Protein AF-A0A0X1SWB3-F1 (afdb_monomer)

InterPro domains:
  IPR005165 Anthrax toxin, edema factor, central [PF03497] (47-208)
  IPR035099 Anthrax toxin, edema factor, C-terminal [SSF81298] (46-342)
  IPR037017 Anthrax toxin, edema factor, central domain superfamily [G3DSA:3.90.1760.10] (74-218)

Radius of gyration: 31.39 Å; Cα contacts (8 Å, |Δi|>4): 658; chains: 1; bounding box: 81×102×83 Å

Foldseek 3Di:
DDDDDDDDDDDDDDDDDDDPPPPPPPPPDDDQVRLLVVQCVVCVVPALADSVLLVLLLVLCQVQVKKWKWFGDDVLCSVVVVVQFFADAPLQPAAAAPAQLRHFFGFLQNCRHPCVVVDDVSSVVNNVSSVVCVVVQQWHKDFDKAFPVSNVVSVVVQQWDWADADPVRKIKIDGVPDPFIWIWHQDPVNGITGIGGPNHGTITIWFHDDPPDPNGNHGHGHATAIAFMFGFPVCCVPFWPWDQDDPPDDDDDDDQDQDDDDDDARQRAGNVQVVSQVSSQCSSCVVQDPVDPRSLSSRRYHGGHLQRGLPDDQASRAQMWMAGSQDDVVNGRIDTDGGLVSVLVCCARCCNGGPTAGRPNCPPHDHSHGYTPVVVVVPPPDDDDDDDDDDDDDPVNVVVVVVVVVVPPDDDDDDDDDDDDDDDDDDDDDD

pLDDT: mean 75.53, std 25.73, range [27.41, 98.56]

Organism: Pseudomonas agarici (NCBI:txid46677)

Nearest PDB structures (foldseek):
  5xnw-assembly1_A  TM=8.475E-01  e=2.675E-20  Pseudomonas aeruginosa
  7p1g-assembly1_M  TM=7.637E-01  e=5.804E-22  Esc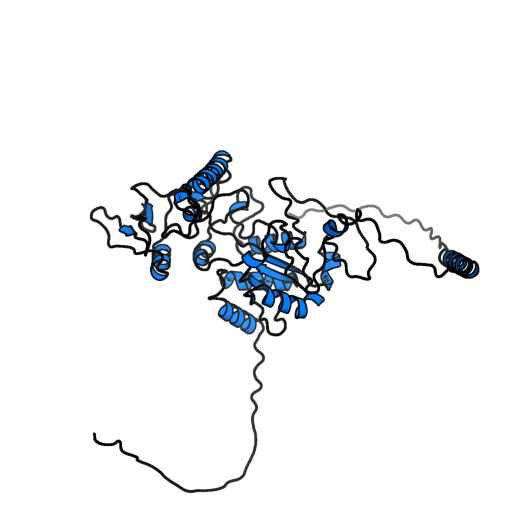herichia coli K-12
  1xfu-assembly2_B  TM=7.297E-01  e=1.961E-18  Bacillus anthracis
  1k93-assembly2_B  TM=7.354E-01  e=7.030E-18  Bacillus anthracis
  1k90-a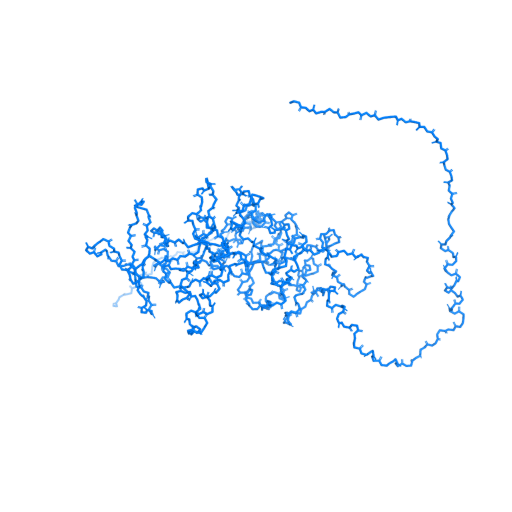ssembly1_A  TM=6.566E-01  e=3.935E-18  Bacillus anthracis

Solvent-accessible surface area (backbone atoms only — not comparable to full-atom values): 25765 Å² total; per-residue (Å²): 142,83,85,86,86,90,83,81,90,84,82,89,85,83,93,78,91,79,79,92,73,84,76,75,72,74,79,74,78,74,51,72,66,56,47,39,53,52,18,46,62,75,36,56,90,78,42,15,69,49,71,71,53,53,56,54,48,26,51,52,16,37,78,63,44,19,38,42,28,28,29,61,44,58,56,85,43,27,63,46,54,74,71,63,37,26,18,58,45,90,81,55,73,52,52,46,13,76,48,42,95,43,47,42,28,27,38,55,56,26,72,58,14,63,43,45,85,63,43,70,69,52,20,53,52,39,35,51,43,36,48,52,26,48,74,68,58,70,28,37,79,41,69,39,64,42,42,64,67,57,56,48,51,38,34,77,72,56,39,32,44,78,49,72,66,46,97,86,60,33,22,46,33,42,30,76,96,48,91,65,59,37,37,34,34,74,33,97,82,77,63,32,27,36,34,24,44,94,88,40,69,39,39,23,35,18,54,61,84,62,91,92,57,93,71,50,91,37,49,25,28,79,48,54,53,34,30,42,70,20,46,30,52,94,45,41,88,83,48,44,76,63,55,65,63,60,99,86,71,87,87,84,89,86,71,82,78,90,77,77,85,95,76,84,75,86,61,63,59,45,66,50,53,50,51,50,38,49,51,50,30,44,70,76,38,70,92,52,66,68,85,46,86,84,37,66,38,61,31,44,43,82,70,53,29,43,39,45,36,78,84,46,60,68,72,74,34,44,44,19,44,36,26,27,47,48,67,56,89,91,42,42,25,33,38,74,35,70,43,74,65,52,48,30,52,50,35,61,75,41,11,85,50,32,38,39,64,52,31,88,61,48,80,87,70,68,62,63,54,24,52,51,58,74,69,61,68,74,58,78,77,63,83,75,80,80,86,80,80,85,85,81,82,51,79,66,60,57,51,54,56,54,57,57,59,67,69,73,79,75,81,83,88,80,89,80,89,80,92,79,88,83,84,91,86,82,89,80,89,84,133

Mean predicted aligned error: 14.81 Å

Sequence (431 aa):
MNPIDHSLFNPNFSFGSSGTEDVHAPAQAMDATQVLEHSIQQVGGNTGIPAEHLRKLHHIARENDCVIAFRPFDPLNRSLVEQGHPTKSQQIKGKSSDLGPLYGFIPVQQALSKVRGRGPEAIAKADQDIKAVLEKQHARAIALRLPQERLGLLQDEGLIRLHAPLSDGTRKITLPGDSTEFTARLADNGKSFEILHGGEAVQVLAPMRQPDDPLQDKPLTADYDLFVIMPNWGQVGEQTNRRLSQPGLRDPLSGVMPGGPKDGGTDHITALERRIANQINERLRPDIDFDQPGNAAWRLVHHGADQGNPQSDLKDNFPATLILPRQLGEHGPVTILRDPGALNAFIQQHGGQYPMVRNTAWNQLSGHVGRRASDLSTRSNEPSPAPSRKSSLTPQDLQALQAASARRNSRPQLFGERRGSLAPFQEQEPS

Secondary structure (DSSP, 8-state):
--PPP----------------------PPPPHHHHHHHHHHHHTTT--S-HHHHHHHHHHHHHTTEEEEEPPPPGGGHHHHHTT--B--TT--PPPB-SGGGBTS-BSSGGGSGGGGG-HHHHHHHHHHHHHHHHTTS-EEEE-EEEHHHHHHHHHTTS-EEEEEPTTS-EEEEETTEEEEEEEEE-TTSSEEEEEETTEEPEEEEPPP-TT-TTTTPPPB----EEEEEE-GGGHHHH--S----TT--------PPPS--SSS-----HHHHHHHHHHHHHHSTT--TTSTTGGGG-S--S--GGG-TT--GGGG-SEEEE-SS-BTTB-SEEEE-SHHHHHHHHHHHTTTSPEEPPTT-TT--SSEEPPHHHHTTSTTSPPPPPP---PPPHHHHHHHHHHHHTSS----------------------

Structure (mmCIF, N/CA/C/O backbone):
data_AF-A0A0X1SWB3-F1
#
_entry.id   AF-A0A0X1SWB3-F1
#
loop_
_atom_site.group_PDB
_atom_site.id
_atom_site.type_symbol
_atom_site.label_atom_id
_atom_site.label_alt_id
_atom_site.label_comp_id
_atom_site.label_asym_id
_atom_site.label_entity_id
_atom_site.label_seq_id
_atom_site.pdbx_PDB_ins_code
_atom_site.Cartn_x
_atom_site.Cartn_y
_atom_site.Cartn_z
_atom_site.occupancy
_atom_site.B_iso_or_equiv
_atom_site.auth_seq_id
_atom_site.auth_comp_id
_atom_site.auth_asym_id
_atom_site.auth_atom_id
_atom_site.pdbx_PDB_model_num
ATOM 1 N N . MET A 1 1 ? -1.761 -61.894 8.985 1.00 42.81 1 MET A N 1
ATOM 2 C CA . MET A 1 1 ? -0.915 -62.429 7.901 1.00 42.81 1 MET A CA 1
ATOM 3 C C . MET A 1 1 ? -1.739 -63.427 7.108 1.00 42.81 1 MET A C 1
ATOM 5 O O . MET A 1 1 ? -2.053 -64.480 7.637 1.00 42.81 1 MET A O 1
ATOM 9 N N . ASN A 1 2 ? -2.141 -63.039 5.901 1.00 27.41 2 ASN A N 1
ATOM 10 C CA . ASN A 1 2 ? -2.478 -63.905 4.770 1.00 27.41 2 ASN A CA 1
ATOM 11 C C . ASN A 1 2 ? -2.313 -63.045 3.499 1.00 27.41 2 ASN A C 1
ATOM 13 O O . ASN A 1 2 ? -2.613 -61.849 3.578 1.00 27.41 2 ASN A O 1
ATOM 17 N N . PRO A 1 3 ? -1.764 -63.581 2.394 1.00 38.91 3 PRO A N 1
ATOM 18 C CA . PRO A 1 3 ? -1.234 -62.787 1.288 1.00 38.91 3 PRO A CA 1
ATOM 19 C C . PRO A 1 3 ? -2.278 -62.520 0.197 1.00 38.91 3 PRO A C 1
ATOM 21 O O . PRO A 1 3 ? -3.266 -63.238 0.069 1.00 38.91 3 PRO A O 1
ATOM 24 N N . ILE A 1 4 ? -2.017 -61.463 -0.573 1.00 40.09 4 ILE A N 1
ATOM 25 C CA . ILE A 1 4 ? -2.834 -60.951 -1.677 1.00 40.09 4 ILE A CA 1
ATOM 26 C C . ILE A 1 4 ? -2.617 -61.802 -2.938 1.00 40.09 4 ILE A C 1
ATOM 28 O O . ILE A 1 4 ? -1.492 -62.181 -3.261 1.00 40.09 4 ILE A O 1
ATOM 32 N N . ASP A 1 5 ? -3.729 -62.085 -3.613 1.00 33.88 5 ASP A N 1
ATOM 33 C CA . ASP A 1 5 ? -3.878 -62.883 -4.829 1.00 33.88 5 ASP A CA 1
ATOM 34 C C . ASP A 1 5 ? -3.329 -62.160 -6.076 1.00 33.88 5 ASP A C 1
ATOM 36 O O . ASP A 1 5 ? -3.633 -60.991 -6.327 1.00 33.88 5 ASP A O 1
ATOM 40 N N . HIS A 1 6 ? -2.517 -62.884 -6.849 1.00 34.03 6 HIS A N 1
ATOM 41 C CA . HIS A 1 6 ? -1.966 -62.499 -8.142 1.00 34.03 6 HIS A CA 1
ATOM 42 C C . HIS A 1 6 ? -2.700 -63.266 -9.246 1.00 34.03 6 HIS A C 1
ATOM 44 O O . HIS A 1 6 ? -2.375 -64.409 -9.564 1.00 34.03 6 HIS A O 1
ATOM 50 N N . SER A 1 7 ? -3.642 -62.592 -9.889 1.00 31.95 7 SER A N 1
ATOM 51 C CA . SER A 1 7 ? -4.300 -63.031 -11.116 1.00 31.95 7 SER A CA 1
ATOM 52 C C . SER A 1 7 ? -4.421 -61.766 -11.996 1.00 31.95 7 SER A C 1
ATOM 54 O O . SER A 1 7 ? -4.726 -60.695 -11.488 1.00 31.95 7 SER A O 1
ATOM 56 N N . LEU A 1 8 ? -4.077 -61.699 -13.284 1.00 30.84 8 LEU A N 1
ATOM 57 C CA . LEU A 1 8 ? -3.893 -62.693 -14.331 1.00 30.84 8 LEU A CA 1
ATOM 58 C C . LEU A 1 8 ? -2.845 -62.183 -15.336 1.00 30.84 8 LEU A C 1
ATOM 60 O O . LEU A 1 8 ? -2.949 -61.080 -15.868 1.00 30.84 8 LEU A O 1
ATOM 64 N N . PHE A 1 9 ? -1.868 -63.038 -15.619 1.00 28.77 9 PHE A N 1
ATOM 65 C CA . PHE A 1 9 ? -1.043 -63.023 -16.825 1.00 28.77 9 PHE A CA 1
ATOM 66 C C . PHE A 1 9 ? -1.881 -63.565 -17.997 1.00 28.77 9 PHE A C 1
ATOM 68 O O . PHE A 1 9 ? -2.548 -64.586 -17.834 1.00 28.77 9 PHE A O 1
ATOM 75 N N . ASN A 1 10 ? -1.788 -62.966 -19.187 1.00 31.83 10 ASN A N 1
ATOM 76 C CA . ASN A 1 10 ? -2.100 -63.661 -20.440 1.00 31.83 10 ASN A CA 1
ATOM 77 C C . ASN A 1 10 ? -1.009 -63.336 -21.485 1.00 31.83 10 ASN A C 1
ATOM 79 O O . ASN A 1 10 ? -0.837 -62.157 -21.800 1.00 31.83 10 ASN A O 1
ATOM 83 N N . PRO A 1 11 ? -0.224 -64.321 -21.969 1.00 39.06 11 PRO A N 1
ATOM 84 C CA . PRO A 1 11 ? 0.903 -64.089 -22.869 1.00 39.06 11 PRO A CA 1
ATOM 85 C C . PRO A 1 11 ? 0.583 -64.388 -24.348 1.00 39.06 11 PRO A C 1
ATOM 87 O O . PRO A 1 11 ? -0.270 -65.215 -24.652 1.00 39.06 11 PRO A O 1
ATOM 90 N N . ASN A 1 12 ? 1.405 -63.795 -25.227 1.00 31.09 12 ASN A N 1
ATOM 91 C CA . ASN A 1 12 ? 1.638 -64.116 -26.650 1.00 31.09 12 ASN A CA 1
ATOM 92 C C . ASN A 1 12 ? 0.539 -63.728 -27.659 1.00 31.09 12 ASN A C 1
ATOM 94 O O . ASN A 1 12 ? -0.634 -63.972 -27.434 1.00 31.09 12 ASN A O 1
ATOM 98 N N . PHE A 1 13 ? 0.802 -63.253 -28.879 1.00 30.61 13 PHE A N 1
ATOM 99 C CA . PHE A 1 13 ? 1.924 -62.617 -29.594 1.00 30.61 13 PHE A CA 1
ATOM 100 C C . PHE A 1 13 ? 1.346 -62.377 -31.011 1.00 30.61 13 PHE A C 1
ATOM 102 O O . PHE A 1 13 ? 0.752 -63.306 -31.553 1.00 30.61 13 PHE A O 1
ATOM 109 N N . SER A 1 14 ? 1.526 -61.215 -31.647 1.00 27.62 14 SER A N 1
ATOM 110 C CA . SER A 1 14 ? 1.655 -61.161 -33.117 1.00 27.62 14 SER A CA 1
ATOM 111 C C . SER A 1 14 ? 2.247 -59.830 -33.577 1.00 27.62 14 SER A C 1
ATOM 113 O O . SER A 1 14 ? 1.751 -58.759 -33.234 1.00 27.62 14 SER A O 1
ATOM 115 N N . PHE A 1 15 ? 3.327 -59.927 -34.350 1.00 34.91 15 PHE A N 1
ATOM 116 C CA . PHE A 1 15 ? 3.975 -58.830 -35.058 1.00 34.91 15 PHE A CA 1
ATOM 117 C C . PHE A 1 15 ? 3.142 -58.444 -36.287 1.00 34.91 15 PHE A C 1
ATOM 119 O O . PHE A 1 15 ? 2.881 -59.279 -37.150 1.00 34.91 15 PHE A O 1
ATOM 126 N N . GLY A 1 16 ? 2.784 -57.166 -36.391 1.00 28.36 16 GLY A N 1
ATOM 127 C CA . GLY A 1 16 ? 2.203 -56.556 -37.583 1.00 28.36 16 GLY A CA 1
ATOM 128 C C . GLY A 1 16 ? 2.824 -55.182 -37.788 1.00 28.36 16 GLY A C 1
ATOM 129 O O . GLY A 1 16 ? 2.568 -54.258 -37.025 1.00 28.36 16 GLY A O 1
ATOM 130 N N . SER A 1 17 ? 3.695 -55.077 -38.785 1.00 40.19 17 SER A N 1
ATOM 131 C CA . SER A 1 17 ? 4.311 -53.835 -39.236 1.00 40.19 17 SER A CA 1
ATOM 132 C C . SER A 1 17 ? 3.280 -52.913 -39.887 1.00 40.19 17 SER A C 1
ATOM 134 O O . SER A 1 17 ? 2.640 -53.343 -40.843 1.00 40.19 17 SER A O 1
ATOM 136 N N . SER A 1 18 ? 3.216 -51.645 -39.477 1.00 32.56 18 SER A N 1
ATOM 137 C CA . SER A 1 18 ? 2.972 -50.515 -40.390 1.00 32.56 18 SER A CA 1
ATOM 138 C C . SER A 1 18 ? 2.928 -49.186 -39.636 1.00 32.56 18 SER A C 1
ATOM 140 O O . SER A 1 18 ? 2.112 -49.029 -38.734 1.00 32.56 18 SER A O 1
ATOM 142 N N . GLY A 1 19 ? 3.730 -48.222 -40.093 1.00 31.66 19 GLY A N 1
ATOM 143 C CA . GLY A 1 19 ? 3.401 -46.798 -40.007 1.00 31.66 19 GLY A CA 1
ATOM 144 C C . GLY A 1 19 ? 3.809 -46.083 -38.724 1.00 31.66 19 GLY A C 1
ATOM 145 O O . GLY A 1 19 ? 2.997 -45.875 -37.833 1.00 31.66 19 GLY A O 1
ATOM 146 N N . THR A 1 20 ? 5.055 -45.619 -38.675 1.00 37.53 20 THR A N 1
ATOM 147 C CA . THR A 1 20 ? 5.428 -44.462 -37.857 1.00 37.53 20 THR A CA 1
ATOM 148 C C . THR A 1 20 ? 4.770 -43.211 -38.443 1.00 37.53 20 THR A C 1
ATOM 150 O O . THR A 1 20 ? 5.288 -42.629 -39.394 1.00 37.53 20 THR A O 1
ATOM 153 N N . GLU A 1 21 ? 3.646 -42.796 -37.873 1.00 34.97 21 GLU A N 1
ATOM 154 C CA . GLU A 1 21 ? 3.256 -41.387 -37.836 1.00 34.97 21 GLU A CA 1
ATOM 155 C C . GLU A 1 21 ? 3.272 -40.959 -36.369 1.00 34.97 21 GLU A C 1
ATOM 157 O O . GLU A 1 21 ? 2.260 -40.970 -35.671 1.00 34.97 21 GLU A O 1
ATOM 162 N N . ASP A 1 22 ? 4.468 -40.605 -35.892 1.00 35.66 22 ASP A N 1
ATOM 163 C CA . ASP A 1 22 ? 4.606 -39.738 -34.728 1.00 35.66 22 ASP A CA 1
ATOM 164 C C . ASP A 1 22 ? 4.007 -38.382 -35.106 1.00 35.66 22 ASP A C 1
ATOM 166 O O . ASP A 1 22 ? 4.668 -37.500 -35.661 1.00 35.66 22 ASP A O 1
ATOM 170 N N . VAL A 1 23 ? 2.717 -38.215 -34.822 1.00 37.81 23 VAL A N 1
ATOM 171 C CA . VAL A 1 23 ? 2.090 -36.900 -34.791 1.00 37.81 23 VAL A CA 1
ATOM 172 C C . VAL A 1 23 ? 2.630 -36.199 -33.549 1.00 37.81 23 VAL A C 1
ATOM 174 O O . VAL A 1 23 ? 2.035 -36.222 -32.472 1.00 37.81 23 VAL A O 1
ATOM 177 N N . HIS A 1 24 ? 3.793 -35.564 -33.698 1.00 39.03 24 HIS A N 1
ATOM 178 C CA . HIS A 1 24 ? 4.170 -34.443 -32.854 1.00 39.03 24 HIS A CA 1
ATOM 179 C C . HIS A 1 24 ? 3.088 -33.375 -33.021 1.00 39.03 24 HIS A C 1
ATOM 181 O O . HIS A 1 24 ? 3.118 -32.568 -33.949 1.00 39.03 24 HIS A O 1
ATOM 187 N N . ALA A 1 25 ? 2.105 -33.390 -32.120 1.00 34.78 25 ALA A N 1
ATOM 188 C CA . ALA A 1 25 ? 1.239 -32.248 -31.912 1.00 34.78 25 ALA A CA 1
ATOM 189 C C . ALA A 1 25 ? 2.158 -31.043 -31.649 1.00 34.78 25 ALA A C 1
ATOM 191 O O . ALA A 1 25 ? 2.958 -31.094 -30.707 1.00 34.78 25 ALA A O 1
ATOM 192 N N . PRO A 1 26 ? 2.118 -29.984 -32.476 1.00 40.28 26 PRO A N 1
ATOM 193 C CA . PRO A 1 26 ? 2.904 -28.801 -32.192 1.00 40.28 26 PRO A CA 1
ATOM 194 C C . PRO A 1 26 ? 2.410 -28.258 -30.854 1.00 40.28 26 PRO A C 1
ATOM 196 O O . PRO A 1 26 ? 1.211 -28.025 -30.685 1.00 40.28 26 PRO A O 1
ATOM 199 N N . ALA A 1 27 ? 3.323 -28.096 -29.893 1.00 44.25 27 ALA A N 1
ATOM 200 C CA . ALA A 1 27 ? 3.044 -27.352 -28.676 1.00 44.25 27 ALA A CA 1
ATOM 201 C C . ALA A 1 27 ? 2.465 -26.001 -29.109 1.00 44.25 27 ALA A C 1
ATOM 203 O O . ALA A 1 27 ? 3.158 -25.200 -29.738 1.00 44.25 27 ALA A O 1
ATOM 204 N N . GLN A 1 28 ? 1.167 -25.797 -28.879 1.00 53.16 28 GLN A N 1
ATOM 205 C CA . GLN A 1 28 ? 0.512 -24.552 -29.246 1.00 53.16 28 GLN A CA 1
ATOM 206 C C . GLN A 1 28 ? 1.222 -23.440 -28.477 1.00 53.16 28 GLN A C 1
ATOM 208 O O . GLN A 1 28 ? 1.250 -23.455 -27.246 1.00 53.16 28 GLN A O 1
ATOM 213 N N . ALA A 1 29 ? 1.858 -22.520 -29.205 1.00 61.22 29 ALA A N 1
ATOM 214 C CA . ALA A 1 29 ? 2.448 -21.337 -28.605 1.00 61.22 29 ALA A CA 1
ATOM 215 C C . ALA A 1 29 ? 1.345 -20.621 -27.816 1.00 61.22 29 ALA A C 1
ATOM 217 O O . ALA A 1 29 ? 0.303 -20.289 -28.384 1.00 61.22 29 ALA A O 1
ATOM 218 N N . MET A 1 30 ? 1.546 -20.457 -26.506 1.00 70.69 30 MET A N 1
ATOM 219 C CA . MET A 1 30 ? 0.574 -19.785 -25.647 1.00 70.69 30 MET A CA 1
ATOM 220 C C . MET A 1 30 ? 0.305 -18.379 -26.187 1.00 70.69 30 MET A C 1
ATOM 222 O O . MET A 1 30 ? 1.242 -17.651 -26.524 1.00 70.69 30 MET A O 1
ATOM 226 N N . ASP A 1 31 ? -0.969 -17.990 -26.252 1.00 87.44 31 ASP A N 1
ATOM 227 C CA . ASP A 1 31 ? -1.344 -16.619 -26.602 1.00 87.44 31 ASP A CA 1
ATOM 228 C C . ASP A 1 31 ? -0.768 -15.630 -25.570 1.00 87.44 31 ASP A C 1
ATOM 230 O O . ASP A 1 31 ? -0.619 -15.956 -24.390 1.00 87.44 31 ASP A O 1
ATOM 234 N N . ALA A 1 32 ? -0.473 -14.396 -25.985 1.00 85.88 32 ALA A N 1
ATOM 235 C CA . ALA A 1 32 ? 0.087 -13.360 -25.115 1.00 85.88 32 ALA A CA 1
ATOM 236 C C . ALA A 1 32 ? -0.783 -13.114 -23.869 1.00 85.88 32 ALA A C 1
ATOM 238 O O . ALA A 1 32 ? -0.257 -12.871 -22.781 1.00 85.88 32 ALA A O 1
ATOM 239 N N . THR A 1 33 ? -2.106 -13.236 -24.011 1.00 90.62 33 THR A N 1
ATOM 240 C CA . THR A 1 33 ? -3.055 -13.169 -22.893 1.00 90.62 33 THR A CA 1
ATOM 241 C C . THR A 1 33 ? -2.838 -14.318 -21.912 1.00 90.62 33 THR A C 1
ATOM 243 O O . THR A 1 33 ? -2.772 -14.101 -20.705 1.00 90.62 33 THR A O 1
ATOM 246 N N . GLN A 1 34 ? -2.663 -15.543 -22.413 1.00 92.94 34 GLN A N 1
ATOM 247 C CA . GLN A 1 34 ? -2.415 -16.719 -21.576 1.00 92.94 34 GLN A CA 1
ATOM 248 C C . GLN A 1 34 ? -1.070 -16.618 -20.850 1.00 92.94 34 GLN A C 1
ATOM 250 O O . GLN A 1 34 ? -0.984 -16.972 -19.676 1.00 92.94 34 GLN A O 1
ATOM 255 N N . VAL A 1 35 ? -0.035 -16.095 -21.514 1.00 93.94 35 VAL A N 1
ATOM 256 C CA . VAL A 1 35 ? 1.283 -15.854 -20.902 1.00 93.94 35 VAL A CA 1
ATOM 257 C C . VAL A 1 35 ? 1.185 -14.831 -19.764 1.00 93.94 35 VAL A C 1
ATOM 259 O O . VAL A 1 35 ? 1.781 -15.031 -18.701 1.00 93.94 35 VAL A O 1
ATOM 262 N N . LEU A 1 36 ? 0.414 -13.754 -19.954 1.00 96.19 36 LEU A N 1
ATOM 263 C CA . LEU A 1 36 ? 0.156 -12.761 -18.909 1.00 96.19 36 LEU A CA 1
ATOM 264 C C . LEU A 1 36 ? -0.574 -13.380 -17.714 1.00 96.19 36 LEU A C 1
ATOM 266 O O . LEU A 1 36 ? -0.104 -13.245 -16.585 1.00 96.19 36 LEU A O 1
ATOM 270 N N . GLU A 1 37 ? -1.690 -14.075 -17.949 1.00 96.69 37 GLU A N 1
ATOM 271 C CA . GLU A 1 37 ? -2.477 -14.687 -16.872 1.00 96.69 37 GLU A CA 1
ATOM 272 C C . GLU A 1 37 ? -1.670 -15.732 -16.102 1.00 96.69 37 GLU A C 1
ATOM 274 O O . GLU A 1 37 ? -1.691 -15.742 -14.871 1.00 96.69 37 GLU A O 1
ATOM 279 N N . HIS A 1 38 ? -0.892 -16.555 -16.807 1.00 96.06 38 HIS A N 1
ATOM 280 C CA . HIS A 1 38 ? 0.016 -17.500 -16.169 1.00 96.06 38 HIS A CA 1
ATOM 281 C C . HIS A 1 38 ? 1.035 -16.778 -15.279 1.00 96.06 38 HIS A C 1
ATOM 283 O O . HIS A 1 38 ? 1.226 -17.155 -14.126 1.00 96.06 38 HIS A O 1
ATOM 289 N N . SER A 1 39 ? 1.641 -15.693 -15.767 1.00 96.88 39 SER A N 1
ATOM 290 C CA . SER A 1 39 ? 2.609 -14.905 -14.992 1.00 96.88 39 SER A CA 1
ATOM 291 C C . SER A 1 39 ? 1.980 -14.273 -13.745 1.00 96.88 39 SER A C 1
ATOM 293 O O . SER A 1 39 ? 2.569 -14.316 -12.668 1.00 96.88 39 SER A O 1
ATOM 295 N N . ILE A 1 40 ? 0.755 -13.748 -13.855 1.00 97.38 40 ILE A N 1
ATOM 296 C CA . ILE A 1 40 ? -0.001 -13.199 -12.718 1.00 97.38 40 ILE A CA 1
ATOM 297 C C . ILE A 1 40 ? -0.285 -14.284 -11.672 1.00 97.38 40 ILE A C 1
ATOM 299 O O . ILE A 1 40 ? -0.103 -14.047 -10.478 1.00 97.38 40 ILE A O 1
ATOM 303 N N . GLN A 1 41 ? -0.683 -15.483 -12.104 1.00 95.81 41 GLN A N 1
ATOM 304 C CA . GLN A 1 41 ? -0.912 -16.613 -11.200 1.00 95.81 41 GLN A CA 1
ATOM 305 C C . GLN A 1 41 ? 0.367 -17.015 -10.454 1.00 95.81 41 GLN A C 1
ATOM 307 O O . GLN A 1 41 ? 0.319 -17.214 -9.241 1.00 95.81 41 GLN A O 1
ATOM 312 N N . GLN A 1 42 ? 1.518 -17.062 -11.138 1.00 93.88 42 GLN A N 1
ATOM 313 C CA . GLN A 1 42 ? 2.806 -17.406 -10.518 1.00 93.88 42 GLN A CA 1
ATOM 314 C C . GLN A 1 42 ? 3.237 -16.405 -9.435 1.00 93.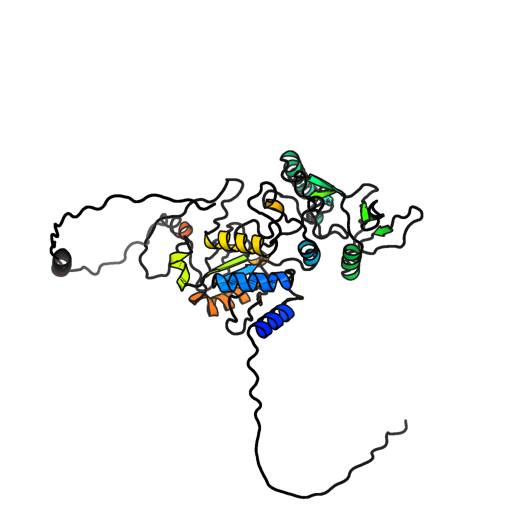88 42 GLN A C 1
ATOM 316 O O . GLN A 1 42 ? 3.844 -16.788 -8.431 1.00 93.88 42 GLN A O 1
ATOM 321 N N . VAL A 1 43 ? 2.922 -15.116 -9.604 1.00 93.62 43 VAL A N 1
ATOM 322 C CA . VAL A 1 43 ? 3.299 -14.088 -8.621 1.00 93.62 43 VAL A CA 1
ATOM 323 C C . VAL A 1 43 ? 2.249 -13.852 -7.537 1.00 93.62 43 VAL A C 1
ATOM 325 O O . VAL A 1 43 ? 2.578 -13.233 -6.530 1.00 93.62 43 VAL A O 1
ATOM 328 N N . GLY A 1 44 ? 1.010 -14.326 -7.700 1.00 86.44 44 GLY A N 1
ATOM 329 C CA . GLY A 1 44 ? -0.142 -13.909 -6.889 1.00 86.44 44 GLY A CA 1
ATOM 330 C C . GLY A 1 44 ? -0.006 -14.113 -5.373 1.00 86.44 44 GLY A C 1
ATOM 331 O O . GLY A 1 44 ? -0.562 -13.332 -4.603 1.00 86.44 44 GLY A O 1
ATOM 332 N N . GLY A 1 45 ? 0.760 -15.113 -4.926 1.00 83.50 45 GLY A N 1
ATOM 333 C CA . GLY A 1 45 ? 1.067 -15.330 -3.502 1.00 83.50 45 GLY A CA 1
ATOM 334 C C . GLY A 1 45 ? 2.252 -14.512 -2.966 1.00 83.50 45 GLY A C 1
ATOM 335 O O . GLY A 1 45 ? 2.485 -14.485 -1.765 1.00 83.50 45 GLY A O 1
ATOM 336 N N . ASN A 1 46 ? 3.006 -13.854 -3.848 1.00 88.38 46 ASN A N 1
ATOM 337 C CA . ASN A 1 46 ? 4.294 -13.218 -3.552 1.00 88.38 46 ASN A CA 1
ATOM 338 C C . ASN A 1 46 ? 4.294 -11.694 -3.776 1.00 88.38 46 ASN A C 1
ATOM 340 O O . ASN A 1 46 ? 5.303 -11.040 -3.524 1.00 88.38 46 ASN A O 1
ATOM 344 N N . THR A 1 47 ? 3.189 -11.124 -4.258 1.00 93.56 47 THR A N 1
ATOM 345 C CA . THR A 1 47 ? 2.985 -9.675 -4.390 1.00 93.56 47 THR A CA 1
ATOM 346 C C . THR A 1 47 ? 1.672 -9.280 -3.749 1.00 93.56 47 THR A C 1
ATOM 348 O O . THR A 1 47 ? 0.687 -9.989 -3.910 1.00 93.56 47 THR A O 1
ATOM 351 N N . GLY A 1 48 ? 1.599 -8.148 -3.056 1.00 94.88 48 GLY A N 1
ATOM 352 C CA . GLY A 1 48 ? 0.322 -7.639 -2.563 1.00 94.88 48 GLY A CA 1
ATOM 353 C C . GLY A 1 48 ? -0.515 -6.906 -3.611 1.00 94.88 48 GLY A C 1
ATOM 354 O O . GLY A 1 48 ? -1.654 -6.550 -3.323 1.00 94.88 48 GLY A O 1
ATOM 355 N N . ILE A 1 49 ? 0.001 -6.681 -4.821 1.00 97.25 49 ILE A N 1
ATOM 356 C CA . ILE A 1 49 ? -0.729 -5.960 -5.872 1.00 97.25 49 ILE A CA 1
ATOM 357 C C . ILE A 1 49 ? -1.865 -6.855 -6.421 1.00 97.25 49 ILE A C 1
ATOM 359 O O . ILE A 1 49 ? -1.600 -8.001 -6.789 1.00 97.25 49 ILE A O 1
ATOM 363 N N . PRO A 1 50 ? -3.125 -6.373 -6.492 1.00 96.44 50 PRO A N 1
ATOM 364 C CA . PRO A 1 50 ? -4.255 -7.119 -7.050 1.00 96.44 50 PRO A CA 1
ATOM 365 C C . PRO A 1 50 ? -4.020 -7.592 -8.487 1.00 96.44 50 PRO A C 1
ATOM 367 O O . PRO A 1 50 ? -3.442 -6.870 -9.300 1.00 96.44 50 PRO A O 1
ATOM 370 N N . ALA A 1 51 ? -4.560 -8.759 -8.845 1.00 96.44 51 ALA A N 1
ATOM 371 C CA . ALA A 1 51 ? -4.443 -9.310 -10.200 1.00 96.44 51 ALA A CA 1
ATOM 372 C C . ALA A 1 51 ? -4.983 -8.353 -11.279 1.00 96.44 51 ALA A C 1
ATOM 374 O O . ALA A 1 51 ? -4.367 -8.184 -12.330 1.00 96.44 51 ALA A O 1
ATOM 375 N N . GLU A 1 52 ? -6.103 -7.677 -11.011 1.00 96.06 52 GLU A N 1
ATOM 376 C CA . GLU A 1 52 ? -6.655 -6.672 -11.926 1.00 96.06 52 GLU A CA 1
ATOM 377 C C . GLU A 1 52 ? -5.692 -5.494 -12.132 1.00 96.06 52 GLU A C 1
ATOM 379 O O . GLU A 1 52 ? -5.480 -5.046 -13.261 1.00 96.06 52 GLU A O 1
ATOM 384 N N . HIS A 1 53 ? -5.049 -5.036 -11.054 1.00 97.75 53 HIS A N 1
ATOM 385 C CA . HIS A 1 53 ? -4.048 -3.980 -11.130 1.00 97.75 53 HIS A CA 1
ATOM 386 C C . HIS A 1 53 ? -2.836 -4.445 -11.936 1.00 97.75 53 HIS A C 1
ATOM 388 O O . HIS A 1 53 ? -2.404 -3.720 -12.824 1.00 97.75 53 HIS A O 1
ATOM 394 N N . LEU A 1 54 ? -2.338 -5.667 -11.719 1.00 98.25 54 LEU A N 1
ATOM 395 C CA . LEU A 1 54 ? -1.223 -6.231 -12.491 1.00 98.25 54 LEU A CA 1
ATOM 396 C C . LEU A 1 54 ? -1.507 -6.248 -14.002 1.00 98.25 54 LEU A C 1
ATOM 398 O O . LEU A 1 54 ? -0.637 -5.869 -14.786 1.00 98.25 54 LEU A O 1
ATOM 402 N N . ARG A 1 55 ? -2.731 -6.599 -14.425 1.00 98.00 55 ARG A N 1
ATOM 403 C CA . ARG A 1 55 ? -3.130 -6.535 -15.846 1.00 98.00 55 ARG A CA 1
ATOM 404 C C . ARG A 1 55 ? -3.049 -5.113 -16.392 1.00 98.00 55 ARG A C 1
ATOM 406 O O . ARG A 1 55 ? -2.444 -4.892 -17.441 1.00 98.00 55 ARG A O 1
ATOM 413 N N . LYS A 1 56 ? -3.641 -4.144 -15.687 1.00 98.25 56 LYS A N 1
ATOM 414 C CA . LYS A 1 56 ? -3.650 -2.728 -16.095 1.00 98.25 56 LYS A CA 1
ATOM 415 C C . LYS A 1 56 ? -2.236 -2.139 -16.117 1.00 98.25 56 LYS A C 1
ATOM 417 O O . LYS A 1 56 ? -1.871 -1.464 -17.075 1.00 98.25 56 LYS A O 1
ATOM 422 N N . LEU A 1 57 ? -1.420 -2.462 -15.115 1.00 98.56 57 LEU A N 1
ATOM 423 C CA . LEU A 1 57 ? -0.010 -2.087 -15.043 1.00 98.56 57 LEU A CA 1
ATOM 424 C C . LEU A 1 57 ? 0.780 -2.653 -16.222 1.00 98.56 57 LEU A C 1
ATOM 426 O O . LEU A 1 57 ? 1.568 -1.929 -16.824 1.00 98.56 57 LEU A O 1
ATOM 430 N N . HIS A 1 58 ? 0.546 -3.915 -16.594 1.00 98.44 58 HIS A N 1
ATOM 431 C CA . HIS A 1 58 ? 1.178 -4.499 -17.772 1.00 98.44 58 HIS A CA 1
ATOM 432 C C . HIS A 1 58 ? 0.830 -3.710 -19.036 1.00 98.44 58 HIS A C 1
ATOM 434 O O . HIS A 1 58 ? 1.731 -3.363 -19.790 1.00 98.44 58 HIS A O 1
ATOM 440 N N . HIS A 1 59 ? -0.435 -3.328 -19.234 1.00 98.12 59 HIS A N 1
ATOM 441 C CA . HIS A 1 59 ? -0.827 -2.497 -20.379 1.00 98.12 59 HIS A CA 1
ATOM 442 C C . HIS A 1 59 ? -0.102 -1.144 -20.391 1.00 98.12 59 HIS A C 1
ATOM 444 O O . HIS A 1 59 ? 0.397 -0.737 -21.437 1.00 98.12 59 HIS A O 1
ATOM 450 N N . ILE A 1 60 ? 0.031 -0.486 -19.233 1.00 98.31 60 ILE A N 1
ATOM 451 C CA . ILE A 1 60 ? 0.808 0.760 -19.103 1.00 98.31 60 ILE A CA 1
ATOM 452 C C . ILE A 1 60 ? 2.273 0.530 -19.500 1.00 98.31 60 ILE A C 1
ATOM 454 O O . ILE A 1 60 ? 2.827 1.309 -20.277 1.00 98.31 60 ILE A O 1
ATOM 458 N N . ALA A 1 61 ? 2.894 -0.549 -19.014 1.00 98.00 61 ALA A N 1
ATOM 459 C CA . ALA A 1 61 ? 4.265 -0.910 -19.367 1.00 98.00 61 ALA A CA 1
ATOM 460 C C . ALA A 1 61 ? 4.419 -1.139 -20.880 1.00 98.00 61 ALA A C 1
ATOM 462 O O . ALA A 1 61 ? 5.366 -0.632 -21.476 1.00 98.00 61 ALA A O 1
ATOM 463 N N . ARG A 1 62 ? 3.468 -1.841 -21.520 1.00 96.94 62 ARG A N 1
ATOM 464 C CA . ARG A 1 62 ? 3.463 -2.084 -22.975 1.00 96.94 62 ARG A CA 1
ATOM 465 C C . ARG A 1 62 ? 3.409 -0.793 -23.781 1.00 96.94 62 ARG A C 1
ATOM 467 O O . ARG A 1 62 ? 4.204 -0.620 -24.698 1.00 96.94 62 ARG A O 1
ATOM 474 N N . GLU A 1 63 ? 2.469 0.089 -23.460 1.00 95.44 63 GLU A N 1
ATOM 475 C CA . GLU A 1 63 ? 2.249 1.340 -24.196 1.00 95.44 63 GLU A CA 1
ATOM 476 C C . GLU A 1 63 ? 3.441 2.290 -24.110 1.00 95.44 63 GLU A C 1
ATOM 478 O O . GLU A 1 63 ? 3.767 2.973 -25.077 1.00 95.44 63 GLU A O 1
ATOM 483 N N . ASN A 1 64 ? 4.100 2.318 -22.952 1.00 93.00 64 ASN A N 1
ATOM 484 C CA . ASN A 1 64 ? 5.278 3.146 -22.729 1.00 93.00 64 ASN A CA 1
ATOM 485 C C . ASN A 1 64 ? 6.589 2.414 -23.046 1.00 93.00 64 ASN A C 1
ATOM 487 O O . ASN A 1 64 ? 7.647 2.979 -22.798 1.00 93.00 64 ASN A O 1
ATOM 491 N N . ASP A 1 65 ? 6.519 1.167 -23.531 1.00 94.38 65 ASP A N 1
ATOM 492 C CA . ASP A 1 65 ? 7.644 0.242 -23.722 1.00 94.38 65 ASP A CA 1
ATOM 493 C C . ASP A 1 65 ? 8.727 0.404 -22.643 1.00 94.38 65 ASP A C 1
ATOM 495 O O . ASP A 1 65 ? 9.879 0.754 -22.910 1.00 94.38 65 ASP A O 1
ATOM 499 N N . CYS A 1 66 ? 8.336 0.199 -21.388 1.00 94.81 66 CYS A N 1
ATOM 500 C CA . CYS A 1 66 ? 9.219 0.347 -20.240 1.00 94.81 66 CYS A CA 1
ATOM 501 C C . CYS A 1 66 ? 8.999 -0.776 -19.230 1.00 94.81 66 CYS A C 1
ATOM 503 O O . CYS A 1 66 ? 7.930 -1.379 -19.163 1.00 94.81 66 CYS A O 1
ATOM 505 N N . VAL A 1 67 ? 10.025 -1.059 -18.431 1.00 97.56 67 VAL A N 1
ATOM 506 C CA . VAL A 1 67 ? 9.891 -1.901 -17.240 1.00 97.56 67 VAL A CA 1
ATOM 507 C C . VAL A 1 67 ? 9.501 -1.010 -16.070 1.00 97.56 67 VAL A C 1
ATOM 509 O O . VAL A 1 67 ? 10.160 0.001 -15.812 1.00 97.56 67 VAL A O 1
ATOM 512 N N . ILE A 1 68 ? 8.451 -1.399 -15.352 1.00 98.25 68 ILE A N 1
ATOM 513 C CA . ILE A 1 68 ? 7.985 -0.732 -14.134 1.00 98.25 68 ILE A CA 1
ATOM 514 C C . ILE A 1 68 ? 8.176 -1.711 -12.985 1.00 98.25 68 ILE A C 1
ATOM 516 O O . ILE A 1 68 ? 7.661 -2.824 -13.035 1.00 98.25 68 ILE A O 1
ATOM 520 N N . ALA A 1 69 ? 8.900 -1.314 -11.947 1.00 97.94 69 ALA A N 1
ATOM 521 C CA . ALA A 1 69 ? 9.054 -2.123 -10.750 1.00 97.94 69 ALA A CA 1
ATOM 522 C C . ALA A 1 69 ? 8.471 -1.413 -9.532 1.00 97.94 69 ALA A C 1
ATOM 524 O O . ALA A 1 69 ? 8.647 -0.204 -9.369 1.00 97.94 69 ALA A O 1
ATOM 525 N N . PHE A 1 70 ? 7.847 -2.188 -8.655 1.00 98.06 70 PHE A N 1
ATOM 526 C CA . PHE A 1 70 ? 7.317 -1.747 -7.370 1.00 98.06 70 PHE A CA 1
ATOM 527 C C . PHE A 1 70 ? 8.099 -2.387 -6.230 1.00 98.06 70 PHE A C 1
ATOM 529 O O . PHE A 1 70 ? 8.539 -3.537 -6.339 1.00 98.06 70 PHE A O 1
ATOM 536 N N . ARG A 1 71 ? 8.223 -1.646 -5.128 1.00 96.56 71 ARG A N 1
ATOM 537 C CA . ARG A 1 71 ? 8.663 -2.186 -3.837 1.00 96.56 71 ARG A CA 1
ATOM 538 C C . ARG A 1 71 ? 7.665 -3.236 -3.329 1.00 96.56 71 ARG A C 1
ATOM 540 O O . ARG A 1 71 ? 6.561 -3.344 -3.876 1.00 96.56 71 ARG A O 1
ATOM 547 N N . PRO A 1 72 ? 8.016 -4.014 -2.288 1.00 95.88 72 PRO A N 1
ATOM 548 C CA . PRO A 1 72 ? 7.102 -4.995 -1.731 1.00 95.88 72 PRO A CA 1
ATOM 549 C C . PRO A 1 72 ? 5.839 -4.295 -1.237 1.00 95.88 72 PRO A C 1
ATOM 551 O O . PRO A 1 72 ? 5.888 -3.480 -0.315 1.00 95.88 72 PRO A O 1
ATOM 554 N N . PHE A 1 73 ? 4.705 -4.632 -1.843 1.00 95.19 73 PHE A N 1
ATOM 555 C CA . PHE A 1 73 ? 3.403 -4.260 -1.318 1.00 95.19 73 PHE A CA 1
ATOM 556 C C . PHE A 1 73 ? 2.865 -5.422 -0.492 1.00 95.19 73 PHE A C 1
ATOM 558 O O . PHE A 1 73 ? 2.837 -6.562 -0.956 1.00 95.19 73 PHE A O 1
ATOM 565 N N . ASP A 1 74 ? 2.461 -5.128 0.736 1.00 92.94 74 ASP A N 1
ATOM 566 C CA . ASP A 1 74 ? 2.002 -6.115 1.706 1.00 92.94 74 ASP A CA 1
ATOM 567 C C . ASP A 1 74 ? 0.699 -6.798 1.236 1.00 92.94 74 ASP A C 1
ATOM 569 O O . ASP A 1 74 ? -0.301 -6.102 1.015 1.00 92.94 74 ASP A O 1
ATOM 573 N N . PRO A 1 75 ? 0.664 -8.138 1.086 1.00 92.19 75 PRO A N 1
ATOM 574 C CA . PRO A 1 75 ? -0.541 -8.868 0.691 1.00 92.19 75 PRO A CA 1
ATOM 575 C C . PRO A 1 75 ? -1.756 -8.612 1.580 1.00 92.19 75 PRO A C 1
ATOM 577 O O . PRO A 1 75 ? -2.879 -8.582 1.077 1.00 92.19 75 PRO A O 1
ATOM 580 N N . LEU A 1 76 ? -1.555 -8.329 2.867 1.00 92.38 76 LEU A N 1
ATOM 581 C CA . LEU A 1 76 ? -2.651 -8.023 3.784 1.00 92.38 76 LEU A CA 1
ATOM 582 C C . LEU A 1 76 ? -3.253 -6.637 3.550 1.00 92.38 76 LEU A C 1
ATOM 584 O O . LEU A 1 76 ? -4.351 -6.365 4.029 1.00 92.38 76 LEU A O 1
ATOM 588 N N . ASN A 1 77 ? -2.596 -5.756 2.797 1.00 94.06 77 ASN A N 1
ATOM 589 C CA . ASN A 1 77 ? -3.165 -4.465 2.401 1.00 94.06 77 ASN A CA 1
ATOM 590 C C . ASN A 1 77 ? -3.892 -4.531 1.052 1.00 94.06 77 ASN A C 1
ATOM 592 O O . ASN A 1 77 ? -4.590 -3.580 0.695 1.00 94.06 77 ASN A O 1
ATOM 596 N N . ARG A 1 78 ? -3.800 -5.659 0.330 1.00 93.50 78 ARG A N 1
ATOM 597 C CA . ARG A 1 78 ? -4.464 -5.865 -0.966 1.00 93.50 78 ARG A CA 1
ATOM 598 C C . ARG A 1 78 ? -5.955 -5.547 -0.898 1.00 93.50 78 ARG A C 1
ATOM 600 O O . ARG A 1 78 ? -6.432 -4.710 -1.662 1.00 93.50 78 ARG A O 1
ATOM 607 N N . SER A 1 79 ? -6.658 -6.141 0.069 1.00 92.50 79 SER A N 1
ATOM 608 C CA . SER A 1 79 ? -8.109 -5.977 0.202 1.00 92.50 79 SER A CA 1
ATOM 609 C C . SER A 1 79 ? -8.510 -4.525 0.470 1.00 92.50 79 SER A C 1
ATOM 611 O O . SER A 1 79 ? -9.593 -4.110 0.079 1.00 92.50 79 SER A O 1
ATOM 613 N N . LEU A 1 80 ? -7.657 -3.734 1.135 1.00 95.44 80 LEU A N 1
ATOM 614 C CA . LEU A 1 80 ? -7.929 -2.320 1.410 1.00 95.44 80 LEU A CA 1
ATOM 615 C C . LEU A 1 80 ? -7.867 -1.500 0.119 1.00 95.44 80 LEU A C 1
ATOM 617 O O . LEU A 1 80 ? -8.731 -0.665 -0.144 1.00 95.44 80 LEU A O 1
ATOM 621 N N . VAL A 1 81 ? -6.877 -1.768 -0.730 1.00 94.06 81 VAL A N 1
ATOM 622 C CA . VAL A 1 81 ? -6.756 -1.084 -2.020 1.00 94.06 81 VAL A CA 1
ATOM 623 C C . VAL A 1 81 ? -7.895 -1.478 -2.968 1.00 94.06 81 VAL A C 1
ATOM 625 O O . VAL A 1 81 ? -8.488 -0.583 -3.581 1.00 94.06 81 VAL A O 1
ATOM 628 N N . GLU A 1 82 ? -8.248 -2.768 -3.030 1.00 91.50 82 GLU A N 1
ATOM 629 C CA . GLU A 1 82 ? -9.392 -3.291 -3.803 1.00 91.50 82 GLU A CA 1
ATOM 630 C C . GLU A 1 82 ? -10.718 -2.684 -3.338 1.00 91.50 82 GLU A C 1
ATOM 632 O O . GLU A 1 82 ? -11.531 -2.259 -4.152 1.00 91.50 82 GLU A O 1
ATOM 637 N N . GLN A 1 83 ? -10.901 -2.536 -2.024 1.00 90.56 83 GLN A N 1
ATOM 638 C CA . GLN A 1 83 ? -12.061 -1.856 -1.443 1.00 90.56 83 GLN A CA 1
ATOM 639 C C . GLN A 1 83 ? -12.046 -0.347 -1.668 1.00 90.56 83 GLN A C 1
ATOM 641 O O . GLN A 1 83 ? -12.948 0.346 -1.203 1.00 90.56 83 GLN A O 1
ATOM 646 N N . GLY A 1 84 ? -11.047 0.200 -2.356 1.00 91.88 84 GLY A N 1
ATOM 647 C CA . GLY A 1 84 ? -11.024 1.614 -2.663 1.00 91.88 84 GLY A CA 1
ATOM 648 C C . GLY A 1 84 ? -10.644 2.471 -1.473 1.00 91.88 84 GLY A C 1
ATOM 649 O O . GLY A 1 84 ? -11.293 3.487 -1.291 1.00 91.88 84 GLY A O 1
ATOM 650 N N . HIS A 1 85 ? -9.692 2.062 -0.630 1.00 94.75 85 HIS A N 1
ATOM 651 C CA . HIS A 1 85 ? -9.137 2.945 0.398 1.00 94.75 85 HIS A CA 1
ATOM 652 C C . HIS A 1 85 ? -8.191 4.000 -0.210 1.00 94.75 85 HIS A C 1
ATOM 654 O O . HIS A 1 85 ? -7.489 3.704 -1.188 1.00 94.75 85 HIS A O 1
ATOM 660 N N . PRO A 1 86 ? -8.149 5.215 0.371 1.00 94.50 86 PRO A N 1
ATOM 661 C CA . PRO A 1 86 ? -7.145 6.217 0.043 1.00 94.50 86 PRO A CA 1
ATOM 662 C C . PRO A 1 86 ? -5.784 5.780 0.589 1.00 94.50 86 PRO A C 1
ATOM 664 O O . PRO A 1 86 ? -5.701 4.976 1.524 1.00 94.50 86 PRO A O 1
ATOM 667 N N . THR A 1 87 ? -4.705 6.324 0.038 1.00 94.50 87 THR A N 1
ATOM 668 C CA . THR A 1 87 ? -3.351 5.950 0.444 1.00 94.50 87 THR A CA 1
ATOM 669 C C . THR A 1 87 ? -2.540 7.151 0.904 1.00 94.50 87 THR A C 1
ATOM 671 O O . THR A 1 87 ? -2.842 8.314 0.628 1.00 94.50 87 THR A O 1
ATOM 674 N N . LYS A 1 88 ? -1.537 6.856 1.716 1.00 90.44 88 LYS A N 1
ATOM 675 C CA . LYS A 1 88 ? -0.733 7.833 2.429 1.00 90.44 88 LYS A CA 1
ATOM 676 C C . LYS A 1 88 ? 0.209 8.594 1.484 1.00 90.44 88 LYS A C 1
ATOM 678 O O . LYS A 1 88 ? 1.024 7.984 0.815 1.00 90.44 88 LYS A O 1
ATOM 683 N N . SER A 1 89 ? 0.191 9.926 1.530 1.00 87.50 89 SER A N 1
ATOM 684 C CA . SER A 1 89 ? 1.204 10.759 0.866 1.00 87.50 89 SER A CA 1
ATOM 685 C C . SER A 1 89 ? 2.422 11.033 1.765 1.00 87.50 89 SER A C 1
ATOM 687 O O . SER A 1 89 ? 2.384 10.833 2.984 1.00 87.50 89 SER A O 1
ATOM 689 N N . GLN A 1 90 ? 3.491 11.595 1.189 1.00 83.69 90 GLN A N 1
ATOM 690 C CA . GLN A 1 90 ? 4.696 12.009 1.930 1.00 83.69 90 GLN A CA 1
ATOM 691 C C . GLN A 1 90 ? 4.423 13.065 3.025 1.00 83.69 90 GLN A C 1
ATOM 693 O O . GLN A 1 90 ? 5.207 13.209 3.965 1.00 83.69 90 GLN A O 1
ATOM 698 N N . GLN A 1 91 ? 3.300 13.791 2.944 1.00 84.81 91 GLN A N 1
ATOM 699 C CA . GLN A 1 91 ? 2.902 14.787 3.948 1.00 84.81 91 GLN A CA 1
ATOM 700 C C . GLN A 1 91 ? 2.434 14.157 5.263 1.00 84.81 91 GLN A C 1
ATOM 702 O O . GLN A 1 91 ? 2.442 14.819 6.304 1.00 84.81 91 GLN A O 1
ATOM 707 N N . ILE A 1 92 ? 2.037 12.885 5.233 1.00 87.75 92 ILE A N 1
ATOM 708 C CA . ILE A 1 92 ? 1.664 12.128 6.420 1.00 87.75 92 ILE A CA 1
ATOM 709 C C . ILE A 1 92 ? 2.931 11.425 6.910 1.00 87.75 92 ILE A C 1
ATOM 711 O O . ILE A 1 92 ? 3.534 10.631 6.200 1.00 87.75 92 ILE A O 1
ATOM 715 N N . LYS A 1 93 ? 3.374 11.691 8.139 1.00 86.62 93 LYS A N 1
ATOM 716 C CA . LYS A 1 93 ? 4.599 11.068 8.688 1.00 86.62 93 LYS A CA 1
ATOM 717 C C . LYS A 1 93 ? 4.329 9.892 9.624 1.00 86.62 93 LYS A C 1
ATOM 719 O O . LYS A 1 93 ? 5.228 9.085 9.860 1.00 86.62 93 LYS A O 1
ATOM 724 N N . GLY A 1 94 ? 3.073 9.729 10.042 1.00 87.56 94 GLY A N 1
ATOM 725 C CA . GLY A 1 94 ? 2.602 8.613 10.859 1.00 87.56 94 GLY A CA 1
ATOM 726 C C . GLY A 1 94 ? 2.976 7.248 10.289 1.00 87.56 94 GLY A C 1
ATOM 727 O O . GLY A 1 94 ? 2.967 7.042 9.068 1.00 87.56 94 GLY A O 1
ATOM 728 N N . LYS A 1 95 ? 3.324 6.307 11.167 1.00 92.62 95 LYS A N 1
ATOM 729 C CA . LYS A 1 95 ? 3.581 4.921 10.774 1.00 92.62 95 LYS A CA 1
ATOM 730 C C . LYS A 1 95 ? 2.273 4.142 10.773 1.00 92.62 95 LYS A C 1
ATOM 732 O O . LYS A 1 95 ? 1.399 4.378 11.607 1.00 92.62 95 LYS A O 1
ATOM 737 N N . SER A 1 96 ? 2.148 3.227 9.816 1.00 94.50 96 SER A N 1
ATOM 738 C CA . SER A 1 96 ? 1.060 2.259 9.812 1.00 94.50 96 SER A CA 1
ATOM 739 C C . SER A 1 96 ? 1.233 1.244 10.941 1.00 94.50 96 SER A C 1
ATOM 741 O O . SER A 1 96 ? 2.306 1.129 11.543 1.00 94.50 96 SER A O 1
ATOM 743 N N . SER A 1 97 ? 0.162 0.525 11.240 1.00 96.25 97 SER A N 1
ATOM 744 C CA . SER A 1 97 ? 0.134 -0.532 12.237 1.00 96.25 97 SER A CA 1
ATOM 745 C C . SER A 1 97 ? 0.285 -1.916 11.606 1.00 96.25 97 SER A C 1
ATOM 747 O O . SER A 1 97 ? -0.168 -2.159 10.487 1.00 96.25 97 SER A O 1
ATOM 749 N N . ASP A 1 98 ? 0.939 -2.809 12.339 1.00 94.38 98 ASP A N 1
ATOM 750 C CA . ASP A 1 98 ? 0.940 -4.266 12.175 1.00 94.38 98 ASP A CA 1
ATOM 751 C C . ASP A 1 98 ? 0.145 -4.968 13.296 1.00 94.38 98 ASP A C 1
ATOM 753 O O . ASP A 1 98 ? 0.207 -6.186 13.447 1.00 94.38 98 ASP A O 1
ATOM 757 N N . LEU A 1 99 ? -0.606 -4.206 14.099 1.00 94.44 99 LEU A N 1
ATOM 758 C CA . LEU A 1 99 ? -1.242 -4.676 15.322 1.00 94.44 99 LEU A CA 1
ATOM 759 C C . LEU A 1 99 ? -2.708 -5.051 15.081 1.00 94.44 99 LEU A C 1
ATOM 761 O O . LEU A 1 99 ? -3.598 -4.197 15.092 1.00 94.44 99 LEU A O 1
ATOM 765 N N . GLY A 1 100 ? -2.961 -6.346 14.897 1.00 95.44 100 GLY A N 1
ATOM 766 C CA . GLY A 1 100 ? -4.301 -6.933 14.913 1.00 95.44 100 GLY A CA 1
ATOM 767 C C . GLY A 1 100 ? -5.324 -6.203 14.036 1.00 95.44 100 GLY A C 1
ATOM 768 O O . GLY A 1 100 ? -5.114 -6.107 12.828 1.00 95.44 100 GLY A O 1
ATOM 769 N N . PRO A 1 101 ? -6.426 -5.662 14.600 1.00 97.19 101 PRO A N 1
ATOM 770 C CA . PRO A 1 101 ? -7.459 -5.002 13.802 1.00 97.19 101 PRO A CA 1
ATOM 771 C C . PRO A 1 101 ? -6.971 -3.723 13.098 1.00 97.19 101 PRO A C 1
ATOM 773 O O . PRO A 1 101 ? -7.571 -3.302 12.114 1.00 97.19 101 PRO A O 1
ATOM 776 N N . LEU A 1 102 ? -5.874 -3.108 13.549 1.00 97.69 102 LEU A N 1
ATOM 777 C CA . LEU A 1 102 ? -5.328 -1.899 12.933 1.00 97.69 102 LEU A CA 1
ATOM 778 C C . LEU A 1 102 ? -4.417 -2.190 11.735 1.00 97.69 102 LEU A C 1
ATOM 780 O O . LEU A 1 102 ? -3.940 -1.243 11.105 1.00 97.69 102 LEU A O 1
ATOM 784 N N . TYR A 1 103 ? -4.155 -3.463 11.423 1.00 97.44 103 TYR A N 1
ATOM 785 C CA . TYR A 1 103 ? -3.197 -3.850 10.395 1.00 97.44 103 TYR A CA 1
ATOM 786 C C . TYR A 1 103 ? -3.471 -3.137 9.066 1.00 97.44 103 TYR A C 1
ATOM 788 O O . TYR A 1 103 ? -4.548 -3.283 8.476 1.00 97.44 103 TYR A O 1
ATOM 796 N N . GLY A 1 104 ? -2.479 -2.380 8.594 1.00 96.19 104 GLY A N 1
ATOM 797 C CA . GLY A 1 104 ? -2.553 -1.639 7.334 1.00 96.19 104 GLY A CA 1
ATOM 798 C C . GLY A 1 104 ? -3.067 -0.203 7.438 1.00 96.19 104 GLY A C 1
ATOM 799 O O . GLY A 1 104 ? -2.977 0.530 6.453 1.00 96.19 104 GLY A O 1
ATOM 800 N N . PHE A 1 105 ? -3.553 0.231 8.604 1.00 97.94 105 PHE A N 1
ATOM 801 C CA . PHE A 1 105 ? -4.023 1.600 8.845 1.00 97.94 105 PHE A CA 1
ATOM 802 C C . PHE A 1 105 ? -3.008 2.432 9.625 1.00 97.94 105 PHE A C 1
ATOM 804 O O . PHE A 1 105 ? -2.066 1.904 10.217 1.00 97.94 105 PHE A O 1
ATOM 811 N N . ILE A 1 106 ? -3.205 3.751 9.641 1.00 97.56 106 ILE A N 1
ATOM 812 C CA . ILE A 1 106 ? -2.352 4.701 10.364 1.00 97.56 106 ILE A CA 1
ATOM 813 C C . ILE A 1 106 ? -3.094 5.167 11.623 1.00 97.56 106 ILE A C 1
ATOM 815 O O . ILE A 1 106 ? -3.954 6.044 11.511 1.00 97.56 106 ILE A O 1
ATOM 819 N N . PRO A 1 107 ? -2.814 4.599 12.811 1.00 97.88 107 PRO A N 1
ATOM 820 C CA . PRO A 1 107 ? -3.462 5.035 14.043 1.00 97.88 107 PRO A CA 1
ATOM 821 C C . PRO A 1 107 ? -3.049 6.454 14.424 1.00 97.88 107 PRO A C 1
ATOM 823 O O . PRO A 1 107 ? -1.913 6.865 14.197 1.00 97.88 107 PRO A O 1
ATOM 826 N N . VAL A 1 108 ? -3.954 7.189 15.064 1.00 97.62 108 VAL A N 1
ATOM 827 C CA . VAL A 1 108 ? -3.617 8.486 15.668 1.00 97.62 108 VAL A CA 1
ATOM 828 C C . VAL A 1 108 ? -2.666 8.285 16.848 1.00 97.62 108 VAL A C 1
ATOM 830 O O . VAL A 1 108 ? -1.670 8.987 16.952 1.00 97.62 108 VAL A O 1
ATOM 833 N N . GLN A 1 109 ? -2.938 7.285 17.690 1.00 96.81 109 GLN A N 1
ATOM 834 C CA . GLN A 1 109 ? -2.056 6.897 18.790 1.00 96.81 109 GLN A CA 1
ATOM 835 C C . GLN A 1 109 ? -0.938 5.995 18.258 1.00 96.81 109 GLN A C 1
ATOM 837 O O . GLN A 1 109 ? -1.167 4.825 17.939 1.00 96.81 109 GLN A O 1
ATOM 842 N N . GLN A 1 110 ? 0.286 6.509 18.156 1.00 96.69 110 GLN A N 1
ATOM 843 C CA . GLN A 1 110 ? 1.394 5.767 17.551 1.00 96.69 110 GLN A CA 1
ATOM 844 C C . GLN A 1 110 ? 1.924 4.640 18.443 1.00 96.69 110 GLN A C 1
ATOM 846 O O . GLN A 1 110 ? 2.589 3.737 17.944 1.00 96.69 110 GLN A O 1
ATOM 851 N N . ALA A 1 111 ? 1.530 4.583 19.716 1.00 95.88 111 ALA A N 1
ATOM 852 C CA . ALA A 1 111 ? 1.702 3.389 20.548 1.00 95.88 111 ALA A CA 1
ATOM 853 C C . ALA A 1 111 ? 1.026 2.130 19.953 1.00 95.88 111 ALA A C 1
ATOM 855 O O . ALA A 1 111 ? 1.430 1.013 20.268 1.00 95.88 111 ALA A O 1
ATOM 856 N N . LEU A 1 112 ? 0.041 2.300 19.062 1.00 96.38 112 LEU A N 1
ATOM 857 C CA . LEU A 1 112 ? -0.636 1.216 18.342 1.00 96.38 112 LEU A CA 1
ATOM 858 C C . LEU A 1 112 ? -0.064 0.976 16.934 1.00 96.38 112 LEU A C 1
ATOM 860 O O . LEU A 1 112 ? -0.638 0.200 16.172 1.00 96.38 112 LEU A O 1
ATOM 864 N N . SER A 1 113 ? 1.021 1.650 16.541 1.00 96.31 113 SER A N 1
ATOM 865 C CA . SER A 1 113 ? 1.657 1.497 15.224 1.00 96.31 113 SER A CA 1
ATOM 866 C C . SER A 1 113 ? 2.927 0.644 15.289 1.00 96.31 113 SER A C 1
ATOM 868 O O . SER A 1 113 ? 3.393 0.279 16.368 1.00 96.31 113 SER A O 1
ATOM 870 N N . LYS A 1 114 ? 3.560 0.398 14.134 1.00 94.12 114 LYS A N 1
ATOM 871 C CA . LYS A 1 114 ? 4.865 -0.287 14.019 1.00 94.12 114 LYS A CA 1
ATOM 872 C C . LYS A 1 114 ? 5.989 0.366 14.840 1.00 94.12 114 LYS A C 1
ATOM 874 O O . LYS A 1 114 ? 7.046 -0.233 15.039 1.00 94.12 114 LYS A O 1
ATOM 879 N N . VAL A 1 115 ? 5.813 1.609 15.301 1.00 94.62 115 VAL A N 1
ATOM 880 C CA . VAL A 1 115 ? 6.815 2.300 16.129 1.00 94.62 115 VAL A CA 1
ATOM 881 C C . VAL A 1 115 ? 6.815 1.821 17.587 1.00 94.62 115 VAL A C 1
ATOM 883 O O . VAL A 1 115 ? 7.799 2.054 18.284 1.00 94.62 115 VAL A O 1
ATOM 886 N N . ARG A 1 116 ? 5.781 1.095 18.039 1.00 91.44 116 ARG A N 1
ATOM 887 C CA . ARG A 1 116 ? 5.639 0.606 19.425 1.00 91.44 116 ARG A CA 1
ATOM 888 C C . ARG A 1 116 ? 6.858 -0.151 19.963 1.00 91.44 116 ARG A C 1
ATOM 890 O O . ARG A 1 116 ? 7.198 -0.027 21.133 1.00 91.44 116 ARG A O 1
ATOM 897 N N . GLY A 1 117 ? 7.561 -0.886 19.098 1.00 88.00 117 GLY A N 1
ATOM 898 C CA . GLY A 1 117 ? 8.764 -1.646 19.458 1.00 88.00 117 GLY A CA 1
ATOM 899 C C . GLY A 1 117 ? 10.041 -0.807 19.590 1.00 88.00 117 GLY A C 1
ATOM 900 O O . GLY A 1 117 ? 11.092 -1.355 19.902 1.00 88.00 117 GLY A O 1
ATOM 901 N N . ARG A 1 118 ? 9.984 0.506 19.329 1.00 90.81 118 ARG A N 1
ATOM 902 C CA . ARG A 1 118 ? 11.151 1.411 19.316 1.00 90.81 118 ARG A CA 1
ATOM 903 C C . ARG A 1 118 ? 11.294 2.257 20.586 1.00 90.81 118 ARG A C 1
ATOM 905 O O . ARG A 1 118 ? 12.195 3.086 20.660 1.00 90.81 118 ARG A O 1
ATOM 912 N N . GLY A 1 119 ? 10.422 2.044 21.569 1.00 91.75 119 GLY A N 1
ATOM 913 C CA . GLY A 1 119 ? 10.457 2.707 22.870 1.00 91.75 119 GLY A CA 1
ATOM 914 C C . GLY A 1 119 ? 9.712 4.052 22.936 1.00 91.75 119 GLY A C 1
ATOM 915 O O . GLY A 1 119 ? 9.277 4.584 21.910 1.00 91.75 119 GLY A O 1
ATOM 916 N N . PRO A 1 120 ? 9.554 4.614 24.152 1.00 94.38 120 PRO A N 1
ATOM 917 C CA . PRO A 1 120 ? 8.675 5.760 24.406 1.00 94.38 120 PRO A CA 1
ATOM 918 C C . PRO A 1 120 ? 9.051 7.036 23.648 1.00 94.38 120 PRO A C 1
ATOM 920 O O . PRO A 1 120 ? 8.169 7.754 23.190 1.00 94.38 120 PRO A O 1
ATOM 923 N N . GLU A 1 121 ? 10.344 7.315 23.466 1.00 95.12 121 GLU A N 1
ATOM 924 C CA . GLU A 1 121 ? 10.804 8.520 22.760 1.00 95.12 121 GLU A CA 1
ATOM 925 C C . GLU A 1 121 ? 10.420 8.503 21.274 1.00 95.12 121 GLU A C 1
ATOM 927 O O . GLU A 1 121 ? 9.978 9.513 20.722 1.00 95.12 121 GLU A O 1
ATOM 932 N N . ALA A 1 122 ? 10.547 7.342 20.623 1.00 94.62 122 ALA A N 1
ATOM 933 C CA . ALA A 1 122 ? 10.164 7.173 19.226 1.00 94.62 122 ALA A CA 1
ATOM 934 C C . ALA A 1 122 ? 8.644 7.289 19.041 1.00 94.62 122 ALA A C 1
ATOM 936 O O . ALA A 1 122 ? 8.197 7.895 18.066 1.00 94.62 122 ALA A O 1
ATOM 937 N N . ILE A 1 123 ? 7.868 6.750 19.989 1.00 96.12 123 ILE A N 1
ATOM 938 C CA . ILE A 1 123 ? 6.408 6.901 20.033 1.00 96.12 123 ILE A CA 1
ATOM 939 C C . ILE A 1 123 ? 6.042 8.380 20.199 1.00 96.12 123 ILE A C 1
ATOM 941 O O . ILE A 1 123 ? 5.314 8.910 19.368 1.00 96.12 123 ILE A O 1
ATOM 945 N N . ALA A 1 124 ? 6.621 9.075 21.183 1.00 96.19 124 ALA A N 1
ATOM 946 C CA . ALA A 1 124 ? 6.340 10.486 21.445 1.00 96.19 124 ALA A CA 1
ATOM 947 C C . ALA A 1 124 ? 6.654 11.382 20.236 1.00 96.19 124 ALA A C 1
ATOM 949 O O . ALA A 1 124 ? 5.878 12.278 19.903 1.00 96.19 124 ALA A O 1
ATOM 950 N N . LYS A 1 125 ? 7.764 11.121 19.534 1.00 95.62 125 LYS A N 1
ATOM 951 C CA . LYS A 1 125 ? 8.088 11.817 18.283 1.00 95.62 125 LYS A CA 1
ATOM 952 C C . LYS A 1 125 ? 7.055 11.538 17.188 1.00 95.62 125 LYS A C 1
ATOM 954 O O . LYS A 1 125 ? 6.636 12.461 16.496 1.00 95.62 125 LYS A O 1
ATOM 959 N N . ALA A 1 126 ? 6.642 10.283 17.029 1.00 95.00 126 ALA A N 1
ATOM 960 C CA . ALA A 1 126 ? 5.638 9.916 16.038 1.00 95.00 126 ALA A CA 1
ATOM 961 C C . ALA A 1 126 ? 4.261 10.531 16.361 1.00 95.00 126 ALA A C 1
ATOM 963 O O . ALA A 1 126 ? 3.573 10.986 15.450 1.00 95.00 126 ALA A O 1
ATOM 964 N N . ASP A 1 127 ? 3.880 10.609 17.637 1.00 96.81 127 ASP A N 1
ATOM 965 C CA . ASP A 1 127 ? 2.654 11.281 18.079 1.00 96.81 127 ASP A CA 1
ATOM 966 C C . ASP A 1 127 ? 2.707 12.794 17.804 1.00 96.81 127 ASP A C 1
ATOM 968 O O . ASP A 1 127 ? 1.718 13.380 17.362 1.00 96.81 127 ASP A O 1
ATOM 972 N N . GLN A 1 128 ? 3.868 13.436 17.985 1.00 96.00 128 GLN A N 1
ATOM 973 C CA . GLN A 1 128 ? 4.072 14.837 17.589 1.00 96.00 128 GLN A CA 1
ATOM 974 C C . GLN A 1 128 ? 3.924 15.035 16.073 1.00 96.00 128 GLN A C 1
ATOM 976 O O . GLN A 1 128 ? 3.285 15.994 15.638 1.00 96.00 128 GLN A O 1
ATOM 981 N N . ASP A 1 129 ? 4.464 14.119 15.265 1.00 94.25 129 ASP A N 1
ATOM 982 C CA . ASP A 1 129 ? 4.297 14.140 13.810 1.00 94.25 129 ASP A CA 1
ATOM 983 C C . ASP A 1 129 ? 2.815 13.997 13.406 1.00 94.25 129 ASP A C 1
ATOM 985 O O . ASP A 1 129 ? 2.349 14.711 12.516 1.00 94.25 129 ASP A O 1
ATOM 989 N N . ILE A 1 130 ? 2.051 13.120 14.072 1.00 96.25 130 ILE A N 1
ATOM 990 C CA . ILE A 1 130 ? 0.597 12.988 13.869 1.00 96.25 130 ILE A CA 1
ATOM 991 C C . ILE A 1 130 ? -0.128 14.276 14.256 1.00 96.25 130 ILE A C 1
ATOM 993 O O . ILE A 1 130 ? -0.967 14.760 13.495 1.00 96.25 130 ILE A O 1
ATOM 997 N N . LYS A 1 131 ? 0.207 14.862 15.408 1.00 95.75 131 LYS A N 1
ATOM 998 C CA . LYS A 1 131 ? -0.382 16.126 15.856 1.00 95.75 131 LYS A CA 1
ATOM 999 C C . LYS A 1 131 ? -0.178 17.229 14.815 1.00 95.75 131 LYS A C 1
ATOM 1001 O O . LYS A 1 131 ? -1.143 17.884 14.436 1.00 95.75 131 LYS A O 1
ATOM 1006 N N . ALA A 1 132 ? 1.032 17.359 14.272 1.00 94.75 132 ALA A N 1
ATOM 1007 C CA . ALA A 1 132 ? 1.325 18.331 13.221 1.00 94.75 132 ALA A CA 1
ATOM 1008 C C . ALA A 1 132 ? 0.529 18.075 11.926 1.00 94.75 132 ALA A C 1
ATOM 1010 O O . ALA A 1 132 ? 0.119 19.025 11.263 1.00 94.75 132 ALA A O 1
ATOM 1011 N N . VAL A 1 133 ? 0.299 16.810 11.552 1.00 93.00 133 VAL A N 1
ATOM 1012 C CA . VAL A 1 133 ? -0.538 16.436 10.393 1.00 93.00 133 VAL A CA 1
ATOM 1013 C C . VAL A 1 133 ? -1.989 16.886 10.588 1.00 93.00 133 VAL A C 1
ATOM 1015 O O . VAL A 1 133 ? -2.585 17.428 9.656 1.00 93.00 133 VAL A O 1
ATOM 1018 N N . LEU A 1 134 ? -2.541 16.687 11.788 1.00 94.50 134 LEU A N 1
ATOM 1019 C CA . LEU A 1 134 ? -3.911 17.080 12.128 1.00 94.50 134 LEU A CA 1
ATOM 1020 C C . LEU A 1 134 ? -4.059 18.608 12.209 1.00 94.50 134 LEU A C 1
ATOM 1022 O O . LEU A 1 134 ? -5.001 19.162 11.650 1.00 94.50 134 LEU A O 1
ATOM 1026 N N . GLU A 1 135 ? -3.108 19.301 12.843 1.00 94.56 135 GLU A N 1
ATOM 1027 C CA . GLU A 1 135 ? -3.101 20.769 12.961 1.00 94.56 135 GLU A CA 1
ATOM 1028 C C . GLU A 1 135 ? -2.991 21.463 11.600 1.00 94.56 135 GLU A C 1
ATOM 1030 O O . GLU A 1 135 ? -3.661 22.463 11.355 1.00 94.56 135 GLU A O 1
ATOM 1035 N N . LYS A 1 136 ? -2.182 20.909 10.688 1.00 91.69 136 LYS A N 1
ATOM 1036 C CA . LYS A 1 136 ? -2.041 21.408 9.311 1.00 91.69 136 LYS A CA 1
ATOM 1037 C C . LYS A 1 136 ? -3.164 20.960 8.379 1.00 91.69 136 LYS A C 1
ATOM 1039 O O . LYS A 1 136 ? -3.118 21.284 7.196 1.00 91.69 136 LYS A O 1
ATOM 1044 N N . GLN A 1 137 ? -4.138 20.199 8.882 1.00 90.44 137 GLN A N 1
ATOM 1045 C CA . GLN A 1 137 ? -5.252 19.672 8.094 1.00 90.44 137 GLN A CA 1
ATOM 1046 C C . GLN A 1 137 ? -4.791 18.866 6.868 1.00 90.44 137 GLN A C 1
ATOM 1048 O O . GLN A 1 137 ? -5.432 18.869 5.822 1.00 90.44 137 GLN A O 1
ATOM 1053 N N . HIS A 1 138 ? -3.669 18.154 6.987 1.00 89.75 138 HIS A N 1
ATOM 1054 C CA . HIS A 1 138 ? -3.227 17.218 5.950 1.00 89.75 138 HIS A CA 1
ATOM 1055 C C . HIS A 1 138 ? -4.042 15.912 5.987 1.00 89.75 138 HIS A C 1
ATOM 1057 O O . HIS A 1 138 ? -4.120 15.193 4.994 1.00 89.75 138 HIS A O 1
ATOM 1063 N N . ALA A 1 139 ? -4.638 15.595 7.139 1.00 92.81 139 ALA A N 1
ATOM 1064 C CA . ALA A 1 139 ? -5.551 14.478 7.350 1.00 92.81 139 ALA A CA 1
ATOM 1065 C C . ALA A 1 139 ? -6.473 14.785 8.540 1.00 92.81 139 ALA A C 1
ATOM 1067 O O . ALA A 1 139 ? -6.216 15.708 9.316 1.00 92.81 139 ALA A O 1
ATOM 1068 N N . ARG A 1 140 ? -7.512 13.968 8.722 1.00 94.00 140 ARG A N 1
ATOM 1069 C CA . ARG A 1 140 ? -8.398 13.993 9.895 1.00 94.00 140 ARG A CA 1
ATOM 1070 C C . ARG A 1 140 ? -8.397 12.649 10.614 1.00 94.00 140 ARG A C 1
ATOM 1072 O O . ARG A 1 140 ? -8.057 11.626 10.024 1.00 94.00 140 ARG A O 1
ATOM 1079 N N . ALA A 1 141 ? -8.820 12.652 11.871 1.00 95.69 141 ALA A N 1
ATOM 1080 C CA . ALA A 1 141 ? -9.054 11.439 12.643 1.00 95.69 141 ALA A CA 1
ATOM 1081 C C . ALA A 1 141 ? -10.491 10.933 12.440 1.00 95.69 141 ALA A C 1
ATOM 1083 O O . ALA A 1 141 ? -11.434 11.728 12.454 1.00 95.69 141 ALA A O 1
ATOM 1084 N N . ILE A 1 142 ? -10.650 9.623 12.259 1.00 95.38 142 ILE A N 1
ATOM 1085 C CA . ILE A 1 142 ? -11.946 8.934 12.261 1.00 95.38 142 ILE A CA 1
ATOM 1086 C C . ILE A 1 142 ? -11.874 7.657 13.098 1.00 95.38 142 ILE A C 1
ATOM 1088 O O . ILE A 1 142 ? -10.813 7.039 13.206 1.00 95.38 142 ILE A O 1
ATOM 1092 N N . ALA A 1 143 ? -13.013 7.227 13.645 1.00 96.31 143 ALA A N 1
ATOM 1093 C CA . ALA A 1 143 ? -13.119 5.937 14.318 1.00 96.31 143 ALA A CA 1
ATOM 1094 C C . ALA A 1 143 ? -12.904 4.791 13.319 1.00 96.31 143 ALA A C 1
ATOM 1096 O O . ALA A 1 143 ? -13.512 4.764 12.244 1.00 96.31 143 ALA A O 1
ATOM 1097 N N . LEU A 1 144 ? -12.058 3.828 13.681 1.00 97.19 144 LEU A N 1
ATOM 1098 C CA . LEU A 1 144 ? -11.807 2.653 12.862 1.00 97.19 144 LEU A CA 1
ATOM 1099 C C . LEU A 1 144 ? -13.043 1.754 12.851 1.00 97.19 144 LEU A C 1
ATOM 1101 O O . LEU A 1 144 ? -13.476 1.249 13.889 1.00 97.19 144 LEU A O 1
ATOM 1105 N N . ARG A 1 145 ? -13.575 1.518 11.652 1.00 95.62 145 ARG A N 1
ATOM 1106 C CA . ARG A 1 145 ? -14.671 0.581 11.411 1.00 95.62 145 ARG A CA 1
ATOM 1107 C C . ARG A 1 145 ? -14.234 -0.467 10.406 1.00 95.62 145 ARG A C 1
ATOM 1109 O O . ARG A 1 145 ? -13.775 -0.118 9.322 1.00 95.62 145 ARG A O 1
ATOM 1116 N N . LEU A 1 146 ? -14.399 -1.736 10.758 1.00 95.75 146 LEU A N 1
ATOM 1117 C CA . LEU A 1 146 ? -14.004 -2.864 9.920 1.00 95.75 146 LEU A CA 1
ATOM 1118 C C . LEU A 1 146 ? -15.227 -3.685 9.517 1.00 95.75 146 LEU A C 1
ATOM 1120 O O . LEU A 1 146 ? -16.046 -4.008 10.378 1.00 95.75 146 LEU A O 1
ATOM 1124 N N . PRO A 1 147 ? -15.372 -4.045 8.237 1.00 94.56 147 PRO A N 1
ATOM 1125 C CA . PRO A 1 147 ? -16.399 -4.988 7.824 1.00 94.56 147 PRO A CA 1
ATOM 1126 C C . PRO A 1 147 ? -16.055 -6.408 8.315 1.00 94.56 147 PRO A C 1
ATOM 1128 O O . PRO A 1 147 ? -14.897 -6.706 8.637 1.00 94.56 147 PRO A O 1
ATOM 1131 N N . GLN A 1 148 ? -17.056 -7.291 8.385 1.00 93.56 148 GLN A N 1
ATOM 1132 C CA . GLN A 1 148 ? -16.882 -8.667 8.873 1.00 93.56 148 GLN A CA 1
ATOM 1133 C C . GLN A 1 148 ? -15.833 -9.436 8.054 1.00 93.56 148 GLN A C 1
ATOM 1135 O O . GLN A 1 148 ? -15.064 -10.212 8.616 1.00 93.56 148 GLN A O 1
ATOM 1140 N N . GLU A 1 149 ? -15.758 -9.183 6.749 1.00 95.06 149 GLU A N 1
ATOM 1141 C CA . GLU A 1 149 ? -14.808 -9.803 5.827 1.00 95.06 149 GLU A CA 1
ATOM 1142 C C . GLU A 1 149 ? -13.360 -9.461 6.198 1.00 95.06 149 GLU A C 1
ATOM 1144 O O . GLU A 1 149 ? -12.487 -10.326 6.157 1.00 95.06 149 GLU A O 1
ATOM 1149 N N . ARG A 1 150 ? -13.093 -8.219 6.631 1.00 96.00 150 ARG A N 1
ATOM 1150 C CA . ARG A 1 150 ? -11.751 -7.808 7.073 1.00 96.00 150 ARG A CA 1
ATOM 1151 C C . ARG A 1 150 ? -11.370 -8.483 8.385 1.00 96.00 150 ARG A C 1
ATOM 1153 O O . ARG A 1 150 ? -10.229 -8.903 8.530 1.00 96.00 150 ARG A O 1
ATOM 1160 N N . LEU A 1 151 ? -12.305 -8.599 9.329 1.00 96.06 151 LEU A N 1
ATOM 1161 C CA . LEU A 1 151 ? -12.062 -9.331 10.575 1.00 96.06 151 LEU A CA 1
ATOM 1162 C C . LEU A 1 151 ? -11.812 -10.822 10.313 1.00 96.06 151 LEU A C 1
ATOM 1164 O O . LEU A 1 151 ? -10.917 -11.391 10.929 1.00 96.06 151 LEU A O 1
ATOM 1168 N N . GLY A 1 152 ? -12.556 -11.427 9.381 1.00 96.25 152 GLY A N 1
ATOM 1169 C CA . GLY A 1 152 ? -12.335 -12.802 8.928 1.00 96.25 152 GLY A CA 1
ATOM 1170 C C . GLY A 1 152 ? -10.928 -12.997 8.370 1.00 96.25 152 GLY A C 1
ATOM 1171 O O . GLY A 1 152 ? -10.183 -13.814 8.896 1.00 96.25 152 GLY A O 1
ATOM 1172 N N . LEU A 1 153 ? -10.519 -12.153 7.415 1.00 95.81 153 LEU A N 1
ATOM 1173 C CA . LEU A 1 153 ? -9.168 -12.182 6.844 1.00 95.81 153 LEU A CA 1
ATOM 1174 C C . LEU A 1 153 ? -8.079 -12.100 7.925 1.00 95.81 153 LEU A C 1
ATOM 1176 O O . LEU A 1 153 ? -7.153 -12.900 7.938 1.00 95.81 153 LEU A O 1
ATOM 1180 N N . LEU A 1 154 ? -8.186 -11.144 8.852 1.00 97.19 154 LEU A N 1
ATOM 1181 C CA . LEU A 1 154 ? -7.191 -10.982 9.918 1.00 97.19 154 LEU A CA 1
ATOM 1182 C C . LEU A 1 154 ? -7.163 -12.178 10.883 1.00 97.19 154 LEU A C 1
ATOM 1184 O O . LEU A 1 154 ? -6.127 -12.456 11.486 1.00 97.19 154 LEU A O 1
ATOM 1188 N N . GLN A 1 155 ? -8.291 -12.865 11.064 1.00 97.06 155 GLN A N 1
ATOM 1189 C CA . GLN A 1 155 ? -8.363 -14.070 11.884 1.00 97.06 155 GLN A CA 1
ATOM 1190 C C . GLN A 1 155 ? -7.738 -15.274 11.172 1.00 97.06 155 GLN A C 1
ATOM 1192 O O . GLN A 1 155 ? -6.981 -16.013 11.801 1.00 97.06 155 GLN A O 1
ATOM 1197 N N . ASP A 1 156 ? -8.022 -15.447 9.882 1.00 96.38 156 ASP A N 1
ATOM 1198 C CA . ASP A 1 156 ? -7.485 -16.536 9.059 1.00 96.38 156 ASP A CA 1
ATOM 1199 C C . ASP A 1 156 ? -5.956 -16.439 8.935 1.00 96.38 156 ASP A C 1
ATOM 1201 O O . ASP A 1 156 ? -5.254 -17.446 8.989 1.00 96.38 156 ASP A O 1
ATOM 1205 N N . GLU A 1 157 ? -5.434 -15.213 8.894 1.00 95.19 157 GLU A N 1
ATOM 1206 C CA . GLU A 1 157 ? -3.998 -14.894 8.891 1.00 95.19 157 GLU A CA 1
ATOM 1207 C C . GLU A 1 157 ? -3.368 -14.944 10.297 1.00 95.19 157 GLU A C 1
ATOM 1209 O O . GLU A 1 157 ? -2.191 -14.637 10.488 1.00 95.19 157 GLU A O 1
ATOM 1214 N N . GLY A 1 158 ? -4.146 -15.316 11.319 1.00 95.94 158 GLY A N 1
ATOM 1215 C CA . GLY A 1 158 ? -3.666 -15.499 12.688 1.00 95.94 158 GLY A CA 1
ATOM 1216 C C . GLY A 1 158 ? -3.263 -14.207 13.406 1.00 95.94 158 GLY A C 1
ATOM 1217 O O . GLY A 1 158 ? -2.619 -14.274 14.452 1.00 95.94 158 GLY A O 1
ATOM 1218 N N . LEU A 1 159 ? -3.646 -13.036 12.890 1.00 96.50 159 LEU A N 1
ATOM 1219 C CA . LEU A 1 159 ? -3.350 -11.739 13.509 1.00 96.50 159 LEU A CA 1
ATOM 1220 C C . LEU A 1 159 ? -4.295 -11.412 14.664 1.00 96.50 159 LEU A C 1
ATOM 1222 O O . LEU A 1 159 ? -3.936 -10.650 15.563 1.00 96.50 159 LEU A O 1
ATOM 1226 N N . ILE A 1 160 ? -5.503 -11.977 14.650 1.00 97.75 160 ILE A N 1
ATOM 1227 C CA . ILE A 1 160 ? -6.496 -11.798 15.708 1.00 97.75 160 ILE A CA 1
ATOM 1228 C C . ILE A 1 160 ? -7.187 -13.116 16.062 1.00 97.75 160 ILE A C 1
ATOM 1230 O O . ILE A 1 160 ? -7.239 -14.056 15.277 1.00 97.75 160 ILE A O 1
ATOM 1234 N N . ARG A 1 161 ? -7.796 -13.155 17.247 1.00 97.25 161 ARG A N 1
ATOM 1235 C CA . ARG A 1 161 ? -8.866 -14.093 17.600 1.00 97.25 161 ARG A CA 1
ATOM 1236 C C . ARG A 1 161 ? -10.097 -13.287 17.978 1.00 97.25 161 ARG A C 1
ATOM 1238 O O . ARG A 1 161 ? -10.041 -12.512 18.938 1.00 97.25 161 ARG A O 1
ATOM 1245 N N . LEU A 1 162 ? -11.183 -13.462 17.228 1.00 96.06 162 LEU A N 1
ATOM 1246 C CA . LEU A 1 162 ? -12.469 -12.842 17.520 1.00 96.06 162 LEU A CA 1
ATOM 1247 C C . LEU A 1 162 ? -13.294 -13.783 18.402 1.00 96.06 162 LEU A C 1
ATOM 1249 O O . LEU A 1 162 ? -13.619 -14.903 18.012 1.00 96.06 162 LEU A O 1
ATOM 1253 N N . HIS A 1 163 ? -13.633 -13.327 19.603 1.00 95.56 163 HIS A N 1
ATOM 1254 C CA . HIS A 1 163 ? -14.409 -14.111 20.562 1.00 95.56 163 HIS A CA 1
ATOM 1255 C C . HIS A 1 163 ? -15.915 -13.974 20.317 1.00 95.56 163 HIS A C 1
ATOM 1257 O O . HIS A 1 163 ? -16.381 -13.091 19.587 1.00 95.56 163 HIS A O 1
ATOM 1263 N N . ALA A 1 164 ? -16.686 -14.855 20.957 1.00 92.44 164 ALA A N 1
ATOM 1264 C CA . ALA A 1 164 ? -18.139 -14.750 20.982 1.00 92.44 164 ALA A CA 1
ATOM 1265 C C . ALA A 1 164 ? -18.592 -13.397 21.579 1.00 92.44 164 ALA A C 1
ATOM 1267 O O . ALA A 1 164 ? -17.861 -12.810 22.386 1.00 92.44 164 ALA A O 1
ATOM 1268 N N . PRO A 1 165 ? -19.780 -12.893 21.195 1.00 92.44 165 PRO A N 1
ATOM 1269 C CA . PRO A 1 165 ? -20.342 -11.688 21.791 1.00 92.44 165 PRO A CA 1
ATOM 1270 C C . PRO A 1 165 ? -20.468 -11.798 23.314 1.00 92.44 165 PRO A C 1
ATOM 1272 O O . PRO A 1 165 ? -20.887 -12.826 23.845 1.00 92.44 165 PRO A O 1
ATOM 1275 N N . LEU A 1 166 ? -20.121 -10.715 23.997 1.00 90.94 166 LEU A N 1
ATOM 1276 C CA . LEU A 1 166 ? -20.350 -10.484 25.414 1.00 90.94 166 LEU A CA 1
ATOM 1277 C C . LEU A 1 166 ? -21.817 -10.090 25.652 1.00 90.94 166 LEU A C 1
ATOM 1279 O O . LEU A 1 166 ? -22.584 -9.860 24.714 1.00 90.94 166 LEU A O 1
ATOM 1283 N N . SER A 1 167 ? -22.215 -9.989 26.921 1.00 87.25 167 SER A N 1
ATOM 1284 C CA . SER A 1 167 ? -23.586 -9.637 27.318 1.00 87.25 167 SER A CA 1
ATOM 1285 C C . SER A 1 167 ? -24.034 -8.249 26.846 1.00 87.25 167 SER A C 1
ATOM 1287 O O . SER A 1 167 ? -25.229 -8.017 26.704 1.00 87.25 167 SER A O 1
ATOM 1289 N N . ASP A 1 168 ? -23.093 -7.341 26.589 1.00 86.88 168 ASP A N 1
ATOM 1290 C CA . ASP A 1 168 ? -23.340 -6.002 26.040 1.00 86.88 168 ASP A CA 1
ATOM 1291 C C . ASP A 1 168 ? -23.372 -5.967 24.497 1.00 86.88 168 ASP A C 1
ATOM 1293 O O . ASP A 1 168 ? -23.496 -4.900 23.897 1.00 86.88 168 ASP A O 1
ATOM 1297 N N . GLY A 1 169 ? -23.248 -7.127 23.841 1.00 85.62 169 GLY A N 1
ATOM 1298 C CA . GLY A 1 169 ? -23.229 -7.265 22.386 1.00 85.62 169 GLY A CA 1
ATOM 1299 C C . GLY A 1 169 ? -21.879 -6.959 21.727 1.00 85.62 169 GLY A C 1
ATOM 1300 O O . GLY A 1 169 ? -21.744 -7.151 20.515 1.00 85.62 169 GLY A O 1
ATOM 1301 N N . THR A 1 170 ? -20.866 -6.525 22.482 1.00 93.31 170 THR A N 1
ATOM 1302 C CA . THR A 1 170 ? -19.506 -6.337 21.958 1.00 93.31 170 THR A CA 1
ATOM 1303 C C . THR A 1 170 ? -18.777 -7.671 21.830 1.00 93.31 170 THR A C 1
ATOM 1305 O O . THR A 1 170 ? -19.094 -8.645 22.504 1.00 93.31 170 THR A O 1
ATOM 1308 N N . ARG A 1 171 ? -17.783 -7.755 20.948 1.00 95.69 171 ARG A N 1
ATOM 1309 C CA . ARG A 1 171 ? -16.930 -8.939 20.787 1.00 95.69 171 ARG A CA 1
ATOM 1310 C C . ARG A 1 171 ? -15.520 -8.611 21.238 1.00 95.69 171 ARG A C 1
ATOM 1312 O O . ARG A 1 171 ? -14.948 -7.623 20.785 1.00 95.69 171 ARG A O 1
ATOM 1319 N N . LYS A 1 172 ? -14.931 -9.449 22.088 1.00 97.06 172 LYS A N 1
ATOM 1320 C CA . LYS A 1 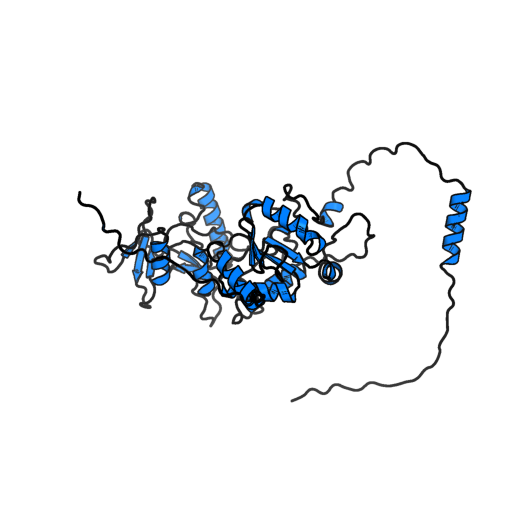172 ? -13.517 -9.312 22.456 1.00 97.06 172 LYS A CA 1
ATOM 1321 C C . LYS A 1 172 ? -12.626 -9.726 21.281 1.00 97.06 172 LYS A C 1
ATOM 1323 O O . LYS A 1 172 ? -12.910 -10.711 20.601 1.00 97.06 172 LYS A O 1
ATOM 1328 N N . ILE A 1 173 ? -11.540 -8.991 21.068 1.00 97.88 173 ILE A N 1
ATOM 1329 C CA . ILE A 1 173 ? -10.479 -9.299 20.109 1.00 97.88 173 ILE A CA 1
ATOM 1330 C C . ILE A 1 173 ? -9.169 -9.426 20.886 1.00 97.88 173 ILE A C 1
ATOM 1332 O O . ILE A 1 173 ? -8.735 -8.488 21.554 1.00 97.88 173 ILE A O 1
ATOM 1336 N N . THR A 1 174 ? -8.531 -10.588 20.782 1.00 97.62 174 THR A N 1
ATOM 1337 C CA . THR A 1 174 ? -7.201 -10.836 21.363 1.00 97.62 174 THR A CA 1
ATOM 1338 C C . THR A 1 174 ? -6.184 -11.098 20.272 1.00 97.62 174 THR A C 1
ATOM 1340 O O . THR A 1 174 ? -6.523 -11.685 19.244 1.00 97.62 174 THR A O 1
ATOM 1343 N N . LEU A 1 175 ? -4.937 -10.733 20.524 1.00 96.75 175 LEU A N 1
ATOM 1344 C CA . LEU A 1 175 ? -3.835 -10.907 19.590 1.00 96.75 175 LEU A CA 1
ATOM 1345 C C . LEU A 1 175 ? -2.967 -12.101 20.011 1.00 96.75 175 LEU A C 1
ATOM 1347 O O . LEU A 1 175 ? -2.519 -12.152 21.158 1.00 96.75 175 LEU A O 1
ATOM 1351 N N . PRO A 1 176 ? -2.715 -13.088 19.140 1.00 93.62 176 PRO A N 1
ATOM 1352 C CA . PRO A 1 176 ? -1.795 -14.171 19.472 1.00 93.62 176 PRO A CA 1
ATOM 1353 C C . PRO A 1 176 ? -0.390 -13.645 19.812 1.00 93.62 176 PRO A C 1
ATOM 1355 O O . PRO A 1 176 ? 0.253 -12.999 18.993 1.00 93.62 176 PRO A O 1
ATOM 1358 N N . GLY A 1 177 ? 0.094 -13.938 21.023 1.00 90.25 177 GLY A N 1
ATOM 1359 C CA . GLY A 1 177 ? 1.441 -13.551 21.469 1.00 90.25 177 GLY A CA 1
ATOM 1360 C C . GLY A 1 177 ? 1.592 -12.096 21.926 1.00 90.25 177 GLY A C 1
ATOM 1361 O O . GLY A 1 177 ? 2.712 -11.666 22.187 1.00 90.25 177 GLY A O 1
ATOM 1362 N N . ASP A 1 178 ? 0.495 -11.350 22.057 1.00 92.62 178 ASP A N 1
ATOM 1363 C CA . ASP A 1 178 ? 0.502 -9.949 22.470 1.00 92.62 178 ASP A CA 1
ATOM 1364 C C . ASP A 1 178 ? -0.594 -9.704 23.518 1.00 92.62 178 ASP A C 1
ATOM 1366 O O . ASP A 1 178 ? -1.692 -10.253 23.436 1.00 92.62 178 ASP A O 1
ATOM 1370 N N . SER A 1 179 ? -0.282 -8.914 24.545 1.00 92.25 179 SER A N 1
ATOM 1371 C CA . SER A 1 179 ? -1.198 -8.619 25.653 1.00 92.25 179 SER A CA 1
ATOM 1372 C C . SER A 1 179 ? -2.202 -7.509 25.337 1.00 92.25 179 SER A C 1
ATOM 1374 O O . SER A 1 179 ? -3.058 -7.210 26.166 1.00 92.25 179 SER A O 1
ATOM 137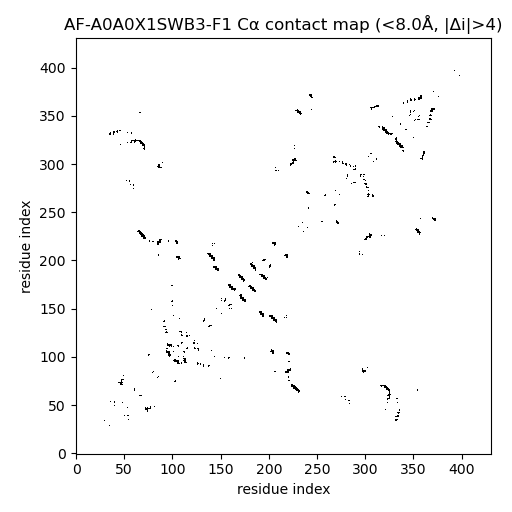6 N N . THR A 1 180 ? -2.074 -6.849 24.186 1.00 94.25 180 THR A N 1
ATOM 1377 C CA . THR A 1 180 ? -2.990 -5.791 23.766 1.00 94.25 180 THR A CA 1
ATOM 1378 C C . THR A 1 180 ? -4.348 -6.395 23.439 1.00 94.25 180 THR A C 1
ATOM 1380 O O . THR A 1 180 ? -4.459 -7.351 22.670 1.00 94.25 180 THR A O 1
ATOM 1383 N N . GLU A 1 181 ? -5.399 -5.803 23.997 1.00 95.38 181 GLU A N 1
ATOM 1384 C CA . GLU A 1 181 ? -6.772 -6.229 23.760 1.00 95.38 181 GLU A CA 1
ATOM 1385 C C . GLU A 1 181 ? -7.569 -5.130 23.063 1.00 95.38 181 GLU A C 1
ATOM 1387 O O . GLU A 1 181 ? -7.391 -3.933 23.316 1.00 95.38 181 GLU A O 1
ATOM 1392 N N . PHE A 1 182 ? -8.480 -5.564 22.198 1.00 97.88 182 PHE A N 1
ATOM 1393 C CA . PHE A 1 182 ? -9.463 -4.707 21.553 1.00 97.88 182 PHE A CA 1
ATOM 1394 C C . PHE A 1 182 ? -10.863 -5.268 21.785 1.00 97.88 182 PHE A C 1
ATOM 1396 O O . PHE A 1 182 ? -11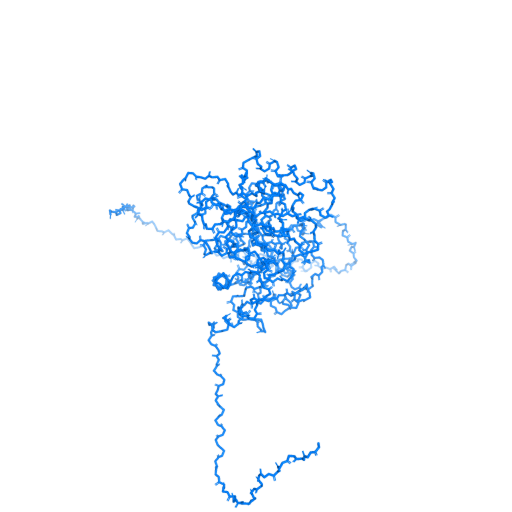.044 -6.445 22.107 1.00 97.88 182 PHE A O 1
ATOM 1403 N N . THR A 1 183 ? -11.873 -4.437 21.572 1.00 97.44 183 THR A N 1
ATOM 1404 C CA . THR A 1 183 ? -13.252 -4.896 21.416 1.00 97.44 183 THR A CA 1
ATOM 1405 C C . THR A 1 183 ? -13.823 -4.394 20.098 1.00 97.44 183 THR A C 1
ATOM 1407 O O . THR A 1 183 ? -13.359 -3.410 19.529 1.00 97.44 183 THR A O 1
ATOM 1410 N N . ALA A 1 184 ? -14.800 -5.119 19.573 1.00 97.19 184 ALA A N 1
ATOM 1411 C CA . ALA A 1 184 ? -15.525 -4.790 18.359 1.00 97.19 184 ALA A CA 1
ATOM 1412 C C . ALA A 1 184 ? -17.005 -4.638 18.697 1.00 97.19 184 ALA A C 1
ATOM 1414 O O . ALA A 1 184 ? -17.644 -5.582 19.166 1.00 97.19 184 ALA A O 1
ATOM 1415 N N . ARG A 1 185 ? -17.558 -3.454 18.447 1.00 95.50 185 ARG A N 1
ATOM 1416 C CA . ARG A 1 185 ? -18.981 -3.156 18.625 1.00 95.50 185 ARG A CA 1
ATOM 1417 C C . ARG A 1 185 ? -19.632 -3.011 17.260 1.00 95.50 185 ARG A C 1
ATOM 1419 O O . ARG A 1 185 ? -19.092 -2.309 16.411 1.00 95.50 185 ARG A O 1
ATOM 1426 N N . LEU A 1 186 ? -20.774 -3.658 17.038 1.00 93.75 186 LEU A N 1
ATOM 1427 C CA . LEU A 1 186 ? -21.518 -3.480 15.790 1.00 93.75 186 LEU A CA 1
ATOM 1428 C C . LEU A 1 186 ? -21.882 -1.996 15.630 1.00 93.75 186 LEU A C 1
ATOM 1430 O O . LEU A 1 186 ? -22.446 -1.398 16.542 1.00 93.75 186 LEU A O 1
ATOM 1434 N N . ALA A 1 187 ? -21.504 -1.402 14.502 1.00 89.31 187 ALA A N 1
ATOM 1435 C CA . ALA A 1 187 ? -21.804 -0.013 14.192 1.00 89.31 187 ALA A CA 1
ATOM 1436 C C . ALA A 1 187 ? -23.277 0.146 13.787 1.00 89.31 187 ALA A C 1
ATOM 1438 O O . ALA A 1 187 ? -23.913 -0.803 13.327 1.00 89.31 187 ALA A O 1
ATOM 1439 N N . ASP A 1 188 ? -23.791 1.374 13.867 1.00 85.06 188 ASP A N 1
ATOM 1440 C CA . ASP A 1 188 ? -25.200 1.702 13.589 1.00 85.06 188 ASP A CA 1
ATOM 1441 C C . ASP A 1 188 ? -25.664 1.309 12.176 1.00 85.06 188 ASP A C 1
ATOM 1443 O O . ASP A 1 188 ? -26.852 1.125 11.924 1.00 85.06 188 ASP A O 1
ATOM 1447 N N . ASN A 1 189 ? -24.726 1.147 11.238 1.00 82.12 189 ASN A N 1
ATOM 1448 C CA . ASN A 1 189 ? -25.014 0.695 9.878 1.00 82.12 189 ASN A CA 1
ATOM 1449 C C . ASN A 1 189 ? -25.354 -0.808 9.781 1.00 82.12 189 ASN A C 1
ATOM 1451 O O . ASN A 1 189 ? -25.723 -1.264 8.699 1.00 82.12 189 ASN A O 1
ATOM 1455 N N . GLY A 1 190 ? -25.168 -1.580 10.859 1.00 84.69 190 GLY A N 1
ATOM 1456 C CA . GLY A 1 190 ? -25.390 -3.027 10.919 1.00 84.69 190 GLY A CA 1
ATOM 1457 C C . GLY A 1 190 ? -24.458 -3.871 10.040 1.00 84.69 190 GLY A C 1
ATOM 1458 O O . GLY A 1 190 ? -24.688 -5.067 9.890 1.00 84.69 190 GLY A O 1
ATOM 1459 N N . LYS A 1 191 ? -23.429 -3.267 9.435 1.00 86.88 191 LYS A N 1
ATOM 1460 C CA . LYS A 1 191 ? -22.553 -3.885 8.422 1.00 86.88 191 LYS A CA 1
ATOM 1461 C C . LYS A 1 191 ? -21.080 -3.915 8.820 1.00 86.88 191 LYS A C 1
ATOM 1463 O O . LYS A 1 191 ? -20.325 -4.724 8.291 1.00 86.88 191 LYS A O 1
ATOM 1468 N N . SER A 1 192 ? -20.651 -3.031 9.716 1.00 92.94 192 SER A N 1
ATOM 1469 C CA . SER A 1 192 ? -19.266 -2.964 10.178 1.00 92.94 192 SER A CA 1
ATOM 1470 C C . SER A 1 192 ? -19.173 -2.919 11.695 1.00 92.94 192 SER A C 1
ATOM 1472 O O . SER A 1 192 ? -20.148 -2.653 12.392 1.00 92.94 192 SER A O 1
ATOM 1474 N N . PHE A 1 193 ? -17.981 -3.194 12.207 1.00 95.88 193 PHE A N 1
ATOM 1475 C CA . PHE A 1 193 ? -17.654 -3.158 13.620 1.00 95.88 193 PHE A CA 1
ATOM 1476 C C . PHE A 1 193 ? -16.743 -1.976 13.903 1.00 95.88 193 PHE A C 1
ATOM 1478 O O . PHE A 1 193 ? -15.676 -1.855 13.304 1.00 95.88 193 PHE A O 1
ATOM 1485 N N . GLU A 1 194 ? -17.149 -1.117 14.826 1.00 96.81 194 GLU A N 1
ATOM 1486 C CA . GLU A 1 194 ? -16.280 -0.110 15.416 1.00 96.81 194 GLU A CA 1
ATOM 1487 C C . GLU A 1 194 ? -15.294 -0.781 16.373 1.00 96.81 194 GLU A C 1
ATOM 1489 O O . GLU A 1 194 ? -15.692 -1.584 17.221 1.00 96.81 194 GLU A O 1
ATOM 1494 N N . ILE A 1 195 ? -14.009 -0.473 16.208 1.00 98.00 195 ILE A N 1
ATOM 1495 C CA . ILE A 1 195 ? -12.920 -1.060 16.990 1.00 98.00 195 ILE A CA 1
ATOM 1496 C C . ILE A 1 195 ? -12.595 -0.149 18.170 1.00 98.00 195 ILE A C 1
ATOM 1498 O O . ILE A 1 195 ? -12.370 1.049 17.993 1.00 98.00 195 ILE A O 1
ATOM 1502 N N . LEU A 1 196 ? -12.530 -0.726 19.368 1.00 97.44 196 LEU A N 1
ATOM 1503 C CA . LEU A 1 196 ? -12.247 -0.016 20.607 1.00 97.44 196 LEU A CA 1
ATOM 1504 C C . LEU A 1 196 ? -11.005 -0.569 21.307 1.00 97.44 196 LEU A C 1
ATOM 1506 O O . LEU A 1 196 ? -10.718 -1.765 21.243 1.00 97.44 196 LEU A O 1
ATOM 1510 N N . HIS A 1 197 ? -10.298 0.306 22.015 1.00 96.50 197 HIS A N 1
ATOM 1511 C CA . HIS A 1 197 ? -9.174 -0.015 22.887 1.00 96.50 197 HIS A CA 1
ATOM 1512 C C . HIS A 1 197 ? -9.352 0.733 24.210 1.00 96.50 197 HIS A C 1
ATOM 1514 O O . HIS A 1 197 ? -9.612 1.932 24.208 1.00 96.50 197 HIS A O 1
ATOM 1520 N N . GLY A 1 198 ? -9.291 0.025 25.342 1.00 92.81 198 GLY A N 1
ATOM 1521 C CA . GLY A 1 198 ? -9.559 0.635 26.653 1.00 92.81 198 GLY A CA 1
ATOM 1522 C C . GLY A 1 198 ? -10.974 1.219 26.807 1.00 92.81 198 GLY A C 1
ATOM 1523 O O . GLY A 1 198 ? -11.177 2.105 27.625 1.00 92.81 198 GLY A O 1
ATOM 1524 N N . GLY A 1 199 ? -11.946 0.748 26.014 1.00 91.19 199 GLY A N 1
ATOM 1525 C CA . GLY A 1 199 ? -13.321 1.265 25.997 1.00 91.19 199 GLY A CA 1
ATOM 1526 C C . GLY A 1 199 ? -13.549 2.471 25.077 1.00 91.19 199 GLY A C 1
ATOM 1527 O O . GLY A 1 199 ? -14.694 2.874 24.889 1.00 91.19 199 GLY A O 1
ATOM 1528 N N . GLU A 1 200 ? -12.499 3.008 24.452 1.00 95.38 200 GLU A N 1
ATOM 1529 C CA . GLU A 1 200 ? -12.585 4.150 23.540 1.00 95.38 200 GLU A CA 1
ATOM 1530 C C . GLU A 1 200 ? -12.415 3.725 22.080 1.00 95.38 200 GLU A C 1
ATOM 1532 O O . GLU A 1 200 ? -11.652 2.810 21.772 1.00 95.38 200 GLU A O 1
ATOM 1537 N N . ALA A 1 201 ? -13.110 4.402 21.162 1.00 96.75 201 ALA A N 1
ATOM 1538 C CA . ALA A 1 201 ? -12.995 4.127 19.733 1.00 96.75 201 ALA A CA 1
ATOM 1539 C C . ALA A 1 201 ? -11.583 4.453 19.224 1.00 96.75 201 ALA A C 1
ATOM 1541 O O . ALA A 1 201 ? -11.123 5.597 19.302 1.00 96.75 201 ALA A O 1
ATOM 1542 N N . VAL A 1 202 ? -10.921 3.456 18.638 1.00 98.00 202 VAL A N 1
ATOM 1543 C CA . VAL A 1 202 ? -9.589 3.608 18.054 1.00 98.00 202 VAL A CA 1
ATOM 1544 C C . VAL A 1 202 ? -9.668 4.562 16.869 1.00 98.00 202 VAL A C 1
ATOM 1546 O O . VAL A 1 202 ? -10.407 4.320 15.916 1.00 98.00 202 VAL A O 1
ATOM 1549 N N . GLN A 1 203 ? -8.886 5.639 16.914 1.00 98.00 203 GLN A N 1
ATOM 1550 C CA . GLN A 1 203 ? -8.836 6.628 15.842 1.00 98.00 203 GLN A CA 1
ATOM 1551 C C . GLN A 1 203 ? -7.719 6.313 14.843 1.00 98.00 203 GLN A C 1
ATOM 1553 O O . GLN A 1 203 ? -6.584 6.016 15.228 1.00 98.00 203 GLN A O 1
ATOM 1558 N N . VAL A 1 204 ? -8.025 6.449 13.557 1.00 97.94 204 VAL A N 1
ATOM 1559 C CA . VAL A 1 204 ? -7.095 6.302 12.429 1.00 97.94 204 VAL A CA 1
ATOM 1560 C C . VAL A 1 204 ? -7.173 7.523 11.513 1.00 97.94 204 VAL A C 1
ATOM 1562 O O . VAL A 1 204 ? -8.171 8.244 11.510 1.00 97.94 204 VAL A O 1
ATOM 1565 N N . LEU A 1 205 ? -6.113 7.774 10.744 1.00 96.62 205 LEU A N 1
ATOM 1566 C CA . LEU A 1 205 ? -6.093 8.881 9.791 1.00 96.62 205 LEU A CA 1
ATOM 1567 C C . LEU A 1 205 ? -6.932 8.575 8.546 1.00 96.62 205 LEU A C 1
ATOM 1569 O O . LEU A 1 205 ? -6.848 7.487 7.978 1.00 96.62 205 LEU A O 1
ATOM 1573 N N . ALA A 1 206 ? -7.668 9.577 8.080 1.00 94.75 206 ALA A N 1
ATOM 1574 C CA . ALA A 1 206 ? -8.396 9.596 6.816 1.00 94.75 206 ALA A CA 1
ATOM 1575 C C . ALA A 1 206 ? -8.152 10.924 6.074 1.00 94.75 206 ALA A C 1
ATOM 1577 O O . ALA A 1 206 ? -7.735 11.905 6.704 1.00 94.75 206 ALA A O 1
ATOM 1578 N N . PRO A 1 207 ? -8.411 10.993 4.757 1.00 92.06 207 PRO A N 1
ATOM 1579 C CA . PRO A 1 207 ? -8.343 12.247 4.016 1.00 92.06 207 PRO A CA 1
ATOM 1580 C C . PRO A 1 207 ? -9.285 13.310 4.591 1.00 92.06 207 PRO A C 1
ATOM 1582 O O . PRO A 1 207 ? -10.291 13.002 5.245 1.00 92.06 207 PRO A O 1
ATOM 1585 N N . MET A 1 208 ? -8.966 14.576 4.326 1.00 88.19 208 MET A N 1
ATOM 1586 C CA . MET A 1 208 ? -9.863 15.687 4.639 1.00 88.19 208 MET A CA 1
ATOM 1587 C C . MET A 1 208 ? -11.194 15.536 3.906 1.00 88.19 208 MET A C 1
ATOM 1589 O O . MET A 1 208 ? -11.230 15.036 2.783 1.00 88.19 208 MET A O 1
ATOM 1593 N N . ARG A 1 209 ? -12.284 15.984 4.545 1.00 77.44 209 ARG A N 1
ATOM 1594 C CA . ARG A 1 209 ? -13.590 15.975 3.892 1.00 77.44 209 ARG A CA 1
ATOM 1595 C C . ARG A 1 209 ? -13.688 17.074 2.842 1.00 77.44 209 ARG A C 1
ATOM 1597 O O . ARG A 1 209 ? -13.359 18.223 3.124 1.00 77.44 209 ARG A O 1
ATOM 1604 N N . GLN A 1 210 ? -14.217 16.722 1.685 1.00 69.25 210 GLN A N 1
ATOM 1605 C CA . GLN A 1 210 ? -14.829 17.638 0.734 1.00 69.25 210 GLN A CA 1
ATOM 1606 C C . GLN A 1 210 ? -16.350 17.501 0.783 1.00 69.25 210 GLN A C 1
ATOM 1608 O O . GLN A 1 210 ? -16.848 16.396 1.009 1.00 69.25 210 GLN A O 1
ATOM 1613 N N . PRO A 1 211 ? -17.098 18.589 0.563 1.00 60.44 211 PRO A N 1
ATOM 1614 C CA . PRO A 1 211 ? -18.539 18.499 0.380 1.00 60.44 211 PRO A CA 1
ATOM 1615 C C . PRO A 1 211 ? -18.884 17.458 -0.698 1.00 60.44 211 PRO A C 1
ATOM 1617 O O . PRO A 1 211 ? -18.229 17.406 -1.734 1.00 60.44 211 PRO A O 1
ATOM 1620 N N . ASP A 1 212 ? -19.891 16.629 -0.421 1.00 66.56 212 ASP A N 1
ATOM 1621 C CA . ASP A 1 212 ? -20.557 15.744 -1.387 1.00 66.56 212 ASP A CA 1
ATOM 1622 C C . ASP A 1 212 ? -19.774 14.538 -1.952 1.00 66.56 212 ASP A C 1
ATOM 1624 O O . ASP A 1 212 ? -20.302 13.850 -2.825 1.00 66.56 212 ASP A O 1
ATOM 1628 N N . ASP A 1 213 ? -18.585 14.192 -1.434 1.00 66.62 213 ASP A N 1
ATOM 1629 C CA . ASP A 1 213 ? -17.872 12.979 -1.879 1.00 66.62 213 ASP A CA 1
ATOM 1630 C C . ASP A 1 213 ? -18.168 11.743 -0.983 1.00 66.62 213 ASP A C 1
ATOM 1632 O O . ASP A 1 213 ? -17.844 11.720 0.214 1.00 66.62 213 ASP A O 1
ATOM 1636 N N . PRO A 1 214 ? -18.799 10.688 -1.547 1.00 62.81 214 PRO A N 1
ATOM 1637 C CA . PRO A 1 214 ? -19.269 9.517 -0.806 1.00 62.81 214 PRO A CA 1
ATOM 1638 C C . PRO A 1 214 ? -18.143 8.575 -0.351 1.00 62.81 214 PRO A C 1
ATOM 1640 O O . PRO A 1 214 ? -18.402 7.630 0.398 1.00 62.81 214 PRO A O 1
ATOM 1643 N N . LEU A 1 215 ? -16.897 8.786 -0.788 1.00 67.44 215 LEU A N 1
ATOM 1644 C CA . LEU A 1 215 ? -15.770 7.895 -0.509 1.00 67.44 215 LEU A CA 1
ATOM 1645 C C . LEU A 1 215 ? -15.025 8.254 0.798 1.00 67.44 215 LEU A C 1
ATOM 1647 O O . LEU A 1 215 ? -14.192 7.482 1.272 1.00 67.44 215 LEU A O 1
ATOM 1651 N N . GLN A 1 216 ? -15.335 9.385 1.436 1.00 66.31 216 GLN A N 1
ATOM 1652 C CA . GLN A 1 216 ? -14.432 10.058 2.388 1.00 66.31 216 GLN A CA 1
ATOM 1653 C C . GLN A 1 216 ? -14.268 9.453 3.774 1.00 66.31 216 GLN A C 1
ATOM 1655 O O . GLN A 1 216 ? -13.342 9.834 4.492 1.00 66.31 216 GLN A O 1
ATOM 1660 N N . ASP A 1 217 ? -15.142 8.545 4.195 1.00 82.50 217 ASP A N 1
ATOM 1661 C CA . ASP A 1 217 ? -15.045 7.923 5.522 1.00 82.50 217 ASP A CA 1
ATOM 1662 C C . ASP A 1 217 ? -14.139 6.677 5.528 1.00 82.50 217 ASP A C 1
ATOM 1664 O O . ASP A 1 217 ? -14.145 5.897 6.481 1.00 82.50 217 ASP A O 1
ATOM 1668 N N . LYS A 1 218 ? -13.316 6.501 4.485 1.00 91.94 218 LYS A N 1
ATOM 1669 C CA . LYS A 1 218 ? -12.309 5.439 4.422 1.00 91.94 218 LYS A CA 1
ATOM 1670 C C . LYS A 1 218 ? -10.962 5.896 4.999 1.00 91.94 218 LYS A C 1
ATOM 1672 O O . LYS A 1 218 ? -10.432 6.929 4.586 1.00 91.94 218 LYS A O 1
ATOM 1677 N N . PRO A 1 219 ? -10.367 5.119 5.918 1.00 95.50 219 PRO A N 1
ATOM 1678 C CA . PRO A 1 219 ? -9.048 5.416 6.463 1.00 95.50 219 PRO A CA 1
ATOM 1679 C C . PRO A 1 219 ? -7.926 5.160 5.455 1.00 95.50 219 PRO A C 1
ATOM 1681 O O . PRO A 1 219 ? -8.037 4.299 4.581 1.00 95.50 219 PRO A O 1
ATOM 1684 N N . LEU A 1 220 ? -6.828 5.891 5.635 1.00 96.06 220 LEU A N 1
ATOM 1685 C CA . LEU A 1 220 ? -5.614 5.805 4.832 1.00 96.06 220 LEU A CA 1
ATOM 1686 C C . LEU A 1 220 ? -4.896 4.469 5.042 1.00 96.06 220 LEU A C 1
ATOM 1688 O O . LEU A 1 220 ? -4.718 4.016 6.178 1.00 96.06 220 LEU A O 1
ATOM 1692 N N . THR A 1 221 ? -4.421 3.891 3.942 1.00 95.94 221 THR A N 1
ATOM 1693 C CA . THR A 1 221 ? -3.559 2.704 3.927 1.00 95.94 221 THR A CA 1
ATOM 1694 C C . THR A 1 221 ? -2.250 2.956 3.166 1.00 95.94 221 THR A C 1
ATOM 1696 O O . THR A 1 221 ? -1.927 4.097 2.824 1.00 95.94 221 THR A O 1
ATOM 1699 N N . ALA A 1 222 ? -1.456 1.905 2.968 1.00 92.75 222 ALA A N 1
ATOM 1700 C CA . ALA A 1 222 ? -0.204 1.950 2.226 1.00 92.75 222 ALA A CA 1
ATOM 1701 C C . ALA A 1 222 ? -0.431 2.274 0.743 1.00 92.75 222 ALA A C 1
ATOM 1703 O O . ALA A 1 222 ? -1.407 1.830 0.136 1.00 92.75 222 ALA A O 1
ATOM 1704 N N . ASP A 1 223 ? 0.496 3.029 0.176 1.00 94.69 223 ASP A N 1
ATOM 1705 C CA . ASP A 1 223 ? 0.598 3.345 -1.238 1.00 94.69 223 ASP A CA 1
ATOM 1706 C C . ASP A 1 223 ? 1.496 2.350 -1.992 1.00 94.69 223 ASP A C 1
ATOM 1708 O O . ASP A 1 223 ? 2.076 1.420 -1.426 1.00 94.69 223 ASP A O 1
ATOM 1712 N N . TYR A 1 224 ? 1.547 2.504 -3.310 1.00 96.69 224 TYR A N 1
ATOM 1713 C CA . TYR A 1 224 ? 2.440 1.790 -4.208 1.00 96.69 224 TYR A CA 1
ATOM 1714 C C . TYR A 1 224 ? 3.718 2.591 -4.395 1.00 96.69 224 TYR A C 1
ATOM 1716 O O . TYR A 1 224 ? 3.804 3.482 -5.243 1.00 96.69 224 TYR A O 1
ATOM 1724 N N . ASP A 1 225 ? 4.741 2.203 -3.645 1.00 95.19 225 ASP A N 1
ATOM 1725 C CA . ASP A 1 225 ? 6.070 2.752 -3.841 1.00 95.19 225 ASP A CA 1
ATOM 1726 C C . ASP A 1 225 ? 6.689 2.185 -5.127 1.00 95.19 225 ASP A C 1
ATOM 1728 O O . ASP A 1 225 ? 6.930 0.978 -5.271 1.00 95.19 225 ASP A O 1
ATOM 1732 N N . LEU A 1 226 ? 6.993 3.074 -6.068 1.00 95.31 226 LEU A N 1
ATOM 1733 C CA . LEU A 1 226 ? 7.770 2.725 -7.249 1.00 95.31 226 LEU A CA 1
ATOM 1734 C C . LEU A 1 226 ? 9.219 2.426 -6.845 1.00 95.31 226 LEU A C 1
ATOM 1736 O O . LEU A 1 226 ? 9.857 3.211 -6.152 1.00 95.31 226 LEU A O 1
ATOM 1740 N N . PHE A 1 227 ? 9.772 1.323 -7.337 1.00 95.31 227 PHE A N 1
ATOM 1741 C CA . PHE A 1 227 ? 11.180 0.976 -7.155 1.00 95.31 227 PHE A CA 1
ATOM 1742 C C . PHE A 1 227 ? 12.048 1.585 -8.264 1.00 95.31 227 PHE A C 1
ATOM 1744 O O . PHE A 1 227 ? 12.937 2.403 -8.016 1.00 95.31 227 PHE A O 1
ATOM 1751 N N . VAL A 1 228 ? 11.775 1.205 -9.512 1.00 92.62 228 VAL A N 1
ATOM 1752 C CA . VAL A 1 228 ? 12.537 1.634 -10.688 1.00 92.62 228 VAL A CA 1
ATOM 1753 C C . VAL A 1 228 ? 11.616 1.713 -11.905 1.00 92.62 228 VAL A C 1
ATOM 1755 O O . VAL A 1 228 ? 10.694 0.913 -12.051 1.00 92.62 228 VAL A O 1
ATOM 1758 N N . ILE A 1 229 ? 11.874 2.679 -12.789 1.00 92.31 229 ILE A N 1
ATOM 1759 C CA . ILE A 1 229 ? 11.319 2.708 -14.146 1.00 92.31 229 ILE A CA 1
ATOM 1760 C C . ILE A 1 229 ? 12.489 2.685 -15.126 1.00 92.31 229 ILE A C 1
ATOM 1762 O O . ILE A 1 229 ? 13.338 3.582 -15.089 1.00 92.31 229 ILE A O 1
ATOM 1766 N N . MET A 1 230 ? 12.528 1.661 -15.981 1.00 91.94 230 MET A N 1
ATOM 1767 C CA . MET A 1 230 ? 13.578 1.444 -16.981 1.00 91.94 230 MET A CA 1
ATOM 1768 C C . MET A 1 230 ? 12.953 1.612 -18.377 1.00 91.94 230 MET A C 1
ATOM 1770 O O . MET A 1 230 ? 12.263 0.701 -18.844 1.00 91.94 230 MET A O 1
ATOM 1774 N N . PRO A 1 231 ? 13.107 2.778 -19.033 1.00 90.06 231 PRO A N 1
ATOM 1775 C CA . PRO A 1 231 ? 12.587 2.993 -20.386 1.00 90.06 231 PRO A CA 1
ATOM 1776 C C . PRO A 1 231 ? 13.316 2.117 -21.399 1.00 90.06 231 PRO A C 1
ATOM 1778 O O . PRO A 1 231 ? 14.461 1.745 -21.160 1.00 90.06 231 PRO A O 1
ATOM 1781 N N . ASN A 1 232 ? 12.716 1.854 -22.558 1.00 88.44 232 ASN A N 1
ATOM 1782 C CA . ASN A 1 232 ? 13.475 1.337 -23.693 1.00 88.44 232 ASN A CA 1
ATOM 1783 C C . ASN A 1 232 ? 14.528 2.368 -24.152 1.00 88.44 232 ASN A C 1
ATOM 1785 O O . ASN A 1 232 ? 14.234 3.560 -24.276 1.00 88.44 232 ASN A O 1
ATOM 1789 N N . TRP A 1 233 ? 15.751 1.914 -24.440 1.00 77.06 233 TRP A N 1
ATOM 1790 C CA . TRP A 1 233 ? 16.865 2.745 -24.910 1.00 77.06 233 TRP A CA 1
ATOM 1791 C C . TRP A 1 233 ? 16.499 3.607 -26.123 1.00 77.06 233 TRP A C 1
ATOM 1793 O O . TRP A 1 233 ? 16.873 4.778 -26.181 1.00 77.06 233 TRP A O 1
ATOM 1803 N N . GLY A 1 234 ? 15.712 3.068 -27.059 1.00 70.19 234 GLY A N 1
ATOM 1804 C CA . GLY A 1 234 ? 15.236 3.793 -28.239 1.00 70.19 234 GLY A CA 1
ATOM 1805 C C . GLY A 1 234 ? 14.398 5.035 -27.914 1.00 70.19 234 GLY A C 1
ATOM 1806 O O . GLY A 1 234 ? 14.291 5.923 -28.750 1.00 70.19 234 GLY A O 1
ATOM 1807 N N . GLN A 1 235 ? 13.858 5.136 -26.696 1.00 66.19 235 GLN A N 1
ATOM 1808 C CA . GLN A 1 235 ? 13.004 6.238 -26.244 1.00 66.19 235 GLN A CA 1
ATOM 1809 C C . GLN A 1 235 ? 13.713 7.216 -25.291 1.00 66.19 235 GLN A C 1
ATOM 1811 O O . GLN A 1 235 ? 13.165 8.264 -24.946 1.00 66.19 235 GLN A O 1
ATOM 1816 N N . VAL A 1 236 ? 14.945 6.914 -24.867 1.00 59.56 236 VAL A N 1
ATOM 1817 C CA . VAL A 1 236 ? 15.709 7.719 -23.895 1.00 59.56 236 VAL A CA 1
ATOM 1818 C C . VAL A 1 236 ? 15.921 9.160 -24.376 1.00 59.56 236 VAL A C 1
ATOM 1820 O O . VAL A 1 236 ? 15.800 10.086 -23.573 1.00 59.56 236 VAL A O 1
ATOM 1823 N N . GLY A 1 237 ? 16.167 9.365 -25.675 1.00 52.62 237 GLY A N 1
ATOM 1824 C CA . GLY A 1 237 ? 16.386 10.693 -26.266 1.00 52.62 237 GLY A CA 1
ATOM 1825 C C . GLY A 1 237 ? 15.136 11.580 -26.357 1.00 52.62 237 GLY A C 1
ATOM 1826 O O . GLY A 1 237 ? 15.268 12.799 -26.371 1.00 52.62 237 GLY A O 1
ATOM 1827 N N . GLU A 1 238 ? 13.937 10.991 -26.375 1.00 47.81 238 GLU A N 1
ATOM 1828 C CA . GLU A 1 238 ? 12.663 11.721 -26.482 1.00 47.81 238 GLU A CA 1
ATOM 1829 C C . GLU A 1 238 ? 11.954 11.881 -25.128 1.00 47.81 238 GLU A C 1
ATOM 1831 O O . GLU A 1 238 ? 11.161 12.801 -24.943 1.00 47.81 238 GLU A O 1
ATOM 1836 N N . GLN A 1 239 ? 12.223 10.990 -24.166 1.00 43.12 239 GLN A N 1
ATOM 1837 C CA . GLN A 1 239 ? 11.389 10.845 -22.967 1.00 43.12 239 GLN A CA 1
ATOM 1838 C C . GLN A 1 239 ? 12.121 11.077 -21.642 1.00 43.12 239 GLN A C 1
ATOM 1840 O O . GLN A 1 239 ? 11.484 11.138 -20.583 1.00 43.12 239 GLN A O 1
ATOM 1845 N N . THR A 1 240 ? 13.451 11.208 -21.660 1.00 44.91 240 THR A N 1
ATOM 1846 C CA . THR A 1 240 ? 14.234 11.355 -20.432 1.00 44.91 240 THR A CA 1
ATOM 1847 C C . THR A 1 240 ? 15.099 12.612 -20.454 1.00 44.91 240 THR A C 1
ATOM 1849 O O . THR A 1 240 ? 16.125 12.683 -21.113 1.00 44.91 240 THR A O 1
ATOM 1852 N N . ASN A 1 241 ? 14.766 13.587 -19.603 1.00 46.12 241 ASN A N 1
ATOM 1853 C CA . ASN A 1 241 ? 15.689 14.680 -19.250 1.00 46.12 241 ASN A CA 1
ATOM 1854 C C . ASN A 1 241 ? 16.868 14.192 -18.367 1.00 46.12 241 ASN A C 1
ATOM 1856 O O . ASN A 1 241 ? 17.559 14.996 -17.740 1.00 46.12 241 ASN A O 1
ATOM 1860 N N . ARG A 1 242 ? 17.096 12.871 -18.254 1.00 48.81 242 ARG A N 1
ATOM 1861 C CA . ARG A 1 242 ? 18.202 12.280 -17.489 1.00 48.81 242 ARG A CA 1
ATOM 1862 C C . ARG A 1 242 ? 19.346 11.977 -18.448 1.00 48.81 242 ARG A C 1
ATOM 1864 O O . ARG A 1 242 ? 19.223 11.116 -19.309 1.00 48.81 242 ARG A O 1
ATOM 1871 N N . ARG A 1 243 ? 20.488 12.642 -18.254 1.00 44.31 243 ARG A N 1
ATOM 1872 C CA . ARG A 1 243 ? 21.720 12.300 -18.976 1.00 44.31 243 ARG A CA 1
ATOM 1873 C C . ARG A 1 243 ? 22.159 10.891 -18.584 1.00 44.31 243 ARG A C 1
ATOM 1875 O O . ARG A 1 243 ? 22.752 10.706 -17.526 1.00 44.31 243 ARG A O 1
ATOM 1882 N N . LEU A 1 244 ? 21.872 9.918 -19.437 1.00 44.19 244 LEU A N 1
ATOM 1883 C CA . LEU A 1 244 ? 22.495 8.603 -19.414 1.00 44.19 244 LEU A CA 1
ATOM 1884 C C . LEU A 1 244 ? 23.804 8.719 -20.201 1.00 44.19 244 LEU A C 1
ATOM 1886 O O . LEU A 1 244 ? 23.808 8.726 -21.427 1.00 44.19 244 LEU A O 1
ATOM 1890 N N . SER A 1 245 ? 24.926 8.890 -19.503 1.00 38.91 245 SER A N 1
ATOM 1891 C CA . SER A 1 245 ? 26.239 8.938 -20.153 1.00 38.91 245 SER A CA 1
ATOM 1892 C C . SER A 1 245 ? 26.758 7.516 -20.391 1.00 38.91 245 SER A C 1
ATOM 1894 O O . SER A 1 245 ? 27.043 6.789 -19.441 1.00 38.91 245 SER A O 1
ATOM 1896 N N . GLN A 1 246 ? 26.893 7.124 -21.662 1.00 36.62 246 GLN A N 1
ATOM 1897 C CA . GLN A 1 246 ? 27.798 6.042 -22.064 1.00 36.62 246 GLN A CA 1
ATOM 1898 C C . GLN A 1 246 ? 29.227 6.598 -22.216 1.00 36.62 246 GLN A C 1
ATOM 1900 O O . GLN A 1 246 ? 29.386 7.752 -22.631 1.00 36.62 246 GLN A O 1
ATOM 1905 N N . PRO A 1 247 ? 30.286 5.809 -21.958 1.00 30.47 247 PRO A N 1
ATOM 1906 C CA . PRO A 1 247 ? 31.635 6.170 -22.378 1.00 30.47 247 PRO A CA 1
ATOM 1907 C C . PRO A 1 247 ? 31.694 6.168 -23.917 1.00 30.47 247 PRO A C 1
ATOM 1909 O O . PRO A 1 247 ? 31.768 5.107 -24.526 1.00 30.47 247 PRO A O 1
ATOM 1912 N N . GLY A 1 248 ? 31.629 7.344 -24.554 1.00 34.56 248 GLY A N 1
ATOM 1913 C CA . GLY A 1 248 ? 31.913 7.485 -25.992 1.00 34.56 248 GLY A CA 1
ATOM 1914 C C . GLY A 1 248 ? 31.006 8.399 -26.823 1.00 34.56 248 GLY A C 1
ATOM 1915 O O . GLY A 1 248 ? 31.397 8.734 -27.937 1.00 34.56 248 GLY A O 1
ATOM 1916 N N . LEU A 1 249 ? 29.851 8.864 -26.327 1.00 30.83 249 LEU A N 1
ATOM 1917 C CA . LEU A 1 249 ? 29.002 9.815 -27.069 1.00 30.83 249 LEU A CA 1
ATOM 1918 C C . LEU A 1 249 ? 29.064 11.229 -26.471 1.00 30.83 249 LEU A C 1
ATOM 1920 O O . LEU A 1 249 ? 28.883 11.417 -25.269 1.00 30.83 249 LEU A O 1
ATOM 1924 N N . ARG A 1 250 ? 29.328 12.229 -27.327 1.00 28.12 250 ARG A N 1
ATOM 1925 C CA . ARG A 1 250 ? 29.322 13.656 -26.967 1.00 28.12 250 ARG A CA 1
ATOM 1926 C C . ARG A 1 250 ? 27.895 14.179 -26.792 1.00 28.12 250 ARG A C 1
ATOM 1928 O O . ARG A 1 250 ? 27.010 13.892 -27.588 1.00 28.12 250 ARG A O 1
ATOM 1935 N N . ASP A 1 251 ? 27.773 14.979 -25.744 1.00 29.34 251 ASP A N 1
ATOM 1936 C CA . ASP A 1 251 ? 26.604 15.621 -25.148 1.00 29.34 251 ASP A CA 1
ATOM 1937 C C . ASP A 1 251 ? 25.891 16.639 -26.057 1.00 29.34 251 ASP A C 1
ATOM 1939 O O . ASP A 1 251 ? 26.528 17.595 -26.514 1.00 29.34 251 ASP A O 1
ATOM 1943 N N . PRO A 1 252 ? 24.564 16.510 -26.234 1.00 29.92 252 PRO A N 1
ATOM 1944 C CA . PRO A 1 252 ? 23.715 17.652 -26.500 1.00 29.92 252 PRO A CA 1
ATOM 1945 C C . PRO A 1 252 ? 22.593 17.757 -25.450 1.00 29.92 252 PRO A C 1
ATOM 1947 O O . PRO A 1 252 ? 21.719 16.902 -25.355 1.00 29.92 252 PRO A O 1
ATOM 1950 N N . LEU A 1 253 ? 22.577 18.913 -24.782 1.00 30.14 253 LEU A N 1
ATOM 1951 C CA . LEU A 1 253 ? 21.409 19.625 -24.250 1.00 30.14 253 LEU A CA 1
ATOM 1952 C C . LEU A 1 253 ? 21.195 19.654 -22.725 1.00 30.14 253 LEU A C 1
ATOM 1954 O O . LEU A 1 253 ? 21.356 18.713 -21.946 1.00 30.14 253 LEU A O 1
ATOM 1958 N N . SER A 1 254 ? 20.884 20.885 -22.349 1.00 31.59 254 SER A N 1
ATOM 1959 C CA . SER A 1 254 ? 20.650 21.526 -21.070 1.00 31.59 254 SER A CA 1
ATOM 1960 C C . SER A 1 254 ? 19.141 21.641 -20.856 1.00 31.59 254 SER A C 1
ATOM 1962 O O . SER A 1 254 ? 18.472 22.288 -21.657 1.00 31.59 254 SER A O 1
ATOM 1964 N N . GLY A 1 255 ? 18.590 21.047 -19.797 1.00 31.41 255 GLY A N 1
ATOM 1965 C CA . GLY A 1 255 ? 17.154 21.181 -19.535 1.00 31.41 255 GLY A CA 1
ATOM 1966 C C . GLY A 1 255 ? 16.627 20.277 -18.428 1.00 31.41 255 GLY A C 1
ATOM 1967 O O . GLY A 1 255 ? 15.822 19.390 -18.686 1.00 31.41 255 GLY A O 1
ATOM 1968 N N . VAL A 1 256 ? 17.065 20.489 -17.185 1.00 34.12 256 VAL A N 1
ATOM 1969 C CA . VAL A 1 256 ? 16.367 19.944 -16.009 1.00 34.12 256 VAL A CA 1
ATOM 1970 C C . VAL A 1 256 ? 15.481 21.058 -15.458 1.00 34.12 256 VAL A C 1
ATOM 1972 O O . VAL A 1 256 ? 15.997 22.042 -14.936 1.00 34.12 256 VAL A O 1
ATOM 1975 N N . MET A 1 257 ? 14.159 20.917 -15.579 1.00 30.75 257 MET A N 1
ATOM 1976 C CA . MET A 1 257 ? 13.204 21.795 -14.895 1.00 30.75 257 MET A CA 1
ATOM 1977 C C . MET A 1 257 ? 12.873 21.209 -13.511 1.00 30.75 257 MET A C 1
ATOM 1979 O O . MET A 1 257 ? 12.550 20.020 -13.429 1.00 30.75 257 MET A O 1
ATOM 1983 N N . PRO A 1 258 ? 12.948 21.995 -12.421 1.00 33.34 258 PRO A N 1
ATOM 1984 C CA . PRO A 1 258 ? 12.544 21.551 -11.090 1.00 33.34 258 PRO A CA 1
ATOM 1985 C C . PRO A 1 258 ? 11.021 21.373 -11.034 1.00 33.34 258 PRO A C 1
ATOM 1987 O O . PRO A 1 258 ? 10.273 22.279 -11.392 1.00 33.34 258 PRO A O 1
ATOM 1990 N N . GLY A 1 259 ? 10.549 20.205 -10.595 1.00 30.97 259 GLY A N 1
ATOM 1991 C CA . GLY A 1 259 ? 9.121 19.932 -10.437 1.00 30.97 259 GLY A CA 1
ATOM 1992 C C . GLY A 1 259 ? 8.665 20.018 -8.980 1.00 30.97 259 GLY A C 1
ATOM 1993 O O . GLY A 1 259 ? 9.089 19.190 -8.185 1.00 30.97 259 GLY A O 1
ATOM 1994 N N . GLY A 1 260 ? 7.738 20.941 -8.688 1.00 28.52 260 GLY A N 1
ATOM 1995 C CA . GLY A 1 260 ? 6.809 20.898 -7.540 1.00 28.52 260 GLY A CA 1
ATOM 1996 C C . GLY A 1 260 ? 7.352 21.309 -6.161 1.00 28.52 260 GLY A C 1
ATOM 1997 O O . GLY A 1 260 ? 8.564 21.338 -5.982 1.00 28.52 260 GLY A O 1
ATOM 1998 N N . PRO A 1 261 ? 6.480 21.699 -5.199 1.00 32.62 261 PRO A N 1
ATOM 1999 C CA . PRO A 1 261 ? 6.844 22.561 -4.073 1.00 32.62 261 PRO A CA 1
ATOM 2000 C C . PRO A 1 261 ? 7.823 21.915 -3.095 1.00 32.62 261 PRO A C 1
ATOM 2002 O O . PRO A 1 261 ? 7.754 20.729 -2.787 1.00 32.62 261 PRO A O 1
ATOM 2005 N N . LYS A 1 262 ? 8.726 22.759 -2.594 1.00 37.53 262 LYS A N 1
ATOM 2006 C CA . LYS A 1 262 ? 9.790 22.436 -1.648 1.00 37.53 262 LYS A CA 1
ATOM 2007 C C . LYS A 1 262 ? 9.211 22.092 -0.276 1.00 37.53 262 LYS A C 1
ATOM 2009 O O . LYS A 1 262 ? 9.000 23.002 0.509 1.00 37.53 262 LYS A O 1
ATOM 2014 N N . ASP A 1 263 ? 9.063 20.810 0.031 1.00 33.81 263 ASP A N 1
ATOM 2015 C CA . ASP A 1 263 ? 8.996 20.332 1.414 1.00 33.81 263 ASP A CA 1
ATOM 2016 C C . ASP A 1 263 ? 9.667 18.954 1.529 1.00 33.81 263 ASP A C 1
ATOM 2018 O O . ASP A 1 263 ? 9.046 17.917 1.335 1.00 33.81 263 ASP A O 1
ATOM 2022 N N . GLY A 1 264 ? 10.962 18.959 1.874 1.00 32.97 264 GLY A N 1
ATOM 2023 C CA . GLY A 1 264 ? 11.662 17.787 2.419 1.00 32.97 264 GLY A CA 1
ATOM 2024 C C . GLY A 1 264 ? 12.267 16.804 1.412 1.00 32.97 264 GLY A C 1
ATOM 2025 O O . GLY A 1 264 ? 11.843 15.660 1.350 1.00 32.97 264 GLY A O 1
ATOM 2026 N N . GLY A 1 265 ? 13.336 17.220 0.723 1.00 36.81 265 GLY A N 1
ATOM 2027 C CA . GLY A 1 265 ? 14.137 16.369 -0.168 1.00 36.81 265 GLY A CA 1
ATOM 2028 C C . GLY A 1 265 ? 13.637 16.437 -1.608 1.00 36.81 265 GLY A C 1
ATOM 2029 O O . GLY A 1 265 ? 12.512 16.059 -1.903 1.00 36.81 265 GLY A O 1
ATOM 2030 N N . THR A 1 266 ? 14.443 16.967 -2.529 1.00 42.19 266 THR A N 1
ATOM 2031 C CA . THR A 1 266 ? 14.065 17.014 -3.947 1.00 42.19 266 THR A CA 1
ATOM 2032 C C . THR A 1 266 ? 14.120 15.610 -4.536 1.00 42.19 266 THR A C 1
ATOM 2034 O O . THR A 1 266 ? 15.155 15.193 -5.056 1.00 42.19 266 THR A O 1
ATOM 2037 N N . ASP A 1 267 ? 13.006 14.885 -4.462 1.00 49.03 267 ASP A N 1
ATOM 2038 C CA . ASP A 1 267 ? 12.779 13.713 -5.298 1.00 49.03 267 ASP A CA 1
ATOM 2039 C C . ASP A 1 267 ? 12.851 14.160 -6.762 1.00 49.03 267 ASP A C 1
ATOM 2041 O O . ASP A 1 267 ? 12.039 14.945 -7.259 1.00 49.03 267 ASP A O 1
ATOM 2045 N N . HIS A 1 268 ? 13.879 13.704 -7.472 1.00 58.78 268 HIS A N 1
ATOM 2046 C CA . HIS A 1 268 ? 14.069 14.050 -8.876 1.00 58.78 268 HIS A CA 1
ATOM 2047 C C . HIS A 1 268 ? 13.187 13.163 -9.759 1.00 58.78 268 HIS A C 1
ATOM 2049 O O . HIS A 1 268 ? 13.672 12.211 -10.378 1.00 58.78 268 HIS A O 1
ATOM 2055 N N . ILE A 1 269 ? 11.895 13.493 -9.823 1.00 66.81 269 ILE A N 1
ATOM 2056 C CA . ILE A 1 269 ? 10.907 12.814 -10.672 1.00 66.81 269 ILE A CA 1
ATOM 2057 C C . ILE A 1 269 ? 11.085 13.253 -12.131 1.00 66.81 269 ILE A C 1
ATOM 2059 O O . ILE A 1 269 ? 10.982 14.436 -12.463 1.00 66.81 269 ILE A O 1
ATOM 2063 N N . THR A 1 270 ? 11.330 12.297 -13.022 1.00 74.06 270 THR A N 1
ATOM 2064 C CA . THR A 1 270 ? 11.385 12.519 -14.475 1.00 74.06 270 THR A CA 1
ATOM 2065 C C . THR A 1 270 ? 10.009 12.744 -15.084 1.00 74.06 270 THR A C 1
ATOM 2067 O O . THR A 1 270 ? 8.988 12.371 -14.511 1.00 74.06 270 THR A O 1
ATOM 2070 N N . ALA A 1 271 ? 9.978 13.310 -16.294 1.00 78.88 271 ALA A N 1
ATOM 2071 C CA . ALA A 1 271 ? 8.751 13.402 -17.083 1.00 78.88 271 ALA A CA 1
ATOM 2072 C C . ALA A 1 271 ? 8.114 12.018 -17.310 1.00 78.88 271 ALA A C 1
ATOM 2074 O O . ALA A 1 271 ? 6.909 11.869 -17.126 1.00 78.88 271 ALA A O 1
ATOM 2075 N N . LEU A 1 272 ? 8.927 10.998 -17.618 1.00 83.38 272 LEU A N 1
ATOM 2076 C CA . LEU A 1 272 ? 8.461 9.618 -17.743 1.00 83.38 272 LEU A CA 1
ATOM 2077 C C . LEU A 1 272 ? 7.881 9.079 -16.428 1.00 83.38 272 LEU A C 1
ATOM 2079 O O . LEU A 1 272 ? 6.761 8.588 -16.444 1.00 83.38 272 LEU A O 1
ATOM 2083 N N . GLU A 1 273 ? 8.593 9.187 -15.301 1.00 84.81 273 GLU A N 1
ATOM 2084 C CA . GLU A 1 273 ? 8.084 8.706 -14.003 1.00 84.81 273 GLU A CA 1
ATOM 2085 C C . GLU A 1 273 ? 6.765 9.385 -13.628 1.00 84.81 273 GLU A C 1
ATOM 2087 O O . GLU A 1 273 ? 5.837 8.711 -13.193 1.00 84.81 273 GLU A O 1
ATOM 2092 N N . ARG A 1 274 ? 6.648 10.698 -13.860 1.00 86.62 274 ARG A N 1
ATOM 2093 C CA . ARG A 1 274 ? 5.407 11.444 -13.620 1.00 86.62 274 ARG A CA 1
ATOM 2094 C C . ARG A 1 274 ? 4.266 10.946 -14.505 1.00 86.62 274 ARG A C 1
ATOM 2096 O O . ARG A 1 274 ? 3.177 10.705 -14.003 1.00 86.62 274 ARG A O 1
ATOM 2103 N N . ARG A 1 275 ? 4.518 10.770 -15.804 1.00 89.56 275 ARG A N 1
ATOM 2104 C CA . ARG A 1 275 ? 3.528 10.250 -16.758 1.00 89.56 275 ARG A CA 1
ATOM 2105 C C . ARG A 1 275 ? 3.061 8.847 -16.372 1.00 89.56 275 ARG A C 1
ATOM 2107 O O . ARG A 1 275 ? 1.862 8.606 -16.357 1.00 89.56 275 ARG A O 1
ATOM 2114 N N . ILE A 1 276 ? 3.987 7.953 -16.021 1.00 93.25 276 ILE A N 1
ATOM 2115 C CA . ILE A 1 276 ? 3.660 6.591 -15.581 1.00 93.25 276 ILE A CA 1
ATOM 2116 C C . ILE A 1 276 ? 2.851 6.623 -14.283 1.00 93.25 276 ILE A C 1
ATOM 2118 O O . ILE A 1 276 ? 1.808 5.985 -14.217 1.00 93.25 276 ILE A O 1
ATOM 2122 N N . ALA A 1 277 ? 3.272 7.392 -13.275 1.00 92.88 277 ALA A N 1
ATOM 2123 C CA . ALA A 1 277 ? 2.527 7.521 -12.022 1.00 92.88 277 ALA A CA 1
ATOM 2124 C C . ALA A 1 277 ? 1.098 8.047 -12.249 1.00 92.88 277 ALA A C 1
ATOM 2126 O O . ALA A 1 277 ? 0.152 7.511 -11.674 1.00 92.88 277 ALA A O 1
ATOM 2127 N N . ASN A 1 278 ? 0.924 9.041 -13.126 1.00 93.06 278 ASN A N 1
ATOM 2128 C CA . ASN A 1 278 ? -0.396 9.557 -13.495 1.00 93.06 278 ASN A CA 1
ATOM 2129 C C . ASN A 1 278 ? -1.253 8.486 -14.182 1.00 93.06 278 ASN A C 1
ATOM 2131 O O . ASN A 1 278 ? -2.348 8.210 -13.708 1.00 93.06 278 ASN A O 1
ATOM 2135 N N . GLN A 1 279 ? -0.725 7.800 -15.203 1.00 96.88 279 GLN A N 1
ATOM 2136 C CA . GLN A 1 279 ? -1.445 6.718 -15.888 1.00 96.88 279 GLN A CA 1
ATOM 2137 C C . GLN A 1 279 ? -1.820 5.569 -14.945 1.00 96.88 279 GLN A C 1
ATOM 2139 O O . GLN A 1 279 ? -2.892 4.983 -15.088 1.00 96.88 279 GLN A O 1
ATOM 2144 N N . ILE A 1 280 ? -0.953 5.235 -13.983 1.00 97.75 280 ILE A N 1
ATOM 2145 C CA . ILE A 1 280 ? -1.261 4.246 -12.944 1.00 97.75 280 ILE A CA 1
ATOM 2146 C C . ILE A 1 280 ? -2.460 4.725 -12.129 1.00 97.75 280 ILE A C 1
ATOM 2148 O O . ILE A 1 280 ? -3.434 3.991 -11.995 1.00 97.75 280 ILE A O 1
ATOM 2152 N N . ASN A 1 281 ? -2.412 5.950 -11.609 1.00 96.81 281 ASN A N 1
ATOM 2153 C CA . ASN A 1 281 ? -3.497 6.495 -10.801 1.00 96.81 281 ASN A CA 1
ATOM 2154 C C . ASN A 1 281 ? -4.815 6.539 -11.593 1.00 96.81 281 ASN A C 1
ATOM 2156 O O . ASN A 1 281 ? -5.797 5.956 -11.148 1.00 96.81 281 ASN A O 1
ATOM 2160 N N . GLU A 1 282 ? -4.814 7.121 -12.791 1.00 95.94 282 GLU A N 1
ATOM 2161 C CA . GLU A 1 282 ? -5.992 7.253 -13.661 1.00 95.94 282 GLU A CA 1
ATOM 2162 C C . GLU A 1 282 ? -6.602 5.894 -14.040 1.00 95.94 282 GLU A C 1
ATOM 2164 O O . GLU A 1 282 ? -7.812 5.712 -13.980 1.00 95.94 282 GLU A O 1
ATOM 2169 N N . ARG A 1 283 ? -5.788 4.889 -14.392 1.00 96.81 283 ARG A N 1
ATOM 2170 C CA . ARG A 1 283 ? -6.315 3.585 -14.842 1.00 96.81 283 ARG A CA 1
ATOM 2171 C C . ARG A 1 283 ? -6.722 2.659 -13.704 1.00 96.81 283 ARG A C 1
ATOM 2173 O O . ARG A 1 283 ? -7.589 1.800 -13.889 1.00 96.81 283 ARG A O 1
ATOM 2180 N N . LEU A 1 284 ? -6.073 2.773 -12.547 1.00 96.75 284 LEU A N 1
ATOM 2181 C CA . LEU A 1 284 ? -6.413 1.972 -11.369 1.00 96.75 284 LEU A CA 1
ATOM 2182 C C . LEU A 1 284 ? -7.542 2.607 -10.540 1.00 96.75 284 LEU A C 1
ATOM 2184 O O . LEU A 1 284 ? -8.182 1.909 -9.755 1.00 96.75 284 LEU A O 1
ATOM 2188 N N . ARG A 1 285 ? -7.817 3.901 -10.731 1.00 93.81 285 ARG A N 1
ATOM 2189 C CA . ARG A 1 285 ? -8.911 4.651 -10.098 1.00 93.81 285 ARG A CA 1
ATOM 2190 C C . ARG A 1 285 ? -9.650 5.514 -11.142 1.00 93.81 285 ARG A C 1
ATOM 2192 O O . ARG A 1 285 ? -9.634 6.735 -11.027 1.00 93.81 285 ARG A O 1
ATOM 2199 N N . PRO A 1 286 ? -10.297 4.901 -12.152 1.00 93.31 286 PRO A N 1
ATOM 2200 C CA . PRO A 1 286 ? -10.911 5.642 -13.260 1.00 93.31 286 PRO A CA 1
ATOM 2201 C C . PRO A 1 286 ? -12.070 6.546 -12.828 1.00 93.31 286 PRO A C 1
ATOM 2203 O O . PRO A 1 286 ? -12.368 7.520 -13.509 1.00 93.31 286 PRO A O 1
ATOM 2206 N N . ASP A 1 287 ? -12.691 6.251 -11.686 1.00 90.38 287 ASP A N 1
ATOM 2207 C CA . ASP A 1 287 ? -13.812 7.025 -11.145 1.00 90.38 287 ASP A CA 1
ATOM 2208 C C . ASP A 1 287 ? -13.363 8.284 -10.379 1.00 90.38 287 ASP A C 1
ATOM 2210 O O . ASP A 1 287 ? -14.188 8.964 -9.771 1.00 90.38 287 ASP A O 1
ATOM 2214 N N . ILE A 1 288 ? -12.058 8.579 -10.354 1.00 88.50 288 ILE A N 1
ATOM 2215 C CA . ILE A 1 288 ? -11.482 9.678 -9.578 1.00 88.50 288 ILE A CA 1
ATOM 2216 C C . ILE A 1 288 ? -10.818 10.677 -10.515 1.00 88.50 288 ILE A C 1
ATOM 2218 O O . ILE A 1 288 ? -9.821 10.384 -11.171 1.00 88.50 288 ILE A O 1
ATOM 2222 N N . ASP A 1 289 ? -11.341 11.897 -10.506 1.00 88.88 289 ASP A N 1
ATOM 2223 C CA . ASP A 1 289 ? -10.719 13.037 -11.165 1.00 88.88 289 ASP A CA 1
ATOM 2224 C C . ASP A 1 289 ? -9.590 13.591 -10.281 1.00 88.88 289 ASP A C 1
ATOM 2226 O O . ASP A 1 289 ? -9.827 14.267 -9.277 1.00 88.88 289 ASP A O 1
ATOM 2230 N N . PHE A 1 290 ? -8.342 13.268 -10.625 1.00 87.56 290 PHE A N 1
ATOM 2231 C CA . PHE A 1 290 ? -7.165 13.671 -9.850 1.00 87.56 290 PHE A CA 1
ATOM 2232 C C . PHE A 1 290 ? -6.756 15.137 -10.019 1.00 87.56 290 PHE A C 1
ATOM 2234 O O . PHE A 1 290 ? -5.849 15.573 -9.296 1.00 87.56 290 PHE A O 1
ATOM 2241 N N . ASP A 1 291 ? -7.393 15.875 -10.929 1.00 85.12 291 ASP A N 1
ATOM 2242 C CA . ASP A 1 291 ? -7.189 17.316 -11.085 1.00 85.12 291 ASP A CA 1
ATOM 2243 C C . ASP A 1 291 ? -8.067 18.115 -10.112 1.00 85.12 291 ASP A C 1
ATOM 2245 O O . ASP A 1 291 ? -7.751 19.264 -9.781 1.00 85.12 291 ASP A O 1
ATOM 2249 N N . GLN A 1 292 ? -9.121 17.497 -9.569 1.00 83.00 292 GLN A N 1
ATOM 2250 C CA . GLN A 1 292 ? -9.925 18.113 -8.521 1.00 83.00 292 GLN A CA 1
ATOM 2251 C C . GLN A 1 292 ? -9.135 18.239 -7.207 1.00 83.00 292 GLN A C 1
ATOM 2253 O O . GLN A 1 292 ? -8.491 17.279 -6.753 1.00 83.00 292 GLN A O 1
ATOM 2258 N N . PRO A 1 293 ? -9.190 19.413 -6.543 1.00 78.56 293 PRO A N 1
ATOM 2259 C CA . PRO A 1 293 ? -8.603 19.594 -5.222 1.00 78.56 293 PRO A CA 1
ATOM 2260 C C . PRO A 1 293 ? -9.072 18.501 -4.259 1.00 78.56 293 PRO A C 1
ATOM 2262 O O . PRO A 1 293 ? -10.216 18.082 -4.319 1.00 78.56 293 PRO A O 1
ATOM 2265 N N . GLY A 1 294 ? -8.212 18.050 -3.345 1.00 77.56 294 GLY A N 1
ATOM 2266 C CA . GLY A 1 294 ? -8.556 17.035 -2.335 1.00 77.56 294 GLY A CA 1
ATOM 2267 C C . GLY A 1 294 ? -8.499 15.583 -2.808 1.00 77.56 294 GLY A C 1
ATOM 2268 O O . GLY A 1 294 ? -8.265 14.706 -1.977 1.00 77.56 294 GLY A O 1
ATOM 2269 N N . ASN A 1 295 ? -8.552 15.318 -4.117 1.00 85.81 295 ASN A N 1
ATOM 2270 C CA . A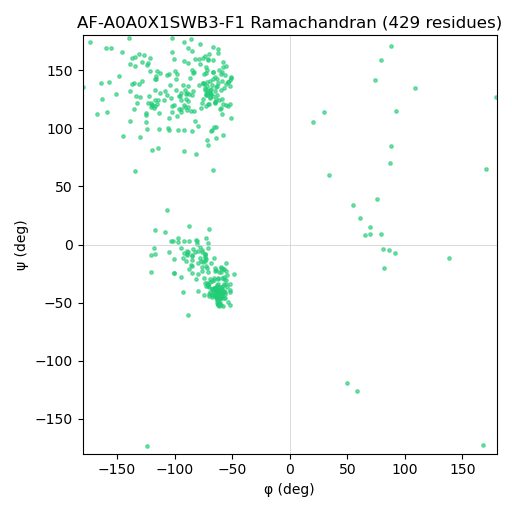SN A 1 295 ? -8.487 13.946 -4.628 1.00 85.81 295 ASN A CA 1
ATOM 2271 C C . ASN A 1 295 ? -7.079 13.332 -4.617 1.00 85.81 295 ASN A C 1
ATOM 2273 O O . ASN A 1 295 ? -6.902 12.143 -4.875 1.00 85.81 295 ASN A O 1
ATOM 2277 N N . ALA A 1 296 ? -6.057 14.107 -4.248 1.00 87.06 296 ALA A N 1
ATOM 2278 C CA . ALA A 1 296 ? -4.675 13.638 -4.183 1.00 87.06 296 ALA A CA 1
ATOM 2279 C C . ALA A 1 296 ? -4.487 12.418 -3.260 1.00 87.06 296 ALA A C 1
ATOM 2281 O O . ALA A 1 296 ? -3.681 11.547 -3.574 1.00 87.06 296 ALA A O 1
ATOM 2282 N N . ALA A 1 297 ? -5.244 12.315 -2.161 1.00 88.31 297 ALA A N 1
ATOM 2283 C CA . ALA A 1 297 ? -5.151 11.188 -1.226 1.00 88.31 297 ALA A CA 1
ATOM 2284 C C . ALA A 1 297 ? -5.646 9.855 -1.819 1.00 88.31 297 ALA A C 1
ATOM 2286 O O . ALA A 1 297 ? -5.352 8.786 -1.287 1.00 88.31 297 ALA A O 1
ATOM 2287 N N . TRP A 1 298 ? -6.384 9.902 -2.927 1.00 91.50 298 TRP A N 1
ATOM 2288 C CA . TRP A 1 298 ? -6.895 8.719 -3.612 1.00 91.50 298 TRP A CA 1
ATOM 2289 C C . TRP A 1 298 ? -5.908 8.092 -4.592 1.00 91.50 298 TRP A C 1
ATOM 2291 O O . TRP A 1 298 ? -6.161 6.997 -5.105 1.00 91.50 298 TRP A O 1
ATOM 2301 N N . ARG A 1 299 ? -4.785 8.771 -4.853 1.00 93.62 299 ARG A N 1
ATOM 2302 C CA . ARG A 1 299 ? -3.702 8.212 -5.659 1.00 93.62 299 ARG A CA 1
ATOM 2303 C C . ARG A 1 299 ? -3.207 6.930 -5.006 1.00 93.62 299 ARG A C 1
ATOM 2305 O O . ARG A 1 299 ? -3.250 6.791 -3.788 1.00 93.62 299 ARG A O 1
ATOM 2312 N N . LEU A 1 300 ? -2.755 5.992 -5.824 1.00 95.75 300 LEU A N 1
ATOM 2313 C CA . LEU A 1 300 ? -2.029 4.808 -5.381 1.00 95.75 300 LEU A CA 1
ATOM 2314 C C . LEU A 1 300 ? -0.522 5.033 -5.457 1.00 95.75 300 LEU A C 1
ATOM 2316 O O . LEU A 1 300 ? 0.195 4.441 -4.675 1.00 95.75 300 LEU A O 1
ATOM 2320 N N . VAL A 1 301 ? -0.037 5.894 -6.355 1.00 94.81 301 VAL A N 1
ATOM 2321 C CA . VAL A 1 301 ? 1.377 6.286 -6.443 1.00 94.81 301 VAL A CA 1
ATOM 2322 C C . VAL A 1 301 ? 1.486 7.781 -6.158 1.00 94.81 301 VAL A C 1
ATOM 2324 O O . VAL A 1 301 ? 0.923 8.592 -6.902 1.00 94.81 301 VAL A O 1
ATOM 2327 N N . HIS A 1 302 ? 2.215 8.155 -5.102 1.00 89.44 302 HIS A N 1
ATOM 2328 C CA . HIS A 1 302 ? 2.346 9.558 -4.668 1.00 89.44 302 HIS A CA 1
ATOM 2329 C C . HIS A 1 302 ? 3.645 10.231 -5.088 1.00 89.44 302 HIS A C 1
ATOM 2331 O O . HIS A 1 302 ? 3.692 11.459 -5.181 1.00 89.44 302 HIS A O 1
ATOM 2337 N N . HIS A 1 303 ? 4.700 9.458 -5.323 1.00 83.88 303 HIS A N 1
ATOM 2338 C CA . HIS A 1 303 ? 6.039 9.993 -5.535 1.00 83.88 303 HIS A CA 1
ATOM 2339 C C . HIS A 1 303 ? 6.809 9.265 -6.634 1.00 83.88 303 HIS A C 1
ATOM 2341 O O . HIS A 1 303 ? 6.318 8.334 -7.274 1.00 83.88 303 HIS A O 1
ATOM 2347 N N . GLY A 1 304 ? 8.019 9.760 -6.897 1.00 85.44 304 GLY A N 1
ATOM 2348 C CA . GLY A 1 304 ? 8.926 9.149 -7.855 1.00 85.44 304 GLY A CA 1
ATOM 2349 C C . GLY A 1 304 ? 9.411 7.779 -7.399 1.00 85.44 304 GLY A C 1
ATOM 2350 O O . GLY A 1 304 ? 9.222 7.369 -6.257 1.00 85.44 304 GLY A O 1
ATOM 2351 N N . ALA A 1 305 ? 10.071 7.084 -8.318 1.00 88.81 305 ALA A N 1
ATOM 2352 C CA . ALA A 1 305 ? 10.691 5.804 -8.030 1.00 88.81 305 ALA A CA 1
ATOM 2353 C C . ALA A 1 305 ? 11.870 5.944 -7.058 1.00 88.81 305 ALA A C 1
ATOM 2355 O O . ALA A 1 305 ? 12.611 6.925 -7.120 1.00 88.81 305 ALA A O 1
ATOM 2356 N N . ASP A 1 306 ? 12.103 4.924 -6.237 1.00 89.12 306 ASP A N 1
ATOM 2357 C CA . ASP A 1 306 ? 13.190 4.851 -5.259 1.00 89.12 306 ASP A CA 1
ATOM 2358 C C . ASP A 1 306 ? 14.581 4.957 -5.903 1.00 89.12 306 ASP A C 1
ATOM 2360 O O . ASP A 1 306 ? 15.509 5.466 -5.276 1.00 89.12 306 ASP A O 1
ATOM 2364 N N . GLN A 1 307 ? 14.734 4.620 -7.194 1.00 85.19 307 GLN A N 1
ATOM 2365 C CA . GLN A 1 307 ? 15.950 4.942 -7.965 1.00 85.19 307 GLN A CA 1
ATOM 2366 C C . GLN A 1 307 ? 16.294 6.440 -7.932 1.00 85.19 307 GLN A C 1
ATOM 2368 O O . GLN A 1 307 ? 17.452 6.811 -8.128 1.00 85.19 307 GLN A O 1
ATOM 2373 N N . GLY A 1 308 ? 15.263 7.271 -7.729 1.00 79.75 308 GLY A N 1
ATOM 2374 C CA . GLY A 1 308 ? 15.170 8.721 -7.582 1.00 79.75 308 GLY A CA 1
ATOM 2375 C C . GLY A 1 308 ? 15.736 9.264 -6.269 1.00 79.75 308 GLY A C 1
ATOM 2376 O O . GLY A 1 308 ? 16.377 10.323 -6.285 1.00 79.75 308 GLY A O 1
ATOM 2377 N N . ASN A 1 309 ? 15.559 8.502 -5.191 1.00 82.00 309 ASN A N 1
ATOM 2378 C CA . ASN A 1 309 ? 15.595 8.969 -3.812 1.00 82.00 309 ASN A CA 1
ATOM 2379 C C . ASN A 1 309 ? 16.988 8.791 -3.167 1.00 82.00 309 ASN A C 1
ATOM 2381 O O . ASN A 1 309 ? 17.405 7.660 -2.917 1.00 82.00 309 ASN A O 1
ATOM 2385 N N . PRO A 1 310 ? 17.710 9.871 -2.816 1.00 78.56 310 PRO A N 1
ATOM 2386 C CA . PRO A 1 310 ? 19.069 9.782 -2.267 1.00 78.56 310 PRO A CA 1
ATOM 2387 C C . PRO A 1 310 ? 19.159 9.103 -0.888 1.00 78.56 310 PRO A C 1
ATOM 2389 O O . PRO A 1 310 ? 20.263 8.815 -0.432 1.00 78.56 310 PRO A O 1
ATOM 2392 N N . GLN A 1 311 ? 18.030 8.875 -0.213 1.00 81.62 311 GLN A N 1
ATOM 2393 C CA . GLN A 1 311 ? 17.954 8.230 1.101 1.00 81.62 311 GLN A CA 1
ATOM 2394 C C . GLN A 1 311 ? 17.478 6.769 1.032 1.00 81.62 311 GLN A C 1
ATOM 2396 O O . GLN A 1 311 ? 17.309 6.146 2.077 1.00 81.62 311 GLN A O 1
ATOM 2401 N N . SER A 1 312 ? 17.245 6.224 -0.168 1.00 85.12 312 SER A N 1
ATOM 2402 C CA . SER A 1 312 ? 16.742 4.855 -0.344 1.00 85.12 312 SER A CA 1
ATOM 2403 C C . SER A 1 312 ? 17.807 3.801 -0.011 1.00 85.12 312 SER A C 1
ATOM 2405 O O . SER A 1 312 ? 18.935 3.863 -0.512 1.00 85.12 312 SER A O 1
ATOM 2407 N N . ASP A 1 313 ? 17.429 2.787 0.775 1.00 88.62 313 ASP A N 1
ATOM 2408 C CA . ASP A 1 313 ? 18.183 1.538 0.908 1.00 88.62 313 ASP A CA 1
ATOM 2409 C C . ASP A 1 313 ? 17.695 0.538 -0.146 1.00 88.62 313 ASP A C 1
ATOM 2411 O O . ASP A 1 313 ? 16.513 0.206 -0.231 1.00 88.62 313 ASP A O 1
ATOM 2415 N N . LEU A 1 314 ? 18.627 0.016 -0.944 1.00 90.62 314 LEU A N 1
ATOM 2416 C CA . LEU A 1 314 ? 18.335 -0.972 -1.975 1.00 90.62 314 LEU A CA 1
ATOM 2417 C C . LEU A 1 314 ? 17.592 -2.197 -1.416 1.00 90.62 314 LEU A C 1
ATOM 2419 O O . LEU A 1 314 ? 16.714 -2.724 -2.092 1.00 90.62 314 LEU A O 1
ATOM 2423 N N . LYS A 1 315 ? 17.911 -2.645 -0.196 1.00 91.75 315 LYS A N 1
ATOM 2424 C CA . LYS A 1 315 ? 17.310 -3.854 0.394 1.00 91.75 315 LYS A CA 1
ATOM 2425 C C . LYS A 1 315 ? 15.816 -3.706 0.671 1.00 91.75 315 LYS A C 1
ATOM 2427 O O . LYS A 1 315 ? 15.089 -4.684 0.530 1.00 91.75 315 LYS A O 1
ATOM 2432 N N . ASP A 1 316 ? 15.354 -2.492 0.960 1.00 91.69 316 ASP A N 1
ATOM 2433 C CA . ASP A 1 316 ? 13.943 -2.192 1.243 1.00 91.69 316 ASP A CA 1
ATOM 2434 C C . ASP A 1 316 ? 13.044 -2.283 -0.004 1.00 91.69 316 ASP A C 1
ATOM 2436 O O . ASP A 1 316 ? 11.826 -2.096 0.078 1.00 91.69 316 ASP A O 1
ATOM 2440 N N . ASN A 1 317 ? 13.641 -2.544 -1.170 1.00 94.69 317 ASN A N 1
ATOM 2441 C CA . ASN A 1 317 ? 12.945 -2.701 -2.439 1.00 94.69 317 ASN A CA 1
ATOM 2442 C C . ASN A 1 317 ? 12.629 -4.163 -2.782 1.00 94.69 317 ASN A C 1
ATOM 2444 O O . ASN A 1 317 ? 11.977 -4.405 -3.794 1.00 94.69 317 ASN A O 1
ATOM 2448 N N . PHE A 1 318 ? 13.053 -5.131 -1.961 1.00 95.56 318 PHE A N 1
ATOM 2449 C CA . PHE A 1 318 ? 12.899 -6.558 -2.251 1.00 95.56 318 PHE A CA 1
ATOM 2450 C C . PHE A 1 318 ? 11.984 -7.285 -1.253 1.00 95.56 318 PHE A C 1
ATOM 2452 O O . PHE A 1 318 ? 12.044 -6.991 -0.058 1.00 95.56 318 PHE A O 1
ATOM 2459 N N . PRO A 1 319 ? 11.151 -8.246 -1.711 1.00 96.69 319 PRO A N 1
ATOM 2460 C CA . PRO A 1 319 ? 10.963 -8.672 -3.104 1.00 96.69 319 PRO A CA 1
ATOM 2461 C C . PRO A 1 319 ? 10.260 -7.619 -3.991 1.00 96.69 319 PRO A C 1
ATOM 2463 O O . PRO A 1 319 ? 9.200 -7.104 -3.648 1.00 96.69 319 PRO A O 1
ATOM 2466 N N . ALA A 1 320 ? 10.832 -7.329 -5.161 1.00 97.50 320 ALA A N 1
ATOM 2467 C CA . ALA A 1 320 ? 10.312 -6.342 -6.104 1.00 97.50 320 ALA A CA 1
ATOM 2468 C C . ALA A 1 320 ? 9.357 -6.993 -7.110 1.00 97.50 320 ALA A C 1
ATOM 2470 O O . ALA A 1 320 ? 9.706 -8.003 -7.723 1.00 97.50 320 ALA A O 1
ATOM 2471 N N . THR A 1 321 ? 8.190 -6.385 -7.341 1.00 98.31 321 THR A N 1
ATOM 2472 C CA . THR A 1 321 ? 7.280 -6.803 -8.422 1.00 98.31 321 THR A CA 1
ATOM 2473 C C . THR A 1 321 ? 7.625 -6.057 -9.698 1.00 98.31 321 THR A C 1
ATOM 2475 O O . THR A 1 321 ? 7.495 -4.836 -9.745 1.00 98.31 321 THR A O 1
ATOM 2478 N N . LEU A 1 322 ? 8.059 -6.781 -10.726 1.00 98.31 322 LEU A N 1
ATOM 2479 C CA . LEU A 1 322 ? 8.383 -6.243 -12.041 1.00 98.31 322 LEU A CA 1
ATOM 2480 C C . LEU A 1 322 ? 7.224 -6.464 -13.001 1.00 98.31 322 LEU A C 1
ATOM 2482 O O . LEU A 1 322 ? 6.705 -7.571 -13.137 1.00 98.31 322 LEU A O 1
ATOM 2486 N N . ILE A 1 323 ? 6.886 -5.397 -13.709 1.00 98.56 323 ILE A N 1
ATOM 2487 C CA . ILE A 1 323 ? 5.913 -5.352 -14.785 1.00 98.56 323 ILE A CA 1
ATOM 2488 C C 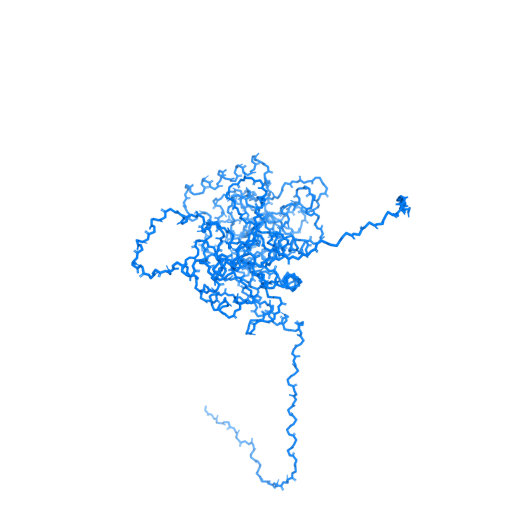. ILE A 1 323 ? 6.680 -5.054 -16.069 1.00 98.56 323 ILE A C 1
ATOM 2490 O O . ILE A 1 323 ? 7.269 -3.981 -16.225 1.00 98.56 323 ILE A O 1
ATOM 2494 N N . LEU A 1 324 ? 6.710 -6.025 -16.974 1.00 98.31 324 LEU A N 1
ATOM 2495 C CA . LEU A 1 324 ? 7.466 -5.957 -18.219 1.00 98.31 324 LEU A CA 1
ATOM 2496 C C . LEU A 1 324 ? 6.538 -5.586 -19.388 1.00 98.31 324 LEU A C 1
ATOM 2498 O O . LEU A 1 324 ? 5.374 -5.990 -19.392 1.00 98.31 324 LEU A O 1
ATOM 2502 N N . PRO A 1 325 ? 7.032 -4.893 -20.431 1.00 96.62 325 PRO A N 1
ATOM 2503 C CA . PRO A 1 325 ? 6.237 -4.545 -21.618 1.00 96.62 325 PRO A CA 1
ATOM 2504 C C . PRO A 1 325 ? 5.971 -5.750 -22.540 1.00 96.62 325 PRO A C 1
ATOM 2506 O O . PRO A 1 325 ? 5.247 -5.658 -23.529 1.00 96.62 325 PRO A O 1
ATOM 2509 N N . ARG A 1 326 ? 6.608 -6.886 -22.261 1.00 95.06 326 ARG A N 1
ATOM 2510 C CA . ARG A 1 326 ? 6.450 -8.198 -22.900 1.00 95.06 326 ARG A CA 1
ATOM 2511 C C . ARG A 1 326 ? 7.284 -9.201 -22.108 1.00 95.06 326 ARG A C 1
ATOM 2513 O O . ARG A 1 326 ? 8.038 -8.803 -21.223 1.00 95.06 326 ARG A O 1
ATOM 2520 N N . GLN A 1 327 ? 7.191 -10.480 -22.450 1.00 95.25 327 GLN A N 1
ATOM 2521 C CA . GLN A 1 327 ? 8.128 -11.474 -21.936 1.00 95.25 327 GLN A CA 1
ATOM 2522 C C . GLN A 1 327 ? 9.568 -11.114 -22.345 1.00 95.25 327 GLN A C 1
ATOM 2524 O O . GLN A 1 327 ? 9.822 -10.795 -23.510 1.00 95.25 327 GLN A O 1
ATOM 2529 N N . LEU A 1 328 ? 10.499 -11.165 -21.391 1.00 94.69 328 LEU A N 1
ATOM 2530 C CA . LEU A 1 328 ? 11.923 -10.909 -21.607 1.00 94.69 328 LEU A CA 1
ATOM 2531 C C . LEU A 1 328 ? 12.724 -12.113 -21.103 1.00 94.69 328 LEU A C 1
ATOM 2533 O O . LEU A 1 328 ? 12.867 -12.316 -19.901 1.00 94.69 328 LEU A O 1
ATOM 2537 N N . GLY A 1 329 ? 13.235 -12.925 -22.032 1.00 90.94 329 GLY A N 1
ATOM 2538 C CA . GLY A 1 329 ? 13.928 -14.168 -21.687 1.00 90.94 329 GLY A CA 1
ATOM 2539 C C . GLY A 1 329 ? 13.026 -15.114 -20.888 1.00 90.94 329 GLY A C 1
ATOM 2540 O O . GLY A 1 329 ? 11.910 -15.427 -21.305 1.00 90.94 329 GLY A O 1
ATOM 2541 N N . GLU A 1 330 ? 13.513 -15.550 -19.728 1.00 91.81 330 GLU A N 1
ATOM 2542 C CA . GLU A 1 330 ? 12.765 -16.397 -18.791 1.00 91.81 330 GLU A CA 1
ATOM 2543 C C . GLU A 1 330 ? 11.729 -15.627 -17.957 1.00 91.81 330 GLU A C 1
ATOM 2545 O O . GLU A 1 330 ? 10.871 -16.231 -17.314 1.00 91.81 330 GLU A O 1
ATOM 2550 N N . HIS A 1 331 ? 11.770 -14.293 -17.968 1.00 96.00 331 HIS A N 1
ATOM 2551 C CA . HIS A 1 331 ? 10.859 -13.476 -17.182 1.00 96.00 331 HIS A CA 1
ATOM 2552 C C . HIS A 1 331 ? 9.555 -13.230 -17.938 1.00 96.00 331 HIS A C 1
ATOM 2554 O O . HIS A 1 331 ? 9.523 -12.542 -18.965 1.00 96.00 331 HIS A O 1
ATOM 2560 N N . GLY A 1 332 ? 8.462 -13.767 -17.395 1.00 96.25 332 GLY A N 1
ATOM 2561 C CA . GLY A 1 332 ? 7.111 -13.460 -17.855 1.00 96.25 332 GLY A CA 1
ATOM 2562 C C . GLY A 1 332 ? 6.752 -11.973 -17.688 1.00 96.25 332 GLY A C 1
ATOM 2563 O O . GLY A 1 332 ? 7.423 -11.255 -16.944 1.00 96.25 332 GLY A O 1
ATOM 2564 N N . PRO A 1 333 ? 5.678 -11.495 -18.348 1.00 97.50 333 PRO A N 1
ATOM 2565 C CA . PRO A 1 333 ? 5.190 -10.114 -18.266 1.00 97.50 333 PRO A CA 1
ATOM 2566 C C . PRO A 1 333 ? 5.026 -9.532 -16.857 1.00 97.50 333 PRO A C 1
ATOM 2568 O O . PRO A 1 333 ? 5.074 -8.315 -16.688 1.00 97.50 333 PRO A O 1
ATOM 2571 N N . VAL A 1 334 ? 4.826 -10.390 -15.858 1.00 98.19 334 VAL A N 1
ATOM 2572 C CA . VAL A 1 334 ? 4.840 -10.035 -14.440 1.00 98.19 334 VAL A CA 1
ATOM 2573 C C . VAL A 1 334 ? 5.760 -11.018 -13.723 1.00 98.19 334 VAL A C 1
ATOM 2575 O O . VAL A 1 334 ? 5.593 -12.227 -13.860 1.00 98.19 334 VAL A O 1
ATOM 2578 N N . THR A 1 335 ? 6.737 -10.521 -12.969 1.00 97.94 335 THR A N 1
ATOM 2579 C CA . THR A 1 335 ? 7.706 -11.369 -12.258 1.00 97.94 335 THR A CA 1
ATOM 2580 C C . THR A 1 335 ? 8.126 -10.758 -10.923 1.00 97.94 335 THR A C 1
ATOM 2582 O O . THR A 1 335 ? 7.883 -9.579 -10.667 1.00 97.94 335 THR A O 1
ATOM 2585 N N . ILE A 1 336 ? 8.758 -11.555 -10.060 1.00 97.69 336 ILE A N 1
ATOM 2586 C CA . ILE A 1 336 ? 9.273 -11.119 -8.759 1.00 97.69 336 ILE A CA 1
ATOM 2587 C C . ILE A 1 336 ? 10.786 -11.279 -8.732 1.00 97.69 336 ILE A C 1
ATOM 2589 O O . ILE A 1 336 ? 11.302 -12.383 -8.901 1.00 97.69 336 ILE A O 1
ATOM 2593 N N . LEU A 1 337 ? 11.495 -10.193 -8.437 1.00 96.81 337 LEU A N 1
ATOM 2594 C CA . LEU A 1 337 ? 12.911 -10.255 -8.088 1.00 96.81 337 LEU A CA 1
ATOM 2595 C C . LEU A 1 337 ? 13.040 -10.307 -6.572 1.00 96.81 337 LEU A C 1
ATOM 2597 O O . LEU A 1 337 ? 12.510 -9.450 -5.872 1.00 96.81 337 LEU A O 1
ATOM 2601 N N . ARG A 1 338 ? 13.724 -11.324 -6.048 1.00 95.88 338 ARG A N 1
ATOM 2602 C CA . ARG A 1 338 ? 13.752 -11.593 -4.601 1.00 95.88 338 ARG A CA 1
ATOM 2603 C C . ARG A 1 338 ? 14.847 -10.850 -3.850 1.00 95.88 338 ARG A C 1
ATOM 2605 O O . ARG A 1 338 ? 14.731 -10.685 -2.642 1.00 95.88 338 ARG A O 1
ATOM 2612 N N . ASP A 1 339 ? 15.890 -10.418 -4.548 1.00 95.00 339 ASP A N 1
ATOM 2613 C CA . ASP A 1 339 ? 17.073 -9.826 -3.937 1.00 95.00 339 ASP A CA 1
ATOM 2614 C C . ASP A 1 339 ? 17.875 -8.969 -4.942 1.00 95.00 339 ASP A C 1
ATOM 2616 O O . ASP A 1 339 ? 17.631 -9.022 -6.156 1.00 95.00 339 ASP A O 1
ATOM 2620 N N . PRO A 1 340 ? 18.860 -8.184 -4.460 1.00 93.00 340 PRO A N 1
ATOM 2621 C CA . PRO A 1 340 ? 19.735 -7.389 -5.321 1.00 93.00 340 PRO A CA 1
ATOM 2622 C C . PRO A 1 340 ? 20.514 -8.190 -6.377 1.00 93.00 340 PRO A C 1
ATOM 2624 O O . PRO A 1 340 ? 20.861 -7.640 -7.423 1.00 93.00 340 PRO A O 1
ATOM 2627 N N . GLY A 1 341 ? 20.808 -9.468 -6.126 1.00 93.19 341 GLY A N 1
ATOM 2628 C CA . GLY A 1 341 ? 21.489 -10.347 -7.076 1.00 93.19 341 GLY A CA 1
ATOM 2629 C C . GLY A 1 341 ? 20.615 -10.643 -8.291 1.00 93.19 341 GLY A C 1
ATOM 2630 O O . GLY A 1 341 ? 21.074 -10.490 -9.423 1.00 93.19 341 GLY A O 1
ATOM 2631 N N . ALA A 1 342 ? 19.338 -10.958 -8.064 1.00 94.75 342 ALA A N 1
ATOM 2632 C CA . ALA A 1 342 ? 18.347 -11.141 -9.122 1.00 94.75 342 ALA A CA 1
ATOM 2633 C C . ALA A 1 342 ? 18.174 -9.870 -9.977 1.00 94.75 342 ALA A C 1
ATOM 2635 O O . ALA A 1 342 ? 18.088 -9.950 -11.201 1.00 94.75 342 ALA A O 1
ATOM 2636 N N . LEU A 1 343 ? 18.205 -8.684 -9.355 1.00 94.38 343 LEU A N 1
ATOM 2637 C CA . LEU A 1 343 ? 18.202 -7.414 -10.090 1.00 94.38 343 LEU A CA 1
ATOM 2638 C C . LEU A 1 343 ? 19.461 -7.217 -10.939 1.00 94.38 343 LEU A C 1
ATOM 2640 O O . LEU A 1 343 ? 19.356 -6.812 -12.095 1.00 94.38 343 LEU A O 1
ATOM 2644 N N . ASN A 1 344 ? 20.645 -7.515 -10.401 1.00 91.31 344 ASN A N 1
ATOM 2645 C CA . ASN A 1 344 ? 21.883 -7.437 -11.175 1.00 91.31 344 ASN A CA 1
ATOM 2646 C C . ASN A 1 344 ? 21.847 -8.375 -12.390 1.00 91.31 344 ASN A C 1
ATOM 2648 O O . ASN A 1 344 ? 22.219 -7.947 -13.480 1.00 91.31 344 ASN A O 1
ATOM 2652 N N . ALA A 1 345 ? 21.358 -9.608 -12.232 1.00 92.56 345 ALA A N 1
ATOM 2653 C CA . ALA A 1 345 ? 21.198 -10.550 -13.340 1.00 92.56 345 ALA A CA 1
ATOM 2654 C C . ALA A 1 345 ? 20.241 -10.003 -14.414 1.00 92.56 345 ALA A C 1
ATOM 2656 O O . ALA A 1 345 ? 20.601 -9.949 -15.592 1.00 92.56 345 ALA A O 1
ATOM 2657 N N . PHE A 1 346 ? 19.080 -9.482 -14.000 1.00 94.94 346 PHE A N 1
ATOM 2658 C CA . PHE A 1 346 ? 18.117 -8.854 -14.908 1.00 94.94 346 PHE A CA 1
ATOM 2659 C C . PHE A 1 346 ? 18.740 -7.688 -15.693 1.00 94.94 346 PHE A C 1
ATOM 2661 O O . PHE A 1 346 ? 18.602 -7.602 -16.913 1.00 94.94 346 PHE A O 1
ATOM 2668 N N . ILE A 1 347 ? 19.478 -6.798 -15.020 1.00 90.50 347 ILE A N 1
ATOM 2669 C CA . ILE A 1 347 ? 20.149 -5.654 -15.659 1.00 90.50 347 ILE A CA 1
ATOM 2670 C C . ILE A 1 347 ? 21.272 -6.114 -16.590 1.00 90.50 347 ILE A C 1
ATOM 2672 O O . ILE A 1 347 ? 21.475 -5.516 -17.645 1.00 90.50 347 ILE A O 1
ATOM 2676 N N . GLN A 1 348 ? 22.025 -7.150 -16.230 1.00 87.88 348 GLN A N 1
ATOM 2677 C CA . GLN A 1 348 ? 23.076 -7.681 -17.097 1.00 87.88 348 GLN A CA 1
ATOM 2678 C C . GLN A 1 348 ? 22.495 -8.233 -18.401 1.00 87.88 348 GLN A C 1
ATOM 2680 O O . GLN A 1 348 ? 23.060 -7.984 -19.464 1.00 87.88 348 GLN A O 1
ATOM 2685 N N . GLN A 1 349 ? 21.348 -8.910 -18.329 1.00 91.94 349 GLN A N 1
ATOM 2686 C CA . GLN A 1 349 ? 20.699 -9.512 -19.490 1.00 91.94 349 GLN A CA 1
ATOM 2687 C C . GLN A 1 349 ? 19.902 -8.504 -20.332 1.00 91.94 349 GLN A C 1
ATOM 2689 O O . GLN A 1 349 ? 19.928 -8.567 -21.561 1.00 91.94 349 GLN A O 1
ATOM 2694 N N . HIS A 1 350 ? 19.197 -7.567 -19.693 1.00 92.31 350 HIS A N 1
ATOM 2695 C CA . HIS A 1 350 ? 18.217 -6.701 -20.358 1.00 92.31 350 HIS A CA 1
ATOM 2696 C C . HIS A 1 350 ? 18.564 -5.210 -20.317 1.00 92.31 350 HIS A C 1
ATOM 2698 O O . HIS A 1 350 ? 17.934 -4.424 -21.023 1.00 92.31 350 HIS A O 1
ATOM 2704 N N . GLY A 1 351 ? 19.589 -4.801 -19.566 1.00 85.00 351 GLY A N 1
ATOM 2705 C CA . GLY A 1 351 ? 19.969 -3.397 -19.370 1.00 85.00 351 GLY A CA 1
ATOM 2706 C C . GLY A 1 351 ? 20.441 -2.675 -20.634 1.00 85.00 351 GLY A C 1
ATOM 2707 O O . GLY A 1 351 ? 20.357 -1.453 -20.706 1.00 85.00 351 GLY A O 1
ATOM 2708 N N . GLY A 1 352 ? 20.892 -3.417 -21.652 1.00 82.31 352 GLY A N 1
ATOM 2709 C CA . GLY A 1 352 ? 21.196 -2.850 -22.970 1.00 82.31 352 GLY A CA 1
ATOM 2710 C C . GLY A 1 352 ? 19.948 -2.359 -23.713 1.00 82.31 352 GLY A C 1
ATOM 2711 O O . GLY A 1 352 ? 20.023 -1.386 -24.456 1.00 82.31 352 GLY A O 1
ATOM 2712 N N . GLN A 1 353 ? 18.797 -3.002 -23.483 1.00 87.44 353 GLN A N 1
ATOM 2713 C CA . GLN A 1 353 ? 17.512 -2.586 -24.043 1.00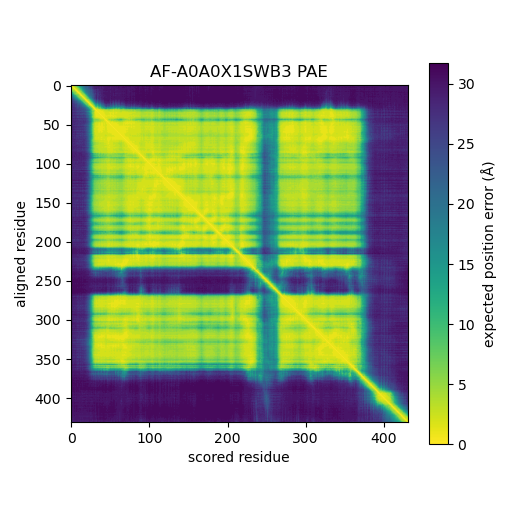 87.44 353 GLN A CA 1
ATOM 2714 C C . GLN A 1 353 ? 16.743 -1.664 -23.094 1.00 87.44 353 GLN A C 1
ATOM 2716 O O . GLN A 1 353 ? 16.148 -0.694 -23.546 1.00 87.44 353 GLN A O 1
ATOM 2721 N N . TYR A 1 354 ? 16.765 -1.960 -21.797 1.00 90.00 354 TYR A N 1
ATOM 2722 C CA . TYR A 1 354 ? 16.070 -1.220 -20.751 1.00 90.00 354 TYR A CA 1
ATOM 2723 C C . TYR A 1 354 ? 17.096 -0.677 -19.753 1.00 90.00 354 TYR A C 1
ATOM 2725 O O . TYR A 1 354 ? 17.342 -1.313 -18.730 1.00 90.00 354 TYR A O 1
ATOM 2733 N N . PRO A 1 355 ? 17.765 0.455 -20.027 1.00 84.31 355 PRO A N 1
ATOM 2734 C CA . PRO A 1 355 ? 18.725 1.037 -19.095 1.00 84.31 355 PRO A CA 1
ATOM 2735 C C . PRO A 1 355 ? 18.086 1.377 -17.747 1.00 84.31 355 PRO A C 1
ATOM 2737 O O . PRO A 1 355 ? 16.998 1.951 -17.671 1.00 84.31 355 PRO A O 1
ATOM 2740 N N . MET A 1 356 ? 18.834 1.129 -16.675 1.00 83.12 356 MET A N 1
ATOM 2741 C CA . MET A 1 356 ? 18.519 1.649 -15.349 1.00 83.12 356 MET A CA 1
ATOM 2742 C C . MET A 1 356 ? 19.442 2.820 -15.007 1.00 83.12 356 MET A C 1
ATOM 2744 O O . MET A 1 356 ? 20.655 2.765 -15.234 1.00 83.12 356 MET A O 1
ATOM 2748 N N . VAL A 1 357 ? 18.877 3.876 -14.421 1.00 75.44 357 VAL A N 1
ATOM 2749 C CA . VAL A 1 357 ? 19.661 4.966 -13.830 1.00 75.44 357 VAL A CA 1
ATOM 2750 C C . VAL A 1 357 ? 20.032 4.566 -12.410 1.00 75.44 357 VAL A C 1
ATOM 2752 O O . VAL A 1 357 ? 19.166 4.201 -11.618 1.00 75.44 357 VAL A O 1
ATOM 2755 N N . ARG A 1 358 ? 21.316 4.654 -12.060 1.00 71.44 358 ARG A N 1
ATOM 2756 C CA . ARG A 1 358 ? 21.760 4.257 -10.722 1.00 71.44 358 ARG A CA 1
ATOM 2757 C C . ARG A 1 358 ? 21.294 5.278 -9.695 1.00 71.44 358 ARG A C 1
ATOM 2759 O O . ARG A 1 358 ? 21.479 6.481 -9.887 1.00 71.44 358 ARG A O 1
ATOM 2766 N N . ASN A 1 359 ? 20.789 4.791 -8.570 1.00 80.69 359 ASN A N 1
ATOM 2767 C CA . ASN A 1 359 ? 20.731 5.586 -7.356 1.00 80.69 359 ASN A CA 1
ATOM 2768 C C . ASN A 1 359 ? 22.141 5.712 -6.752 1.00 80.69 359 ASN A C 1
ATOM 2770 O O . ASN A 1 359 ? 22.855 4.717 -6.605 1.00 80.69 359 ASN A O 1
ATOM 2774 N N . THR A 1 360 ? 22.545 6.921 -6.374 1.00 74.56 360 THR A N 1
ATOM 2775 C CA . THR A 1 360 ? 23.854 7.194 -5.762 1.00 74.56 360 THR A CA 1
ATOM 2776 C C . THR A 1 360 ? 24.100 6.423 -4.468 1.00 74.56 360 THR A C 1
ATOM 2778 O O . THR A 1 360 ? 25.247 6.086 -4.183 1.00 74.56 360 THR A O 1
ATOM 2781 N N . ALA A 1 361 ? 23.048 6.096 -3.716 1.00 79.12 361 ALA A N 1
ATOM 2782 C CA . ALA A 1 361 ? 23.137 5.329 -2.477 1.00 79.12 361 ALA A CA 1
ATOM 2783 C C . ALA A 1 361 ? 23.361 3.818 -2.708 1.00 79.12 361 ALA A C 1
ATOM 2785 O O . ALA A 1 361 ? 23.823 3.105 -1.816 1.00 79.12 361 ALA A O 1
ATOM 2786 N N . TRP A 1 362 ? 23.075 3.296 -3.907 1.00 84.56 362 TRP A N 1
ATOM 2787 C CA . TRP A 1 362 ? 23.082 1.853 -4.174 1.00 84.56 362 TRP A CA 1
ATOM 2788 C C . TRP A 1 362 ? 24.443 1.370 -4.673 1.00 84.56 362 TRP A C 1
ATOM 2790 O O . TRP A 1 362 ? 24.669 1.165 -5.867 1.00 84.56 362 TRP A O 1
ATOM 2800 N N . ASN A 1 363 ? 25.374 1.158 -3.742 1.00 77.62 363 ASN A N 1
ATOM 2801 C CA . ASN A 1 363 ? 26.740 0.730 -4.068 1.00 77.62 363 ASN A CA 1
ATOM 2802 C C . ASN A 1 363 ? 26.892 -0.725 -4.523 1.00 77.62 363 ASN A C 1
ATOM 2804 O O . ASN A 1 363 ? 27.926 -1.089 -5.075 1.00 77.62 363 ASN A O 1
ATOM 2808 N N . GLN A 1 364 ? 25.850 -1.527 -4.335 1.00 74.50 364 GLN A N 1
ATOM 2809 C CA . GLN A 1 364 ? 25.862 -2.983 -4.488 1.00 74.50 364 GLN A CA 1
ATOM 2810 C C . GLN A 1 364 ? 25.558 -3.451 -5.926 1.00 74.50 364 GLN A C 1
ATOM 2812 O O . GLN A 1 364 ? 25.631 -4.643 -6.215 1.00 74.50 364 GLN A O 1
ATOM 2817 N N . LEU A 1 365 ? 25.200 -2.531 -6.828 1.00 72.38 365 LEU A N 1
ATOM 2818 C CA . LEU A 1 365 ? 24.770 -2.862 -8.188 1.00 72.38 365 LEU A CA 1
ATOM 2819 C C . LEU A 1 365 ? 25.928 -2.765 -9.189 1.00 72.38 365 LEU A C 1
ATOM 2821 O O . LEU A 1 365 ? 26.599 -1.727 -9.284 1.00 72.38 365 LEU A O 1
ATOM 2825 N N . SER A 1 366 ? 26.128 -3.838 -9.956 1.00 56.94 366 SER A N 1
ATOM 2826 C CA . SER A 1 366 ? 27.160 -3.989 -10.988 1.00 56.94 366 SER A CA 1
ATOM 2827 C C . SER A 1 366 ? 26.514 -4.375 -12.329 1.00 56.94 366 SER A C 1
ATOM 2829 O O . SER A 1 366 ? 25.940 -5.449 -12.487 1.00 56.94 366 SER A O 1
ATOM 2831 N N . GLY A 1 367 ? 26.581 -3.476 -13.318 1.00 53.25 367 GLY A N 1
ATOM 2832 C CA . GLY A 1 367 ? 25.960 -3.662 -14.637 1.00 53.25 367 GLY A CA 1
ATOM 2833 C C . GLY A 1 367 ? 25.935 -2.373 -15.464 1.00 53.25 367 GLY A C 1
ATOM 2834 O O . GLY A 1 367 ? 26.513 -1.369 -15.043 1.00 53.25 367 GLY A O 1
ATOM 2835 N N . HIS A 1 368 ? 25.255 -2.392 -16.620 1.00 52.09 368 HIS A N 1
ATOM 2836 C CA . HIS A 1 368 ? 24.990 -1.232 -17.493 1.00 52.09 368 HIS A CA 1
ATOM 2837 C C . HIS A 1 368 ? 24.053 -0.223 -16.811 1.00 52.09 368 HIS A C 1
ATOM 2839 O O . HIS A 1 368 ? 22.919 -0.000 -17.227 1.00 52.09 368 HIS A O 1
ATOM 2845 N N . VAL A 1 369 ? 24.522 0.365 -15.715 1.00 55.91 369 VAL A N 1
ATOM 2846 C CA . VAL A 1 369 ? 23.782 1.348 -14.942 1.00 55.91 369 VAL A CA 1
ATOM 2847 C C . VAL A 1 369 ? 24.330 2.727 -15.288 1.00 55.91 369 VAL A C 1
ATOM 2849 O O . VAL A 1 369 ? 25.493 3.035 -15.014 1.00 55.91 369 VAL A O 1
ATOM 2852 N N . GLY A 1 370 ? 23.508 3.559 -15.924 1.00 53.09 370 GLY A N 1
ATOM 2853 C CA . GLY A 1 370 ? 23.903 4.923 -16.261 1.00 53.09 370 GLY A CA 1
ATOM 2854 C C . GLY A 1 370 ? 24.035 5.785 -15.003 1.00 53.09 370 GLY A C 1
ATOM 2855 O O . GLY A 1 370 ? 23.231 5.669 -14.074 1.00 53.09 370 GLY A O 1
ATOM 2856 N N . ARG A 1 371 ? 25.054 6.652 -14.957 1.00 43.00 371 ARG A N 1
ATOM 2857 C CA . ARG A 1 371 ? 25.243 7.637 -13.873 1.00 43.00 371 ARG A CA 1
ATOM 2858 C C . ARG A 1 371 ? 24.422 8.895 -14.139 1.00 43.00 371 ARG A C 1
ATOM 2860 O O . ARG A 1 371 ? 24.267 9.281 -15.296 1.00 43.00 371 ARG A O 1
ATOM 2867 N N . ARG A 1 372 ? 23.942 9.564 -13.085 1.00 42.62 372 ARG A N 1
ATOM 2868 C CA . ARG A 1 372 ? 23.242 10.849 -13.220 1.00 42.62 372 ARG A CA 1
ATOM 2869 C C . ARG A 1 372 ? 24.216 11.973 -13.569 1.00 42.62 372 ARG A C 1
ATOM 2871 O O . ARG A 1 372 ? 25.340 12.016 -13.076 1.00 42.62 372 ARG A O 1
ATOM 2878 N N . ALA A 1 373 ? 23.733 12.947 -14.341 1.00 39.41 373 ALA A N 1
ATOM 2879 C CA . ALA A 1 373 ? 24.440 14.198 -14.632 1.00 39.41 373 ALA A CA 1
ATOM 2880 C C . ALA A 1 373 ? 24.944 14.926 -13.372 1.00 39.41 373 ALA A C 1
ATOM 2882 O O . ALA A 1 373 ? 26.055 15.448 -13.362 1.00 39.41 373 ALA A O 1
ATOM 2883 N N . SER A 1 374 ? 24.126 14.949 -12.315 1.00 37.94 374 SER A N 1
ATOM 2884 C CA . SER A 1 374 ? 24.412 15.630 -11.045 1.00 37.94 374 SER A CA 1
ATOM 2885 C C . SER A 1 374 ? 25.637 15.067 -10.324 1.00 37.94 374 SER A C 1
ATOM 2887 O O . SER A 1 374 ? 26.346 15.798 -9.634 1.00 37.94 374 SER A O 1
ATOM 2889 N N . ASP A 1 375 ? 25.922 13.781 -10.523 1.00 36.25 375 ASP A N 1
ATOM 2890 C CA . ASP A 1 375 ? 27.020 13.081 -9.851 1.00 36.25 375 ASP A CA 1
ATOM 2891 C C . ASP A 1 375 ? 28.352 13.281 -10.585 1.00 36.25 375 ASP A C 1
ATOM 2893 O O . ASP A 1 375 ? 29.421 12.983 -10.056 1.00 36.25 375 ASP A O 1
ATOM 2897 N N . LEU A 1 376 ? 28.297 13.791 -11.819 1.00 36.03 376 LEU A N 1
ATOM 2898 C CA . LEU A 1 376 ? 29.472 14.155 -12.605 1.00 36.03 376 LEU A CA 1
ATOM 2899 C C . LEU A 1 376 ? 29.955 15.576 -12.278 1.00 36.03 376 LEU A C 1
ATOM 2901 O O . LEU A 1 376 ? 31.143 15.846 -12.422 1.00 36.03 376 LEU A O 1
ATOM 2905 N N . SER A 1 377 ? 29.082 16.462 -11.777 1.00 33.69 377 SER A N 1
ATOM 2906 C CA . SER A 1 377 ? 29.460 17.833 -11.389 1.00 33.69 377 SER A CA 1
ATOM 2907 C C . SER A 1 377 ? 30.142 17.949 -10.021 1.00 33.69 377 SER A C 1
ATOM 2909 O O . SER A 1 377 ? 30.775 18.965 -9.741 1.00 33.69 377 SER A O 1
ATOM 2911 N N . THR A 1 378 ? 30.058 16.928 -9.164 1.00 34.62 378 THR A N 1
ATOM 2912 C CA . THR A 1 378 ? 30.682 16.941 -7.826 1.00 34.62 378 THR A CA 1
ATOM 2913 C C . THR A 1 378 ? 32.119 16.415 -7.813 1.00 34.62 378 THR A C 1
ATOM 2915 O O . THR A 1 378 ? 32.815 16.577 -6.814 1.00 34.62 378 THR A O 1
ATOM 2918 N N . ARG A 1 379 ? 32.607 15.843 -8.924 1.00 32.66 379 ARG A N 1
ATOM 2919 C CA . ARG A 1 379 ? 33.988 15.336 -9.053 1.00 32.66 379 ARG A CA 1
ATOM 2920 C C . ARG A 1 379 ? 34.978 16.292 -9.720 1.00 32.66 379 ARG A C 1
ATOM 2922 O O . ARG A 1 379 ? 36.151 15.955 -9.832 1.00 32.66 379 ARG A O 1
ATOM 2929 N N . SER A 1 380 ? 34.562 17.501 -10.088 1.00 32.03 380 SER A N 1
ATOM 2930 C CA . SER A 1 380 ? 35.446 18.516 -10.686 1.00 32.03 380 SER A CA 1
ATOM 2931 C C . SER A 1 380 ? 36.442 19.173 -9.710 1.00 32.03 380 SER A C 1
ATOM 2933 O O . SER A 1 380 ? 37.154 20.080 -10.122 1.00 32.03 380 SER A O 1
ATOM 2935 N N . ASN A 1 381 ? 36.521 18.720 -8.450 1.00 33.09 381 ASN A N 1
ATOM 2936 C CA . ASN A 1 381 ? 37.436 19.256 -7.431 1.00 33.09 381 ASN A CA 1
ATOM 2937 C C . ASN A 1 381 ? 38.486 18.255 -6.909 1.00 33.09 381 ASN A C 1
ATOM 2939 O O . ASN A 1 381 ? 39.166 18.556 -5.930 1.00 33.09 381 ASN A O 1
ATOM 2943 N N . GLU A 1 382 ? 38.677 17.097 -7.549 1.00 29.59 382 GLU A N 1
ATOM 2944 C CA . GLU A 1 382 ? 39.883 16.295 -7.290 1.00 29.59 382 GLU A CA 1
ATOM 2945 C C . GLU A 1 382 ? 41.055 16.796 -8.157 1.00 29.59 382 GLU A C 1
ATOM 2947 O O . GLU A 1 382 ? 40.885 16.993 -9.366 1.00 29.59 382 GLU A O 1
ATOM 2952 N N . PRO A 1 383 ? 42.254 17.011 -7.581 1.00 29.56 383 PRO A N 1
ATOM 2953 C CA . PRO A 1 383 ? 43.423 17.396 -8.357 1.00 29.56 383 PRO A CA 1
ATOM 2954 C C . PRO A 1 383 ? 43.782 16.263 -9.323 1.00 29.56 383 PRO A C 1
ATOM 2956 O O . PRO A 1 383 ? 43.961 15.112 -8.926 1.00 29.56 383 PRO A O 1
ATOM 2959 N N . SER A 1 384 ? 43.875 16.598 -10.611 1.00 30.05 384 SER A N 1
ATOM 2960 C CA . SER A 1 384 ? 44.291 15.662 -11.660 1.00 30.05 384 SER A CA 1
ATOM 2961 C C . SER A 1 384 ? 45.638 15.008 -11.314 1.00 30.05 384 SER A C 1
ATOM 2963 O O . SER A 1 384 ? 46.546 15.712 -10.860 1.00 30.05 384 SER A O 1
ATOM 2965 N N . PRO A 1 385 ? 45.830 13.700 -11.572 1.00 28.91 385 PRO A N 1
ATOM 2966 C CA . PRO A 1 385 ? 47.155 13.107 -11.496 1.00 28.91 385 PRO A CA 1
ATOM 2967 C C . PRO A 1 385 ? 48.046 13.744 -12.571 1.00 28.91 385 PRO A C 1
ATOM 2969 O O . PRO A 1 385 ? 47.624 13.962 -13.708 1.00 28.91 385 PRO A O 1
ATOM 2972 N N . ALA A 1 386 ? 49.274 14.081 -12.180 1.00 29.91 386 ALA A N 1
ATOM 2973 C CA . ALA A 1 386 ? 50.245 14.770 -13.019 1.00 29.91 386 ALA A CA 1
ATOM 2974 C C . ALA A 1 386 ? 50.469 14.046 -14.367 1.00 29.91 386 ALA A C 1
ATOM 2976 O O . ALA A 1 386 ? 50.561 12.816 -14.394 1.00 29.91 386 ALA A O 1
ATOM 2977 N N . PRO A 1 387 ? 50.604 14.780 -15.488 1.00 29.70 387 PRO A N 1
ATOM 2978 C CA . PRO A 1 387 ? 50.783 14.170 -16.798 1.00 29.70 387 PRO A CA 1
ATOM 2979 C C . PRO A 1 387 ? 52.178 13.544 -16.923 1.00 29.70 387 PRO A C 1
ATOM 2981 O O . PRO A 1 387 ? 53.203 14.228 -16.847 1.00 29.70 387 PRO A O 1
ATOM 2984 N N . SER A 1 388 ? 52.231 12.238 -17.179 1.00 30.91 388 SER A N 1
ATOM 2985 C CA . SER A 1 388 ? 53.447 11.561 -17.618 1.00 30.91 388 SER A CA 1
ATOM 2986 C C . SER A 1 388 ? 53.703 11.833 -19.112 1.00 30.91 388 SER A C 1
ATOM 2988 O O . SER A 1 388 ? 52.903 11.532 -19.988 1.00 30.91 388 SER A O 1
ATOM 2990 N N . ARG A 1 389 ? 54.846 12.483 -19.360 1.00 30.84 389 ARG A N 1
ATOM 2991 C CA . ARG A 1 389 ? 55.660 12.593 -20.591 1.00 30.84 389 ARG A CA 1
ATOM 2992 C C . ARG A 1 389 ? 55.012 12.295 -21.968 1.00 30.84 389 ARG A C 1
ATOM 2994 O O . ARG A 1 389 ? 54.933 11.158 -22.407 1.00 30.84 389 ARG A O 1
ATOM 3001 N N . LYS A 1 390 ? 54.768 13.399 -22.691 1.00 34.06 390 LYS A N 1
ATOM 3002 C CA . LYS A 1 390 ? 55.093 13.719 -24.106 1.00 34.06 390 LYS A CA 1
ATOM 3003 C C . LYS A 1 390 ? 55.177 12.567 -25.133 1.00 34.06 390 LYS A C 1
ATOM 3005 O O . LYS A 1 390 ? 56.190 11.880 -25.210 1.00 34.06 390 LYS A O 1
ATOM 3010 N N . SER A 1 391 ? 54.251 12.580 -26.094 1.00 32.56 391 SER A N 1
ATOM 3011 C CA . SER A 1 391 ? 54.600 12.510 -27.522 1.00 32.56 391 SER A CA 1
ATOM 3012 C C . SER A 1 391 ? 54.177 13.833 -28.174 1.00 32.56 391 SER A C 1
ATOM 3014 O O . SER A 1 391 ? 53.046 14.290 -28.028 1.00 32.56 391 SER A O 1
ATOM 3016 N N . SER A 1 392 ? 55.137 14.542 -28.763 1.00 39.47 392 SER A N 1
ATOM 3017 C CA . SER A 1 392 ? 54.956 15.872 -29.347 1.00 39.47 392 SER A CA 1
ATOM 3018 C C . SER A 1 392 ? 54.522 15.758 -30.805 1.00 39.47 392 SER A C 1
ATOM 3020 O O . SER A 1 392 ? 55.283 15.240 -31.619 1.00 39.47 392 SER A O 1
ATOM 3022 N N . LEU A 1 393 ? 53.332 16.274 -31.121 1.00 43.38 393 LEU A N 1
ATOM 3023 C CA . LEU A 1 393 ? 52.908 16.551 -32.494 1.00 43.38 393 LEU A CA 1
ATOM 3024 C C . LEU A 1 393 ? 53.833 17.602 -33.111 1.00 43.38 393 LEU A C 1
ATOM 3026 O O . LEU A 1 393 ? 54.238 18.563 -32.448 1.00 43.38 393 LEU A O 1
ATOM 3030 N N . THR A 1 394 ? 54.189 17.398 -34.372 1.00 58.00 394 THR A N 1
ATOM 3031 C CA . THR A 1 394 ? 55.112 18.270 -35.095 1.00 58.00 394 THR A CA 1
ATOM 3032 C C . THR A 1 394 ? 54.379 19.501 -35.645 1.00 58.00 394 THR A C 1
ATOM 3034 O O . THR A 1 394 ? 53.159 19.475 -35.824 1.00 58.00 394 THR A O 1
ATOM 3037 N N . PRO A 1 395 ? 55.088 20.598 -35.969 1.00 45.56 395 PRO A N 1
ATOM 3038 C CA . PRO A 1 395 ? 54.482 21.770 -36.610 1.00 45.56 395 PRO A CA 1
ATOM 3039 C C . PRO A 1 395 ? 53.740 21.462 -37.928 1.00 45.56 395 PRO A C 1
ATOM 3041 O O . PRO A 1 395 ? 52.828 22.199 -38.298 1.00 45.56 395 PRO A O 1
ATOM 3044 N N . GLN A 1 396 ? 54.075 20.357 -38.608 1.00 44.44 396 GLN A N 1
ATOM 3045 C CA . GLN A 1 396 ? 53.371 19.890 -39.810 1.00 44.44 396 GLN A CA 1
ATOM 3046 C C . GLN A 1 396 ? 51.977 19.317 -39.497 1.00 44.44 396 GLN A C 1
ATOM 3048 O O . GLN A 1 396 ? 51.041 19.542 -40.267 1.00 44.44 396 GLN A O 1
ATOM 3053 N N . ASP A 1 397 ? 51.793 18.682 -38.335 1.00 47.09 397 ASP A N 1
ATOM 3054 C CA . ASP A 1 397 ? 50.495 18.144 -37.893 1.00 47.09 397 ASP A CA 1
ATOM 3055 C C . ASP A 1 397 ? 49.499 19.268 -37.550 1.00 47.09 397 ASP A C 1
ATOM 3057 O O . ASP A 1 397 ? 48.295 19.165 -37.799 1.00 47.09 397 ASP A O 1
ATOM 3061 N N . LEU A 1 398 ? 50.012 20.397 -37.048 1.00 45.44 398 LEU A N 1
ATOM 3062 C CA . LEU A 1 398 ? 49.233 21.613 -36.785 1.00 45.44 398 LEU A CA 1
ATOM 3063 C C . LEU A 1 398 ? 48.799 22.328 -38.075 1.00 45.44 398 LEU A C 1
ATOM 3065 O O . LEU A 1 398 ? 47.678 22.838 -38.143 1.00 45.44 398 LEU A O 1
ATOM 3069 N N . GLN A 1 399 ? 49.631 22.312 -39.121 1.00 47.22 399 GLN A N 1
ATOM 3070 C CA . GLN A 1 399 ? 49.283 22.886 -40.427 1.00 47.22 399 GLN A CA 1
ATOM 3071 C C . GLN A 1 399 ? 48.211 22.063 -41.163 1.00 47.22 399 GLN A C 1
ATOM 3073 O O . GLN A 1 399 ? 47.311 22.637 -41.783 1.00 47.22 399 GLN A O 1
ATOM 3078 N N . ALA A 1 400 ? 48.241 20.732 -41.041 1.00 45.03 400 ALA A N 1
ATOM 3079 C CA . ALA A 1 400 ? 47.228 19.850 -41.626 1.00 45.03 400 ALA A CA 1
ATOM 3080 C C . ALA A 1 400 ? 45.836 20.037 -40.984 1.00 45.03 400 ALA A C 1
ATOM 3082 O O . ALA A 1 400 ? 44.819 20.049 -41.683 1.00 45.03 400 ALA A O 1
ATOM 3083 N N . LEU A 1 401 ? 45.782 20.263 -39.666 1.00 44.78 401 LEU A N 1
ATOM 3084 C CA . LEU A 1 401 ? 44.533 20.523 -38.938 1.00 44.78 401 LEU A CA 1
ATOM 3085 C C . LEU A 1 401 ? 43.928 21.900 -39.258 1.00 44.78 401 LEU A C 1
ATOM 3087 O O . LEU A 1 401 ? 42.705 22.031 -39.344 1.00 44.78 401 LEU A O 1
ATOM 3091 N N . GLN A 1 402 ? 44.758 22.917 -39.509 1.00 46.22 402 GLN A N 1
ATOM 3092 C CA . GLN A 1 402 ? 44.283 24.242 -39.928 1.00 46.22 402 GLN A CA 1
ATOM 3093 C C . GLN A 1 402 ? 43.771 24.249 -41.381 1.00 46.22 402 GLN A C 1
ATOM 3095 O O . GLN A 1 402 ? 42.743 24.870 -41.663 1.00 46.22 402 GLN A O 1
ATOM 3100 N N . ALA A 1 403 ? 44.394 23.486 -42.286 1.00 41.28 403 ALA A N 1
ATOM 3101 C CA . ALA A 1 403 ? 43.934 23.347 -43.672 1.00 41.28 403 ALA A CA 1
ATOM 3102 C C . ALA A 1 403 ? 42.609 22.561 -43.803 1.00 41.28 403 ALA A C 1
ATOM 3104 O O . ALA A 1 403 ? 41.809 22.836 -44.702 1.00 41.28 403 ALA A O 1
ATOM 3105 N N . ALA A 1 404 ? 42.337 21.619 -42.892 1.00 40.91 404 ALA A N 1
ATOM 3106 C CA . ALA A 1 404 ? 41.089 20.849 -42.865 1.00 40.91 404 ALA A CA 1
ATOM 3107 C C . ALA A 1 404 ? 39.880 21.665 -42.361 1.00 40.91 404 ALA A C 1
ATOM 3109 O O . ALA A 1 404 ? 38.752 21.433 -42.803 1.00 40.91 404 ALA A O 1
ATOM 3110 N N . SER A 1 405 ? 40.106 22.657 -41.492 1.00 40.62 405 SER A N 1
ATOM 3111 C CA . SER A 1 405 ? 39.053 23.547 -40.978 1.00 40.62 405 SER A CA 1
ATOM 3112 C C . SER A 1 405 ? 38.582 24.570 -42.028 1.00 40.62 405 SER A C 1
ATOM 3114 O O . SER A 1 405 ? 37.392 24.863 -42.135 1.00 40.62 405 SER A O 1
ATOM 3116 N N . ALA A 1 406 ? 39.484 25.034 -42.903 1.00 38.31 406 ALA A N 1
ATOM 3117 C CA . ALA A 1 406 ? 39.163 26.000 -43.960 1.00 38.31 406 ALA A CA 1
ATOM 3118 C C . ALA A 1 406 ? 38.329 25.420 -45.127 1.00 38.31 406 ALA A C 1
ATOM 3120 O O . ALA A 1 406 ? 37.677 26.170 -45.852 1.00 38.31 406 ALA A O 1
ATOM 3121 N N . ARG A 1 407 ? 38.288 24.088 -45.301 1.00 41.84 407 ARG A N 1
ATOM 3122 C CA . ARG A 1 407 ? 37.520 23.419 -46.376 1.00 41.84 407 ARG A CA 1
ATOM 3123 C C . ARG A 1 407 ? 36.069 23.076 -46.012 1.00 41.84 407 ARG A C 1
ATOM 3125 O O . ARG A 1 407 ? 35.330 22.631 -46.883 1.00 41.84 407 ARG A O 1
ATOM 3132 N N . ARG A 1 408 ? 35.634 23.287 -44.762 1.00 38.50 408 ARG A N 1
ATOM 3133 C CA . ARG A 1 408 ? 34.246 23.009 -44.326 1.00 38.50 408 ARG A CA 1
ATOM 3134 C C . ARG A 1 408 ? 33.286 24.202 -44.411 1.00 38.50 408 ARG A C 1
ATOM 3136 O O . ARG A 1 408 ? 32.083 23.980 -44.350 1.00 38.50 408 ARG A O 1
ATOM 3143 N N . ASN A 1 409 ? 33.782 25.424 -44.627 1.00 36.66 409 ASN A N 1
ATOM 3144 C CA . ASN A 1 409 ? 32.969 26.653 -44.633 1.00 36.66 409 ASN A CA 1
ATOM 3145 C C . ASN A 1 409 ? 32.737 27.265 -46.027 1.00 36.66 409 ASN A C 1
ATOM 3147 O O . ASN A 1 409 ? 32.573 28.474 -46.158 1.00 36.66 409 ASN A O 1
ATOM 3151 N N . SER A 1 410 ? 32.699 26.454 -47.085 1.00 35.41 410 SER A N 1
ATOM 3152 C CA . SER A 1 410 ? 32.328 26.926 -48.426 1.00 35.41 410 SER A CA 1
ATOM 3153 C C . SER A 1 410 ? 31.262 26.032 -49.062 1.00 35.41 410 SER A C 1
ATOM 3155 O O . SER A 1 410 ? 31.553 25.060 -49.753 1.00 35.41 410 SER A O 1
ATOM 3157 N N . ARG A 1 411 ? 29.990 26.399 -48.864 1.00 32.12 411 ARG A N 1
ATOM 3158 C CA . ARG A 1 411 ? 28.913 26.089 -49.815 1.00 32.12 411 ARG A CA 1
ATOM 3159 C C . ARG A 1 411 ? 28.012 27.322 -50.002 1.00 32.12 411 ARG A C 1
ATOM 3161 O O . ARG A 1 411 ? 27.768 28.025 -49.024 1.00 32.12 411 ARG A O 1
ATOM 3168 N N . PRO A 1 412 ? 27.588 27.622 -51.243 1.00 32.91 412 PRO A N 1
ATOM 3169 C CA . PRO A 1 412 ? 27.125 28.947 -51.645 1.00 32.91 412 PRO A CA 1
ATOM 3170 C C . PRO A 1 412 ? 25.641 29.197 -51.345 1.00 32.91 412 PRO A C 1
ATOM 3172 O O . PRO A 1 412 ? 24.817 28.284 -51.377 1.00 32.91 412 PRO A O 1
ATOM 3175 N N . GLN A 1 413 ? 25.328 30.471 -51.102 1.00 31.53 413 GLN A N 1
ATOM 3176 C CA . GLN A 1 413 ? 23.978 31.024 -51.012 1.00 31.53 413 GLN A CA 1
ATOM 3177 C C . GLN A 1 413 ? 23.277 30.957 -52.378 1.00 31.53 413 GLN A C 1
ATOM 3179 O O . GLN A 1 413 ? 23.805 31.457 -53.369 1.00 31.53 413 GLN A O 1
ATOM 3184 N N . LEU A 1 414 ? 22.069 30.390 -52.418 1.00 30.62 414 LEU A N 1
ATOM 3185 C CA . LEU A 1 414 ? 21.118 30.567 -53.515 1.00 30.62 414 LEU A CA 1
ATOM 3186 C C . LEU A 1 414 ? 20.016 31.516 -53.035 1.00 30.62 414 LEU A C 1
ATOM 3188 O O . LEU A 1 414 ? 19.211 31.168 -52.175 1.00 30.62 414 LEU A O 1
ATOM 3192 N N . PHE A 1 415 ? 20.032 32.732 -53.580 1.00 31.27 415 PHE A N 1
ATOM 3193 C CA . PHE A 1 415 ? 18.972 33.725 -53.451 1.00 31.27 415 PHE A CA 1
ATOM 3194 C C . PHE A 1 415 ? 17.736 33.268 -54.235 1.00 31.27 415 PHE A C 1
ATOM 3196 O O . PHE A 1 415 ? 17.819 33.002 -55.433 1.00 31.27 415 PHE A O 1
ATOM 3203 N N . GLY A 1 416 ? 16.587 33.226 -53.563 1.00 29.53 416 GLY A N 1
ATOM 3204 C CA . GLY A 1 416 ? 15.269 33.135 -54.178 1.00 29.53 416 GLY A CA 1
ATOM 3205 C C . GLY A 1 416 ? 14.415 34.303 -53.704 1.00 29.53 416 GLY A C 1
ATOM 3206 O O . GLY A 1 416 ? 13.867 34.263 -52.608 1.00 29.53 416 GLY A O 1
ATOM 3207 N N . GLU A 1 417 ? 14.300 35.344 -54.527 1.00 31.88 417 GLU A N 1
ATOM 3208 C CA . GLU A 1 417 ? 13.203 36.304 -54.428 1.00 31.88 417 GLU A CA 1
ATOM 3209 C C . GLU A 1 417 ? 12.031 35.791 -55.266 1.00 31.88 417 GLU A C 1
ATOM 3211 O O . GLU A 1 417 ? 12.171 35.593 -56.472 1.00 31.88 417 GLU A O 1
ATOM 3216 N N . ARG A 1 418 ? 10.856 35.636 -54.647 1.00 30.72 418 ARG A N 1
ATOM 3217 C CA . ARG A 1 418 ? 9.566 35.957 -55.276 1.00 30.72 418 ARG A CA 1
ATOM 3218 C C . ARG A 1 418 ? 8.505 36.180 -54.202 1.00 30.72 418 ARG A C 1
ATOM 3220 O O . ARG A 1 418 ? 8.134 35.276 -53.464 1.00 30.72 418 ARG A O 1
ATOM 3227 N N . ARG A 1 419 ? 8.037 37.428 -54.146 1.00 31.55 419 ARG A N 1
ATOM 3228 C CA . ARG A 1 419 ? 6.837 37.876 -53.430 1.00 31.55 419 ARG A CA 1
ATOM 3229 C C . ARG A 1 419 ? 5.587 37.212 -54.018 1.00 31.55 419 ARG A C 1
ATOM 3231 O O . ARG A 1 419 ? 5.461 37.127 -55.237 1.00 31.55 419 ARG A O 1
ATOM 3238 N N . GLY A 1 420 ? 4.639 36.855 -53.158 1.00 29.56 420 GLY A N 1
ATOM 3239 C CA . GLY A 1 420 ? 3.278 36.469 -53.529 1.00 29.56 420 GLY A CA 1
ATOM 3240 C C . GLY A 1 420 ? 2.394 36.433 -52.285 1.00 29.56 420 GLY A C 1
ATOM 3241 O O . GLY A 1 420 ? 2.628 35.622 -51.400 1.00 29.56 420 GLY A O 1
ATOM 3242 N N . SER A 1 421 ? 1.441 37.359 -52.201 1.00 30.28 421 SER A N 1
ATOM 3243 C CA . SER A 1 421 ? 0.444 37.506 -51.137 1.00 30.28 421 SER A CA 1
ATOM 3244 C C . SER A 1 421 ? -0.392 36.251 -50.907 1.00 30.28 421 SER A C 1
ATOM 3246 O O . SER A 1 421 ? -0.688 35.568 -51.881 1.00 30.28 421 SER A O 1
ATOM 3248 N N . LEU A 1 422 ? -0.914 36.083 -49.688 1.00 32.03 422 LEU A N 1
ATOM 3249 C CA . LEU A 1 422 ? -2.325 35.762 -49.433 1.00 32.03 422 LEU A CA 1
ATOM 3250 C C . LEU A 1 422 ? -2.668 36.025 -47.951 1.00 32.03 422 LEU A C 1
ATOM 3252 O O . LEU A 1 422 ? -1.852 35.808 -47.060 1.00 32.03 422 LEU A O 1
ATOM 3256 N N . ALA A 1 423 ? -3.854 36.594 -47.747 1.00 34.72 423 ALA A N 1
ATOM 3257 C CA . ALA A 1 423 ? -4.422 37.124 -46.506 1.00 34.72 423 ALA A CA 1
ATOM 3258 C C . ALA A 1 423 ? -5.139 36.021 -45.669 1.00 34.72 423 ALA A C 1
ATOM 3260 O O . ALA A 1 423 ? -5.200 34.879 -46.127 1.00 34.72 423 ALA A O 1
ATOM 3261 N N . PRO A 1 424 ? -5.664 36.323 -44.460 1.00 36.28 424 PRO A N 1
ATOM 3262 C CA . PRO A 1 424 ? -6.070 35.332 -43.458 1.00 36.28 424 PRO A CA 1
ATOM 3263 C C . PRO A 1 424 ? -7.525 34.870 -43.635 1.00 36.28 424 PRO A C 1
ATOM 3265 O O . PRO A 1 424 ? -8.350 35.619 -44.158 1.00 36.28 424 PRO A O 1
ATOM 3268 N N . PHE A 1 425 ? -7.863 33.673 -43.144 1.00 30.08 425 PHE A N 1
ATOM 3269 C CA . PHE A 1 425 ? -9.257 33.239 -43.013 1.00 30.08 425 PHE A CA 1
ATOM 3270 C C . PHE A 1 425 ? -9.549 32.665 -41.625 1.00 30.08 425 PHE A C 1
ATOM 3272 O O . PHE A 1 425 ? -8.718 31.977 -41.035 1.00 30.08 425 PHE A O 1
ATOM 3279 N N . GLN A 1 426 ? -10.720 33.060 -41.131 1.00 33.03 426 GLN A N 1
ATOM 3280 C CA . GLN A 1 426 ? -11.201 33.043 -39.754 1.00 33.03 426 GLN A CA 1
ATOM 3281 C C . GLN A 1 426 ? -11.690 31.679 -39.254 1.00 33.03 426 GLN A C 1
ATOM 3283 O O . GLN A 1 426 ? -12.093 30.811 -40.026 1.00 33.03 426 GLN A O 1
ATOM 3288 N N . GLU A 1 427 ? -11.709 31.598 -37.925 1.00 32.03 427 GLU A N 1
ATOM 3289 C CA . GLU A 1 427 ? -12.418 30.655 -37.061 1.00 32.03 427 GLU A CA 1
ATOM 3290 C C . GLU A 1 427 ? -13.918 30.540 -37.384 1.00 32.03 427 GLU A C 1
ATOM 3292 O O . GLU A 1 427 ? -14.596 31.535 -37.649 1.00 32.03 427 GLU A O 1
ATOM 3297 N N . GLN A 1 428 ? -14.449 29.322 -37.258 1.00 33.09 428 GLN A N 1
ATOM 3298 C CA . GLN A 1 428 ? -15.854 29.068 -36.945 1.00 33.09 428 GLN A CA 1
ATOM 3299 C C . GLN A 1 428 ? -15.927 28.013 -35.835 1.00 33.09 428 GLN A C 1
ATOM 3301 O O . GLN A 1 428 ? -15.408 26.907 -35.989 1.00 33.09 428 GLN A O 1
ATOM 3306 N N . GLU A 1 429 ? -16.564 28.381 -34.724 1.00 34.34 429 GLU A N 1
ATOM 3307 C CA . GLU A 1 429 ? -17.027 27.464 -33.679 1.00 34.34 429 GLU A CA 1
ATOM 3308 C C . GLU A 1 429 ? -18.232 26.641 -34.166 1.00 34.34 429 GLU A C 1
ATOM 3310 O O . GLU A 1 429 ? -19.035 27.157 -34.953 1.00 34.34 429 GLU A O 1
ATOM 3315 N N . PRO A 1 430 ? -18.428 25.402 -33.679 1.00 50.59 430 PRO A N 1
ATOM 3316 C CA . PRO A 1 430 ? -19.669 24.674 -33.881 1.00 50.59 430 PRO A CA 1
ATOM 3317 C C . PRO A 1 430 ? -20.601 24.772 -32.663 1.00 50.59 430 PRO A C 1
ATOM 3319 O O . PRO A 1 430 ? -20.166 24.742 -31.511 1.00 50.59 430 PRO A O 1
ATOM 3322 N N . SER A 1 431 ? -21.898 24.863 -32.967 1.00 45.72 431 SER A N 1
ATOM 3323 C CA . SER A 1 431 ? -23.021 24.587 -32.059 1.00 45.72 431 SER A CA 1
ATOM 3324 C C . SER A 1 431 ? -23.215 23.093 -31.828 1.00 45.72 431 SER A C 1
ATOM 3326 O O . SER A 1 431 ? -22.869 22.314 -32.749 1.00 45.72 431 SER A O 1
#